Protein AF-A0AAE1WCT5-F1 (afdb_monomer_lite)

InterPro domains:
  IPR002140 Ribosome maturation protein Sdo1/SBDS [TIGR00291] (181-373)
  IPR003604 Matrin/U1-C-like, C2H2-type zinc finger [SM00451] (457-491)
  IPR006501 Pectinesterase inhibitor domain [SM00856] (26-188)
  IPR006501 Pectinesterase inhibitor domain [TIGR01614] (8-147)
  IPR018023 Ribosome maturation protein SBDS, conserved site [PS01267] (214-233)
  IPR018978 Ribosome maturation protein SDO1/SBDS, central domain [PF09377] (279-339)
  IPR019783 Ribosome maturation protein SDO1/SBDS, N-terminal [PF01172] (184-270)
  IPR034086 Pectinesterase inhibitor, plant [cd15797] (27-146)
  IPR035513 Invertase/pectin methylesterase inhibitor domain superfamily [G3DSA:1.20.140.40] (26-160)
  IPR035513 Invertase/pectin methylesterase inhibitor domain superfamily [SSF101148] (27-149)
  IPR036236 Zinc finger C2H2 superfamily [SSF57667] (450-506)
  IPR036786 Ribosome maturation protein SBDS, N-terminal domain superfamily [G3DSA:3.30.1250.10] (169-264)
  IPR036786 Ribosome maturation protein SBDS, N-terminal domain superfamily [SSF89895] (181-264)
  IPR037188 Ribosome maturation protein Sdo1/SBDS, central domain superfamily [G3DSA:1.10.10.900] (268-340)
  IPR037188 Ribosome maturation protein Sdo1/SBDS, central domain superfamily [SSF109728] (266-339)
  IPR039100 Ribosome maturation protein Sdo1/SBDS-like [PTHR10927] (169-382)

Foldseek 3Di:
DVVLVQLLQLLLQLLVVVPPDDDDPAPLVSQQVSLVSTPDSPVSSVVLVVQQPDRGADSLSSNLSSLVVSLVVLVVVLVVLVVVLVPDPDPVVNVLSVLLSVLSVLLNVLSVQLNVCSVVVNSVSNSVSSVVNPVSVVVSCVSCVVVVVCVVPPDDDDDDDDDDDDDDDDDDDDDPPDDDDDPQWKWWWDQFPNAIKIFTFHPVVLVCVQVVVDDDPVNGGPDLFIASDNRVPHGDDLVVCCVGPVDSRSNVVVVVSSHPTDTDDDPVVVVVLQVVLLLLLLVVLQQFKAQPVQLAGDDSVVSSVLCVVLPPDDDSPDHSVVVSVVSQVSSVVPHRIATFWWKKKKKAFPVCVVVVVVVLVVQPKDWDDWDDDDRIIITIITHRDPDPPPPPPGPMDMDGPGGGDGDDDDDDDDDPDDDDDDDDDDDDDDDDDDDDDDDDDDDDDDDDDDDDDDDAWDFDADPQQRDGATHPVRVVVCCVDPLSVQSVVCVVVVHDRDDPVVVVVVVVVVVVVVVVVVPDD

Radius of gyration: 35.82 Å; chains: 1; bounding box: 72×78×102 Å

Secondary structure (DSSP, 8-state):
-HHHHHHHHHHHHHHHHTTS------HHHHHHHHHTTSS-HHHHHHHHHHH-SSSS--HHHHHHHHHHHHHHHHHHHHHHHHHHHHH---HHHHHHHHHHHHHHHHHHHHHHHHHHHHHHT-HHHHHHHHHHTHHHHHHHHHHHHHHHHHTTT-S-------------PPPP--PPP---PPSS-EEEEEEETTEEEEEEE-HHHHHHHHTT----HHHHBS-S--EEETTTTEEPPHHHHHHHHS---HHHHHHHHHHHSEEE--HHHHHHHHHHHHHHHHHHHHHHEE-TTT-PPPPHHHHHHHHHHTTPPPPTTS-HHHHHHHHHHHHHHHS--EEPPEEEEEEE-GGGHHHHHHHHHTTTPEEEEEEEETTEEEEEEEESS--TT--TTSS-EEEEEESS------------------------------------------------------PEEPTTT--EE-SHHHHHHHTTSHHHHHHHHHHHTTPPPPPHHHHHHHHHHHHHHHHTTTT--

Structure (mmCIF, N/CA/C/O backbone):
data_AF-A0AAE1WCT5-F1
#
_entry.id   AF-A0AAE1WCT5-F1
#
loop_
_atom_site.group_PDB
_atom_site.id
_atom_site.type_symbol
_atom_site.label_atom_id
_atom_site.label_alt_id
_atom_site.label_comp_id
_atom_site.label_asym_id
_atom_site.label_entity_id
_atom_site.label_seq_id
_atom_site.pdbx_PDB_ins_code
_atom_site.Cartn_x
_atom_site.Cartn_y
_atom_site.Cartn_z
_atom_site.occupancy
_atom_site.B_iso_or_equiv
_atom_site.auth_seq_id
_atom_site.auth_comp_id
_atom_site.auth_asym_id
_atom_site.auth_atom_id
_atom_site.pdbx_PDB_model_num
ATOM 1 N N . MET A 1 1 ? 5.524 10.196 30.303 1.00 41.50 1 MET A N 1
ATOM 2 C CA . MET A 1 1 ? 5.734 8.830 30.838 1.00 41.50 1 MET A CA 1
ATOM 3 C C . MET A 1 1 ? 6.102 7.819 29.752 1.00 41.50 1 MET A C 1
ATOM 5 O O . MET A 1 1 ? 7.216 7.324 29.810 1.00 41.50 1 MET A O 1
ATOM 9 N N . ASN A 1 2 ? 5.287 7.593 28.708 1.00 43.56 2 ASN A N 1
ATOM 10 C CA . ASN A 1 2 ? 5.636 6.639 27.627 1.00 43.56 2 ASN A CA 1
ATOM 11 C C . ASN A 1 2 ? 6.973 6.937 26.916 1.00 43.56 2 ASN A C 1
ATOM 13 O O . ASN A 1 2 ? 7.692 6.014 26.551 1.00 43.56 2 ASN A O 1
ATOM 17 N N . LYS A 1 3 ? 7.343 8.219 26.779 1.00 46.66 3 LYS A N 1
ATOM 18 C CA . LYS A 1 3 ? 8.628 8.628 26.188 1.00 46.66 3 LYS A CA 1
ATOM 19 C C . LYS A 1 3 ? 9.838 8.197 27.029 1.00 46.66 3 LYS A C 1
ATOM 21 O O . LYS A 1 3 ? 10.825 7.748 26.468 1.00 46.66 3 LYS A O 1
ATOM 26 N N . PHE A 1 4 ? 9.736 8.259 28.359 1.00 51.84 4 PHE A N 1
ATOM 27 C CA . PHE A 1 4 ? 10.823 7.886 29.270 1.00 51.84 4 PHE A CA 1
ATOM 28 C C . PHE A 1 4 ? 11.105 6.376 29.237 1.00 51.84 4 PHE A C 1
ATOM 30 O O . PHE A 1 4 ? 12.256 5.954 29.201 1.00 51.84 4 PHE A O 1
ATOM 37 N N . SER A 1 5 ? 10.047 5.562 29.157 1.00 50.78 5 SER A N 1
ATOM 38 C CA . SER A 1 5 ? 10.156 4.104 29.016 1.00 50.78 5 SER A CA 1
ATOM 39 C C . SER A 1 5 ? 10.863 3.692 27.716 1.00 50.78 5 SER A C 1
ATOM 41 O O . SER A 1 5 ? 11.667 2.766 27.739 1.00 50.78 5 SER A O 1
ATOM 43 N N . CYS A 1 6 ? 10.648 4.415 26.611 1.00 48.56 6 CYS A N 1
ATOM 44 C CA . CYS A 1 6 ? 11.320 4.134 25.337 1.00 48.56 6 CYS A CA 1
ATOM 45 C C . CYS A 1 6 ? 12.826 4.459 25.377 1.00 48.56 6 CYS A C 1
ATOM 47 O O . CYS A 1 6 ? 13.627 3.692 24.850 1.00 48.56 6 CYS A O 1
ATOM 49 N N . PHE A 1 7 ? 13.226 5.552 26.038 1.00 55.34 7 PHE A N 1
ATOM 50 C CA . PHE A 1 7 ? 14.640 5.941 26.159 1.00 55.34 7 PHE A CA 1
ATOM 51 C C . PHE A 1 7 ? 15.426 5.128 27.188 1.00 55.34 7 PHE A C 1
ATOM 53 O O . PHE A 1 7 ? 16.612 4.884 26.994 1.00 55.34 7 PHE A O 1
ATOM 60 N N . HIS A 1 8 ? 14.774 4.672 28.260 1.00 57.28 8 HIS A N 1
ATOM 61 C CA . HIS A 1 8 ? 15.387 3.768 29.237 1.00 57.28 8 HIS A CA 1
ATOM 62 C C . HIS A 1 8 ? 15.714 2.404 28.608 1.00 57.28 8 HIS A C 1
ATOM 64 O O . HIS A 1 8 ? 16.816 1.882 28.763 1.00 57.28 8 HIS A O 1
ATOM 70 N N . LEU A 1 9 ? 14.797 1.868 27.797 1.00 54.88 9 LEU A N 1
ATOM 71 C CA . LEU A 1 9 ? 15.048 0.646 27.032 1.00 54.88 9 LEU A CA 1
ATOM 72 C C . LEU A 1 9 ? 16.172 0.847 26.007 1.00 54.88 9 LEU A C 1
ATOM 74 O O . LEU A 1 9 ? 17.048 -0.006 25.898 1.00 54.88 9 LEU A O 1
ATOM 78 N N . LEU A 1 10 ? 16.206 1.998 25.329 1.00 55.28 10 LEU A N 1
ATOM 79 C CA . LEU A 1 10 ? 17.286 2.365 24.410 1.00 55.28 10 LEU A CA 1
ATOM 80 C C . LEU A 1 10 ? 18.657 2.422 25.116 1.00 55.28 10 LEU A C 1
ATOM 82 O O . LEU A 1 10 ? 19.628 1.874 24.599 1.00 55.28 10 LEU A O 1
ATOM 86 N N . SER A 1 11 ? 18.746 3.022 26.310 1.00 59.38 11 SER A N 1
ATOM 87 C CA . SER A 1 11 ? 20.011 3.131 27.052 1.00 59.38 11 SER A CA 1
ATOM 88 C C . SER A 1 11 ? 20.494 1.787 27.603 1.00 59.38 11 SER A C 1
ATOM 90 O O . SER A 1 11 ? 21.686 1.508 27.535 1.00 59.38 11 SER A O 1
ATOM 92 N N . LEU A 1 12 ? 19.599 0.904 28.061 1.00 57.41 12 LEU A N 1
ATOM 93 C CA . LEU A 1 12 ? 19.965 -0.463 28.449 1.00 57.41 12 LEU A CA 1
ATOM 94 C C . LEU A 1 12 ? 20.444 -1.301 27.249 1.00 57.41 12 LEU A C 1
ATOM 96 O O . LEU A 1 12 ? 21.402 -2.064 27.383 1.00 57.41 12 LEU A O 1
ATOM 100 N N . PHE A 1 13 ? 19.838 -1.141 26.069 1.00 57.03 13 PHE A N 1
ATOM 101 C CA . PHE A 1 13 ? 20.198 -1.913 24.873 1.00 57.03 13 PHE A CA 1
ATOM 102 C C . PHE A 1 13 ? 21.539 -1.502 24.253 1.00 57.03 13 PHE A C 1
ATOM 104 O O . PHE A 1 13 ? 22.337 -2.381 23.921 1.00 57.03 13 PHE A O 1
ATOM 111 N N . ILE A 1 14 ? 21.852 -0.202 24.181 1.00 56.16 14 ILE A N 1
ATOM 112 C CA . ILE A 1 14 ? 23.159 0.293 23.693 1.00 56.16 14 ILE A CA 1
ATOM 113 C C . ILE A 1 14 ? 24.318 -0.324 24.496 1.00 56.16 14 ILE A C 1
ATOM 115 O O . ILE A 1 14 ? 25.370 -0.643 23.945 1.00 56.16 14 ILE A O 1
ATOM 119 N N . THR A 1 15 ? 24.100 -0.604 25.784 1.00 58.50 15 THR A N 1
ATOM 120 C CA . THR A 1 15 ? 25.118 -1.223 26.647 1.00 58.50 15 THR A CA 1
ATOM 121 C C . THR A 1 15 ? 25.292 -2.726 26.454 1.00 58.50 15 THR A C 1
ATOM 123 O O . THR A 1 15 ? 26.375 -3.247 26.714 1.00 58.50 15 THR A O 1
ATOM 126 N N . SER A 1 16 ? 24.278 -3.429 25.940 1.00 55.09 16 SER A N 1
ATOM 127 C CA . SER A 1 16 ? 24.412 -4.847 25.573 1.00 55.09 16 SER A CA 1
ATOM 128 C C . SER A 1 16 ? 25.310 -5.045 24.341 1.00 55.09 16 SER A C 1
ATOM 130 O O . SER A 1 16 ? 26.036 -6.036 24.256 1.00 55.09 16 SER A O 1
ATOM 132 N N . HIS A 1 17 ? 25.350 -4.048 23.449 1.00 53.56 17 HIS A N 1
ATOM 133 C CA . HIS A 1 17 ? 26.245 -4.012 22.285 1.00 53.56 17 HIS A CA 1
ATOM 134 C C . HIS A 1 17 ? 27.655 -3.502 22.603 1.00 53.56 17 HIS A C 1
ATOM 136 O O . HIS A 1 17 ? 28.578 -3.826 21.868 1.00 53.56 17 HIS A O 1
ATOM 142 N N . LEU A 1 18 ? 27.875 -2.812 23.732 1.00 52.75 18 LEU A N 1
ATOM 143 C CA . LEU A 1 18 ? 29.236 -2.500 24.214 1.00 52.75 18 LEU A CA 1
ATOM 144 C C . LEU A 1 18 ? 30.050 -3.769 24.553 1.00 52.75 18 LEU A C 1
ATOM 146 O O . LEU A 1 18 ? 31.277 -3.718 24.557 1.00 52.75 18 LEU A O 1
ATOM 150 N N . PHE A 1 19 ? 29.387 -4.907 24.800 1.00 48.72 19 PHE A N 1
ATOM 151 C CA . PHE A 1 19 ? 30.027 -6.208 25.054 1.00 48.72 19 PHE A CA 1
ATOM 152 C C . PHE A 1 19 ? 30.104 -7.127 23.824 1.00 48.72 19 PHE A C 1
ATOM 154 O O . PHE A 1 19 ? 30.804 -8.138 23.874 1.00 48.72 19 PHE A O 1
ATOM 161 N N . SER A 1 20 ? 29.419 -6.789 22.727 1.00 43.03 20 SER A N 1
ATOM 162 C CA . SER A 1 20 ? 29.386 -7.596 21.503 1.00 43.03 20 SER A CA 1
ATOM 163 C C . SER A 1 20 ? 30.032 -6.809 20.370 1.00 43.03 20 SER A C 1
ATOM 165 O O . SER A 1 20 ? 29.377 -6.045 19.668 1.00 43.03 20 SER A O 1
ATOM 167 N N . LEU A 1 21 ? 31.346 -6.971 20.216 1.00 43.09 21 LEU A N 1
ATOM 168 C CA . LEU A 1 21 ? 32.086 -6.405 19.093 1.00 43.09 21 LEU A CA 1
ATOM 169 C C . LEU A 1 21 ? 31.578 -7.033 17.783 1.00 43.09 21 LEU A C 1
ATOM 171 O O . LEU A 1 21 ? 31.846 -8.201 17.507 1.00 43.09 21 LEU A O 1
ATOM 175 N N . SER A 1 22 ? 30.900 -6.248 16.950 1.00 41.25 22 SER A N 1
ATOM 176 C CA . SER A 1 22 ? 30.805 -6.510 15.513 1.00 41.25 22 SER A CA 1
ATOM 177 C C . SER A 1 22 ? 31.181 -5.239 14.764 1.00 41.25 22 SER A C 1
ATOM 179 O O . SER A 1 22 ? 30.566 -4.192 14.960 1.00 41.25 22 SER A O 1
ATOM 181 N N . SER A 1 23 ? 32.230 -5.337 13.948 1.00 50.47 23 SER A N 1
ATOM 182 C CA . SER A 1 23 ? 32.779 -4.262 13.126 1.00 50.47 23 SER A CA 1
ATOM 183 C C . SER A 1 23 ? 31.697 -3.642 12.245 1.00 50.47 23 SER A C 1
ATOM 185 O O . SER A 1 23 ? 31.226 -4.269 11.297 1.00 50.47 23 SER A O 1
ATOM 187 N N . CYS A 1 24 ? 31.320 -2.410 12.551 1.00 43.78 24 CYS A N 1
ATOM 188 C CA . CYS A 1 24 ? 30.418 -1.621 11.736 1.00 43.78 24 CYS A CA 1
ATOM 189 C C . CYS A 1 24 ? 31.175 -0.374 11.277 1.00 43.78 24 CYS A C 1
ATOM 191 O O . CYS A 1 24 ? 31.616 0.418 12.107 1.00 43.78 24 CYS A O 1
ATOM 193 N N . ASN A 1 25 ? 31.357 -0.229 9.963 1.00 57.25 25 ASN A N 1
ATOM 194 C CA . ASN A 1 25 ? 32.208 0.807 9.369 1.00 57.25 25 ASN A CA 1
ATOM 195 C C . ASN A 1 25 ? 31.511 2.179 9.239 1.00 57.25 25 ASN A C 1
ATOM 197 O O . ASN A 1 25 ? 32.175 3.144 8.870 1.00 57.25 25 ASN A O 1
ATOM 201 N N . SER A 1 26 ? 30.209 2.300 9.550 1.00 69.38 26 SER A N 1
ATOM 202 C CA . SER A 1 26 ? 29.468 3.571 9.483 1.00 69.38 26 SER A CA 1
ATOM 203 C C . SER A 1 26 ? 28.653 3.866 10.757 1.00 69.38 26 SER A C 1
ATOM 205 O O . SER A 1 26 ? 28.079 2.968 11.379 1.00 69.38 26 SER A O 1
ATOM 207 N N . THR A 1 27 ? 28.574 5.144 11.154 1.00 71.25 27 THR A N 1
ATOM 208 C CA . THR A 1 27 ? 27.769 5.617 12.302 1.00 71.25 27 THR A CA 1
ATOM 209 C C . THR A 1 27 ? 26.269 5.348 12.103 1.00 71.25 27 THR A C 1
ATOM 211 O O . THR A 1 27 ? 25.556 5.075 13.069 1.00 71.25 27 THR A O 1
ATOM 214 N N . GLN A 1 28 ? 25.783 5.366 10.857 1.00 76.75 28 GLN A N 1
ATOM 215 C CA . GLN A 1 28 ? 24.365 5.174 10.544 1.00 76.75 28 GLN A CA 1
ATOM 216 C C . GLN A 1 28 ? 23.913 3.721 10.721 1.00 76.75 28 GLN A C 1
ATOM 218 O O . GLN A 1 28 ? 22.815 3.467 11.219 1.00 76.75 28 GLN A O 1
ATOM 223 N N . ASP A 1 29 ? 24.762 2.765 10.360 1.00 74.50 29 ASP A N 1
ATOM 224 C CA . ASP A 1 29 ? 24.481 1.341 10.538 1.00 74.50 29 ASP A CA 1
ATOM 225 C C . ASP A 1 29 ? 24.421 0.970 12.025 1.00 74.50 29 ASP A C 1
ATOM 227 O O . ASP A 1 29 ? 23.533 0.224 12.447 1.00 74.50 29 ASP A O 1
ATOM 231 N N . LEU A 1 30 ? 25.270 1.597 12.846 1.00 71.69 30 LEU A N 1
ATOM 232 C CA . LEU A 1 30 ? 25.239 1.457 14.299 1.00 71.69 30 LEU A CA 1
ATOM 233 C C . LEU A 1 30 ? 23.923 1.987 14.897 1.00 71.69 30 LEU A C 1
ATOM 235 O O . LEU A 1 30 ? 23.287 1.306 15.703 1.00 71.69 30 LEU A O 1
ATOM 239 N N . ILE A 1 31 ? 23.465 3.167 14.463 1.00 73.44 31 ILE A N 1
ATOM 240 C CA . ILE A 1 31 ? 22.171 3.744 14.878 1.00 73.44 31 ILE A CA 1
ATOM 241 C C . ILE A 1 31 ? 21.010 2.845 14.447 1.00 73.44 31 ILE A C 1
ATOM 243 O O . ILE A 1 31 ? 20.101 2.581 15.235 1.00 73.44 31 ILE A O 1
ATOM 247 N N . ASN A 1 32 ? 21.049 2.325 13.220 1.00 77.88 32 ASN A N 1
ATOM 248 C CA . ASN A 1 32 ? 20.021 1.427 12.704 1.00 77.88 32 ASN A CA 1
ATOM 249 C C . ASN A 1 32 ? 19.957 0.117 13.509 1.00 77.88 32 ASN A C 1
ATOM 251 O O . ASN A 1 32 ? 18.860 -0.344 13.831 1.00 77.88 32 ASN A O 1
ATOM 255 N N . GLN A 1 33 ? 21.102 -0.465 13.874 1.00 73.06 33 GLN A N 1
ATOM 256 C CA . GLN A 1 33 ? 21.174 -1.664 14.715 1.00 73.06 33 GLN A CA 1
ATOM 257 C C . GLN A 1 33 ? 20.604 -1.412 16.118 1.00 73.06 33 GLN A C 1
ATOM 259 O O . GLN A 1 33 ? 19.813 -2.217 16.612 1.00 73.06 33 GLN A O 1
ATOM 264 N N . ILE A 1 34 ? 20.946 -0.275 16.728 1.00 69.25 34 ILE A N 1
ATOM 265 C CA . ILE A 1 34 ? 20.438 0.140 18.041 1.00 69.25 34 ILE A CA 1
ATOM 266 C C . ILE A 1 34 ? 18.916 0.356 17.992 1.00 69.25 34 ILE A C 1
ATOM 268 O O . ILE A 1 34 ? 18.171 -0.187 18.809 1.00 69.25 34 ILE A O 1
ATOM 272 N N . CYS A 1 35 ? 18.424 1.118 17.014 1.00 73.50 35 CYS A N 1
ATOM 273 C CA . CYS A 1 35 ? 17.015 1.492 16.955 1.00 73.50 35 CYS A CA 1
ATOM 274 C C . CYS A 1 35 ? 16.085 0.331 16.595 1.00 73.50 35 CYS A C 1
ATOM 276 O O . CYS A 1 35 ? 14.930 0.339 17.025 1.00 73.50 35 CYS A O 1
ATOM 278 N N . ARG A 1 36 ? 16.554 -0.693 15.862 1.00 76.44 36 ARG A N 1
ATOM 279 C CA . ARG A 1 36 ? 15.754 -1.899 15.542 1.00 76.44 36 ARG A CA 1
ATOM 280 C C . ARG A 1 36 ? 15.338 -2.693 16.781 1.00 76.44 36 ARG A C 1
ATOM 282 O O . ARG A 1 36 ? 14.397 -3.474 16.706 1.00 76.44 36 ARG A O 1
ATOM 289 N N . GLN A 1 37 ? 16.016 -2.489 17.908 1.00 63.41 37 GLN A N 1
ATOM 290 C CA . GLN A 1 37 ? 15.710 -3.148 19.178 1.00 63.41 37 GLN A CA 1
ATOM 291 C C . GLN A 1 37 ? 14.718 -2.358 20.045 1.00 63.41 37 GLN A C 1
ATOM 293 O O . GLN A 1 37 ? 14.304 -2.834 21.101 1.00 63.41 37 GLN A O 1
ATOM 298 N N . THR A 1 38 ? 14.307 -1.165 19.605 1.00 62.12 38 THR A N 1
ATOM 299 C CA . THR A 1 38 ? 13.264 -0.381 20.275 1.00 62.12 38 THR A CA 1
ATOM 300 C C . THR A 1 38 ? 11.880 -0.656 19.699 1.00 62.12 38 THR A C 1
ATOM 302 O O . THR A 1 38 ? 11.732 -1.037 18.541 1.00 62.12 38 THR A O 1
ATOM 305 N N . SER A 1 39 ? 10.843 -0.429 20.509 1.00 62.12 39 SER A N 1
ATOM 306 C CA . SER A 1 39 ? 9.442 -0.570 20.090 1.00 62.12 39 SER A CA 1
ATOM 307 C C . SER A 1 39 ? 9.012 0.446 19.026 1.00 62.12 39 SER A C 1
ATOM 309 O O . SER A 1 39 ? 8.027 0.207 18.331 1.00 62.12 39 SER A O 1
ATOM 311 N N . ASP A 1 40 ? 9.733 1.564 18.894 1.00 67.00 40 ASP A N 1
ATOM 312 C CA . ASP A 1 40 ? 9.480 2.606 17.900 1.00 67.00 40 ASP A CA 1
ATOM 313 C C . ASP A 1 40 ? 10.786 2.997 17.191 1.00 67.00 40 ASP A C 1
ATOM 315 O O . ASP A 1 40 ? 11.495 3.931 17.581 1.00 67.00 40 ASP A O 1
ATOM 319 N N . PHE A 1 41 ? 11.093 2.244 16.130 1.00 74.62 41 PHE A N 1
ATOM 320 C CA . PHE A 1 41 ? 12.276 2.447 15.296 1.00 74.62 41 PHE A CA 1
ATOM 321 C C . PHE A 1 41 ? 12.338 3.861 14.706 1.00 74.62 41 PHE A C 1
ATOM 323 O O . PHE A 1 41 ? 13.399 4.483 14.719 1.00 74.62 41 PHE A O 1
ATOM 330 N N . GLY A 1 42 ? 11.209 4.371 14.200 1.00 73.06 42 GLY A N 1
ATOM 331 C CA . GLY A 1 42 ? 11.154 5.672 13.532 1.00 73.06 42 GLY A CA 1
ATOM 332 C C . GLY A 1 42 ? 11.446 6.810 14.502 1.00 73.06 42 GLY A C 1
ATOM 333 O O . GLY A 1 42 ? 12.269 7.674 14.216 1.00 73.06 42 GLY A O 1
ATOM 334 N N . TYR A 1 43 ? 10.843 6.763 15.689 1.00 75.69 43 TYR A N 1
ATOM 335 C CA . TYR A 1 43 ? 11.103 7.742 16.740 1.00 75.69 43 TYR A CA 1
ATOM 336 C C . TYR A 1 43 ? 12.552 7.696 17.245 1.00 75.69 43 TYR A C 1
ATOM 338 O O . TYR A 1 43 ? 13.168 8.745 17.442 1.00 75.69 43 TYR A O 1
ATOM 346 N N . CYS A 1 44 ? 13.111 6.497 17.435 1.00 71.38 44 CYS A N 1
ATOM 347 C CA . CYS A 1 44 ? 14.500 6.324 17.859 1.00 71.38 44 CYS A CA 1
ATOM 348 C C . CYS A 1 44 ? 15.490 6.907 16.840 1.00 71.38 44 CYS A C 1
ATOM 350 O O . CYS A 1 44 ? 16.363 7.697 17.207 1.00 71.38 44 CYS A O 1
ATOM 352 N N . ASN A 1 45 ? 15.324 6.549 15.564 1.00 80.19 45 ASN A N 1
ATOM 353 C CA . ASN A 1 45 ? 16.240 6.934 14.494 1.00 80.19 45 ASN A CA 1
ATOM 354 C C . ASN A 1 45 ? 16.216 8.454 14.276 1.00 80.19 45 ASN A C 1
ATOM 356 O O . ASN A 1 45 ? 17.258 9.110 14.255 1.00 80.19 45 ASN A O 1
ATOM 360 N N . ASP A 1 46 ? 15.015 9.036 14.244 1.00 78.06 46 ASP A N 1
ATOM 361 C CA . ASP A 1 46 ? 14.827 10.478 14.113 1.00 78.06 46 ASP A CA 1
ATOM 362 C C . ASP A 1 46 ? 15.500 11.266 15.238 1.00 78.06 46 ASP A C 1
ATOM 364 O O . ASP A 1 46 ? 16.080 12.322 14.991 1.00 78.06 46 ASP A O 1
ATOM 368 N N . ILE A 1 47 ? 15.408 10.799 16.483 1.00 75.56 47 ILE A N 1
ATOM 369 C CA . ILE A 1 47 ? 15.949 11.545 17.621 1.00 75.56 47 ILE A CA 1
ATOM 370 C C . ILE A 1 47 ? 17.462 11.442 17.693 1.00 75.56 47 ILE A C 1
ATOM 372 O O . ILE A 1 47 ? 18.104 12.463 17.947 1.00 75.56 47 ILE A O 1
ATOM 376 N N . LEU A 1 48 ? 18.032 10.259 17.462 1.00 76.06 48 LEU A N 1
ATOM 377 C CA . LEU A 1 48 ? 19.483 10.111 17.456 1.00 76.06 48 LEU A CA 1
ATOM 378 C C . LEU A 1 48 ? 20.091 10.956 16.335 1.00 76.06 48 LEU A C 1
ATOM 380 O O . LEU A 1 48 ? 20.914 11.817 16.632 1.00 76.06 48 LEU A O 1
ATOM 384 N N . ASN A 1 49 ? 19.594 10.846 15.098 1.00 79.38 49 ASN A N 1
ATOM 385 C CA . ASN A 1 49 ? 20.127 11.615 13.967 1.00 79.38 49 ASN A CA 1
ATOM 386 C C . ASN A 1 49 ? 19.987 13.133 14.133 1.00 79.38 49 ASN A C 1
ATOM 388 O O . ASN A 1 49 ? 20.852 13.882 13.690 1.00 79.38 49 ASN A O 1
ATOM 392 N N . ARG A 1 50 ? 18.917 13.615 14.783 1.00 80.88 50 ARG A N 1
ATOM 393 C CA . ARG A 1 50 ? 18.723 15.056 15.037 1.00 80.88 50 ARG A CA 1
ATOM 394 C C . ARG A 1 50 ? 19.678 15.630 16.081 1.00 80.88 50 ARG A C 1
ATOM 396 O O . ARG A 1 50 ? 19.871 16.840 16.088 1.00 80.88 50 ARG A O 1
ATOM 403 N N . ASN A 1 51 ? 20.214 14.797 16.972 1.00 75.44 51 ASN A N 1
ATOM 404 C CA . ASN A 1 51 ? 21.033 15.242 18.101 1.00 75.44 51 ASN A CA 1
ATOM 405 C C . ASN A 1 51 ? 22.485 14.738 18.023 1.00 75.44 51 ASN A C 1
ATOM 407 O O . ASN A 1 51 ? 23.221 14.873 18.999 1.00 75.44 51 ASN A O 1
ATOM 411 N N . LEU A 1 52 ? 22.908 14.162 16.891 1.00 78.31 52 LEU A N 1
ATOM 412 C CA . LEU A 1 52 ? 24.288 13.720 16.696 1.00 78.31 52 LEU A CA 1
ATOM 413 C C . LEU A 1 52 ? 25.264 14.907 16.811 1.00 78.31 52 LEU A C 1
ATOM 415 O O . LEU A 1 52 ? 25.073 15.916 16.131 1.00 78.31 52 LEU A O 1
ATOM 419 N N . PRO A 1 53 ? 26.326 14.794 17.629 1.00 66.06 53 PRO A N 1
ATOM 420 C CA . PRO A 1 53 ? 27.326 15.850 17.767 1.00 66.06 53 PRO A CA 1
ATOM 421 C C . PRO A 1 53 ? 28.250 15.958 16.542 1.00 66.06 53 PRO A C 1
ATOM 423 O O . PRO A 1 53 ? 28.738 17.047 16.250 1.00 66.06 53 PRO A O 1
ATOM 426 N N . SER A 1 54 ? 28.493 14.856 15.820 1.00 67.50 54 SER A N 1
ATOM 427 C CA . SER A 1 54 ? 29.292 14.820 14.586 1.00 67.50 54 SER A CA 1
ATOM 428 C C . SER A 1 54 ? 28.825 13.699 13.633 1.00 67.50 54 SER A C 1
ATOM 430 O O . SER A 1 54 ? 28.238 12.713 14.088 1.00 67.50 54 SER A O 1
ATOM 432 N N . PRO A 1 55 ? 29.089 13.804 12.314 1.00 61.84 55 PRO A N 1
ATOM 433 C CA . PRO A 1 55 ? 28.714 12.774 11.334 1.00 61.84 55 PRO A CA 1
ATOM 434 C C . PRO A 1 55 ? 29.456 11.437 11.521 1.00 61.84 55 PRO A C 1
ATOM 436 O O . PRO A 1 55 ? 28.940 10.396 11.126 1.00 61.84 55 PRO A O 1
ATOM 439 N N . SER A 1 56 ? 30.622 11.447 12.176 1.00 61.41 56 SER A N 1
ATOM 440 C CA . SER A 1 56 ? 31.381 10.260 12.586 1.00 61.41 56 SER A CA 1
ATOM 441 C C . SER A 1 56 ? 31.414 10.175 14.117 1.00 61.41 56 SER A C 1
ATOM 443 O O . SER A 1 56 ? 32.414 10.512 14.755 1.00 61.41 56 SER A O 1
ATOM 445 N N . THR A 1 57 ? 30.282 9.820 14.726 1.00 67.62 57 THR A N 1
ATOM 446 C CA . THR A 1 57 ? 30.197 9.648 16.184 1.00 67.62 57 THR A CA 1
ATOM 447 C C . THR A 1 57 ? 30.438 8.182 16.542 1.00 67.62 57 THR A C 1
ATOM 449 O O . THR A 1 57 ? 29.718 7.298 16.073 1.00 67.62 57 THR A O 1
ATOM 452 N N . ASP A 1 58 ? 31.424 7.932 17.404 1.00 71.19 58 ASP A N 1
ATOM 453 C CA . ASP A 1 58 ? 31.724 6.601 17.936 1.00 71.19 58 ASP A CA 1
ATOM 454 C C . ASP A 1 58 ? 30.632 6.112 18.903 1.00 71.19 58 ASP A C 1
ATOM 456 O O . ASP A 1 58 ? 29.877 6.898 19.482 1.00 71.19 58 ASP A O 1
ATOM 460 N N . LEU A 1 59 ? 30.600 4.805 19.176 1.00 72.69 59 LEU A N 1
ATOM 461 C CA . LEU A 1 59 ? 29.661 4.182 20.121 1.00 72.69 59 LEU A CA 1
ATOM 462 C C . LEU A 1 59 ? 29.658 4.858 21.508 1.00 72.69 59 LEU A C 1
ATOM 464 O O . LEU A 1 59 ? 28.606 5.003 22.137 1.00 72.69 59 LEU A O 1
ATOM 468 N N . ILE A 1 60 ? 30.818 5.337 21.968 1.00 75.12 60 ILE A N 1
ATOM 469 C CA . ILE A 1 60 ? 30.954 6.094 23.223 1.00 75.12 60 ILE A CA 1
ATOM 470 C C . ILE A 1 60 ? 30.215 7.437 23.128 1.00 75.12 60 ILE A C 1
ATOM 472 O O . ILE A 1 60 ? 29.503 7.818 24.057 1.00 75.12 60 ILE A O 1
ATOM 476 N N . GLY A 1 61 ? 30.330 8.138 21.998 1.00 75.88 61 GLY A N 1
ATOM 477 C CA . GLY A 1 61 ? 29.627 9.398 21.753 1.00 75.88 61 GLY A CA 1
ATOM 478 C C . GLY A 1 61 ? 28.109 9.217 21.694 1.00 75.88 61 GLY A C 1
ATOM 479 O O . GLY A 1 61 ? 27.379 9.984 22.320 1.00 75.88 61 GLY A O 1
ATOM 480 N N . ILE A 1 62 ? 27.630 8.150 21.044 1.00 76.62 62 ILE A N 1
ATOM 481 C CA . ILE A 1 62 ? 26.200 7.791 21.011 1.00 76.62 62 ILE A CA 1
ATOM 482 C C . ILE A 1 62 ? 25.688 7.447 22.418 1.00 76.62 62 ILE A C 1
ATOM 484 O O . ILE A 1 62 ? 24.585 7.848 22.803 1.00 76.62 62 ILE A O 1
ATOM 488 N N . THR A 1 63 ? 26.499 6.753 23.221 1.00 77.44 63 THR A N 1
ATOM 489 C CA . THR A 1 63 ? 26.164 6.414 24.613 1.00 77.44 63 THR A CA 1
ATOM 490 C C . THR A 1 63 ? 26.028 7.676 25.467 1.00 77.44 63 THR A C 1
ATOM 492 O O . THR A 1 63 ? 25.001 7.863 26.122 1.00 77.44 63 THR A O 1
ATOM 495 N N . LYS A 1 64 ? 27.005 8.594 25.403 1.00 81.81 64 LYS A N 1
ATOM 496 C CA . LYS A 1 64 ? 26.947 9.886 26.111 1.00 81.81 64 LYS A CA 1
ATOM 497 C C . LYS A 1 64 ? 25.727 10.703 25.693 1.00 81.81 64 LYS A C 1
ATOM 499 O O . LYS A 1 64 ? 24.996 11.193 26.552 1.00 81.81 64 LYS A O 1
ATOM 504 N N . LEU A 1 65 ? 25.465 10.792 24.389 1.00 82.06 65 LEU A N 1
ATOM 505 C CA . LEU A 1 65 ? 24.307 11.501 23.852 1.00 82.06 65 LEU A CA 1
ATOM 506 C C . LEU A 1 65 ? 22.987 10.935 24.394 1.00 82.06 65 LEU A C 1
ATOM 508 O O . LEU A 1 65 ? 22.123 11.685 24.845 1.00 82.06 65 LEU A O 1
ATOM 512 N N . THR A 1 66 ? 22.842 9.610 24.398 1.00 78.00 66 THR A N 1
ATOM 513 C CA . THR A 1 66 ? 21.618 8.947 24.868 1.00 78.00 66 THR A CA 1
ATOM 514 C C . THR A 1 66 ? 21.372 9.203 26.355 1.00 78.00 66 THR A C 1
ATOM 516 O O . THR A 1 66 ? 20.234 9.470 26.756 1.00 78.00 66 THR A O 1
ATOM 519 N N . ILE A 1 67 ? 22.425 9.183 27.180 1.00 80.56 67 ILE A N 1
ATOM 520 C CA . ILE A 1 67 ? 22.321 9.500 28.612 1.00 80.56 67 ILE A CA 1
ATOM 521 C C . ILE A 1 67 ? 21.897 10.963 28.807 1.00 80.56 67 ILE A C 1
ATOM 523 O O . ILE A 1 67 ? 20.982 11.231 29.586 1.00 80.56 67 ILE A O 1
ATOM 527 N N . VAL A 1 68 ? 22.481 11.904 28.057 1.00 83.38 68 VAL A N 1
ATOM 528 C CA . VAL A 1 68 ? 22.130 13.336 28.128 1.00 83.38 68 VAL A CA 1
ATOM 529 C C . VAL A 1 68 ? 20.674 13.588 27.726 1.00 83.38 68 VAL A C 1
ATOM 531 O O . VAL A 1 68 ? 19.955 14.299 28.430 1.00 83.38 68 VAL A O 1
ATOM 534 N N . LEU A 1 69 ? 20.203 12.969 26.641 1.00 81.38 69 LEU A N 1
ATOM 535 C CA . LEU A 1 69 ? 18.805 13.078 26.210 1.00 81.38 69 LEU A CA 1
ATOM 536 C C . LEU A 1 69 ? 17.841 12.498 27.255 1.00 81.38 69 LEU A C 1
ATOM 538 O O . LEU A 1 69 ? 16.799 13.092 27.547 1.00 81.38 69 LEU A O 1
ATOM 542 N N . THR A 1 70 ? 18.208 11.369 27.866 1.00 78.75 70 THR A N 1
ATOM 543 C CA . THR A 1 70 ? 17.416 10.736 28.930 1.00 78.75 70 THR A CA 1
ATOM 544 C C . THR A 1 70 ? 17.354 11.620 30.176 1.00 78.75 70 THR A C 1
ATOM 546 O O . THR A 1 70 ? 16.281 11.799 30.754 1.00 78.75 70 THR A O 1
ATOM 549 N N . LEU A 1 71 ? 18.477 12.235 30.555 1.00 84.06 71 LEU A N 1
ATOM 550 C CA . LEU A 1 71 ? 18.561 13.183 31.664 1.00 84.06 71 LEU A CA 1
ATOM 551 C C . LEU A 1 71 ? 17.702 14.430 31.412 1.00 84.06 71 LEU A C 1
ATOM 553 O O . LEU A 1 71 ? 16.977 14.857 32.309 1.00 84.06 71 LEU A O 1
ATOM 557 N N . SER A 1 72 ? 17.731 14.986 30.196 1.00 83.00 72 SER A N 1
ATOM 558 C CA . SER A 1 72 ? 16.870 16.116 29.821 1.00 83.00 72 SER A CA 1
ATOM 559 C C . SER A 1 72 ? 15.393 15.751 29.963 1.00 83.00 72 SER A C 1
ATOM 561 O O . SER A 1 72 ? 14.636 16.463 30.617 1.00 83.00 72 SER A O 1
ATOM 563 N N . SER A 1 73 ? 14.988 14.587 29.445 1.00 81.81 73 SER A N 1
ATOM 564 C CA . SER A 1 73 ? 13.602 14.130 29.568 1.00 81.81 73 SER A CA 1
ATOM 565 C C . SER A 1 73 ? 13.189 13.840 31.018 1.00 81.81 73 SER A C 1
ATOM 567 O O . SER A 1 73 ? 12.009 14.008 31.345 1.00 81.81 73 SER A O 1
ATOM 569 N N . ALA A 1 74 ? 14.110 13.382 31.877 1.00 82.12 74 ALA A N 1
ATOM 570 C CA . ALA A 1 74 ? 13.858 13.190 33.308 1.00 82.12 74 ALA A CA 1
ATOM 571 C C . ALA A 1 74 ? 13.558 14.530 33.990 1.00 82.12 74 ALA A C 1
ATOM 573 O O . ALA A 1 74 ? 12.548 14.654 34.684 1.00 82.12 74 ALA A O 1
ATOM 574 N N . LYS A 1 75 ? 14.400 15.540 33.732 1.00 85.44 75 LYS A N 1
ATOM 575 C CA . LYS A 1 75 ? 14.261 16.900 34.270 1.00 85.44 75 LYS A CA 1
ATOM 576 C C . LYS A 1 75 ? 12.945 17.546 33.855 1.00 85.44 75 LYS A C 1
ATOM 578 O O . LYS A 1 75 ? 12.217 18.039 34.711 1.00 85.44 75 LYS A O 1
ATOM 583 N N . ASP A 1 76 ? 12.589 17.455 32.575 1.00 84.00 76 ASP A N 1
ATOM 584 C CA . ASP A 1 76 ? 11.317 17.986 32.072 1.00 84.00 76 ASP A CA 1
ATOM 585 C C . ASP A 1 76 ? 10.114 17.317 32.756 1.00 84.00 76 ASP A C 1
ATOM 587 O O . ASP A 1 76 ? 9.131 17.972 33.111 1.00 84.00 76 ASP A O 1
ATOM 591 N N . THR A 1 77 ? 10.196 16.000 32.980 1.00 82.81 77 THR A N 1
ATOM 592 C CA . THR A 1 77 ? 9.128 15.242 33.648 1.00 82.81 77 THR A CA 1
ATOM 593 C C . THR A 1 77 ? 9.005 15.625 35.122 1.00 82.81 77 THR A C 1
ATOM 595 O O . THR A 1 77 ? 7.890 15.775 35.616 1.00 82.81 77 THR A O 1
ATOM 598 N N . LYS A 1 78 ? 10.125 15.831 35.816 1.00 85.75 78 LYS A N 1
ATOM 599 C CA . LYS A 1 78 ? 10.151 16.310 37.201 1.00 85.75 78 LYS A CA 1
ATOM 600 C C . LYS A 1 78 ? 9.524 17.699 37.334 1.00 85.75 78 LYS A C 1
ATOM 602 O O . LYS A 1 78 ? 8.613 17.861 38.137 1.00 85.75 78 LYS A O 1
ATOM 607 N N . ILE A 1 79 ? 9.920 18.657 36.492 1.00 86.31 79 ILE A N 1
ATOM 608 C CA . ILE A 1 79 ? 9.345 20.016 36.486 1.00 86.31 79 ILE A CA 1
ATOM 609 C C . ILE A 1 79 ? 7.828 19.956 36.267 1.00 86.31 79 ILE A C 1
ATOM 611 O O . ILE A 1 79 ? 7.058 20.664 36.917 1.00 86.31 79 ILE A O 1
ATOM 615 N N . TYR A 1 80 ? 7.368 19.089 35.363 1.00 86.44 80 TYR A N 1
ATOM 616 C CA . TYR A 1 80 ? 5.939 18.867 35.160 1.00 86.44 80 TYR A CA 1
ATOM 617 C C . TYR A 1 80 ? 5.236 18.361 36.431 1.00 86.44 80 TYR A C 1
ATOM 619 O O . TYR A 1 80 ? 4.155 18.848 36.758 1.00 86.44 80 TYR A O 1
ATOM 627 N N . LEU A 1 81 ? 5.837 17.408 37.151 1.00 85.69 81 LEU A N 1
ATOM 628 C CA . LEU A 1 81 ? 5.277 16.843 38.383 1.00 85.69 81 LEU A CA 1
ATOM 629 C C . LEU A 1 81 ? 5.236 17.866 39.524 1.00 85.69 81 LEU A C 1
ATOM 631 O O . LEU A 1 81 ? 4.220 17.952 40.205 1.00 85.69 81 LEU A O 1
ATOM 635 N N . GLU A 1 82 ? 6.280 18.679 39.684 1.00 85.94 82 GLU A N 1
ATOM 636 C CA . GLU A 1 82 ? 6.338 19.762 40.678 1.00 85.94 82 GLU A CA 1
ATOM 637 C C . GLU A 1 82 ? 5.261 20.827 40.407 1.00 85.94 82 GLU A C 1
ATOM 639 O O . GLU A 1 82 ? 4.544 21.261 41.312 1.00 85.94 82 GLU A O 1
ATOM 644 N N . ASN A 1 83 ? 5.066 21.195 39.137 1.00 86.81 83 ASN A N 1
ATOM 645 C CA . ASN A 1 83 ? 3.993 22.108 38.737 1.00 86.81 83 ASN A CA 1
ATOM 646 C C . ASN A 1 83 ? 2.598 21.496 38.954 1.00 86.81 83 ASN A C 1
ATOM 648 O O . ASN A 1 83 ? 1.674 22.192 39.384 1.00 86.81 83 ASN A O 1
ATOM 652 N N . ALA A 1 84 ? 2.433 20.199 38.672 1.00 85.06 84 ALA A N 1
ATOM 653 C CA . ALA A 1 84 ? 1.185 19.479 38.916 1.00 85.06 84 ALA A CA 1
ATOM 654 C C . ALA A 1 84 ? 0.873 19.377 40.418 1.00 85.06 84 ALA A C 1
ATOM 656 O O . ALA A 1 84 ? -0.278 19.553 40.814 1.00 85.06 84 ALA A O 1
ATOM 657 N N . GLU A 1 85 ? 1.888 19.170 41.259 1.00 86.56 85 GLU A N 1
ATOM 658 C CA . GLU A 1 85 ? 1.760 19.203 42.714 1.00 86.56 85 GLU A CA 1
ATOM 659 C C . GLU A 1 85 ? 1.279 20.578 43.204 1.00 86.56 85 GLU A C 1
ATOM 661 O O . GLU A 1 85 ? 0.340 20.663 44.000 1.00 86.56 85 GLU A O 1
ATOM 666 N N . ALA A 1 86 ? 1.891 21.659 42.711 1.00 85.69 86 ALA A N 1
ATOM 667 C CA . ALA A 1 86 ? 1.545 23.023 43.106 1.00 85.69 86 ALA A CA 1
ATOM 668 C C . ALA A 1 86 ? 0.105 23.410 42.717 1.00 85.69 86 ALA A C 1
ATOM 670 O O . ALA A 1 86 ? -0.551 24.161 43.444 1.00 85.69 86 ALA A O 1
ATOM 671 N N . ALA A 1 87 ? -0.396 22.886 41.594 1.00 86.06 87 ALA A N 1
ATOM 672 C CA . ALA A 1 87 ? -1.742 23.151 41.088 1.00 86.06 87 ALA A CA 1
ATOM 673 C C . ALA A 1 87 ? -2.843 22.285 41.738 1.00 86.06 87 ALA A C 1
ATOM 675 O O . ALA A 1 87 ? -4.024 22.643 41.677 1.00 86.06 87 ALA A O 1
ATOM 676 N N . GLU A 1 88 ? -2.489 21.147 42.341 1.00 86.19 88 GLU A N 1
ATOM 677 C CA . GLU A 1 88 ? -3.449 20.165 42.849 1.00 86.19 88 GLU A CA 1
ATOM 678 C C . GLU A 1 88 ? -4.003 20.549 44.232 1.00 86.19 88 GLU A C 1
ATOM 680 O O . GLU A 1 88 ? -3.272 20.848 45.181 1.00 86.19 88 GLU A O 1
ATOM 685 N N . LYS A 1 89 ? -5.336 20.506 44.361 1.00 85.75 89 LYS A N 1
ATOM 686 C CA . LYS A 1 89 ? -6.044 20.866 45.605 1.00 85.75 89 LYS A CA 1
ATOM 687 C C . LYS A 1 89 ? -6.300 19.659 46.504 1.00 85.75 89 LYS A C 1
ATOM 689 O O . LYS A 1 89 ? -6.505 19.819 47.704 1.00 85.75 89 LYS A O 1
ATOM 694 N N . ASN A 1 90 ? -6.316 18.452 45.937 1.00 86.12 90 ASN A N 1
ATOM 695 C CA . ASN A 1 90 ? -6.535 17.226 46.695 1.00 86.12 90 ASN A CA 1
ATOM 696 C C . ASN A 1 90 ? -5.230 16.754 47.360 1.00 86.12 90 ASN A C 1
ATOM 698 O O . ASN A 1 90 ? -4.277 16.396 46.671 1.00 86.12 90 ASN A O 1
ATOM 702 N N . ALA A 1 91 ? -5.218 16.684 48.695 1.00 85.00 91 ALA A N 1
ATOM 703 C CA . ALA A 1 91 ? -4.051 16.290 49.488 1.00 85.00 91 ALA A CA 1
ATOM 704 C C . ALA A 1 91 ? -3.479 14.910 49.109 1.00 85.00 91 ALA A C 1
ATOM 706 O O . ALA A 1 91 ? -2.264 14.737 49.088 1.00 85.00 91 ALA A O 1
ATOM 707 N N . THR A 1 92 ? -4.333 13.947 48.749 1.00 82.38 92 THR A N 1
ATOM 708 C CA . THR A 1 92 ? -3.896 12.588 48.372 1.00 82.38 92 THR A CA 1
ATOM 709 C C . THR A 1 92 ? -3.183 12.562 47.019 1.00 82.38 92 THR A C 1
ATOM 711 O O . THR A 1 92 ? -2.114 11.974 46.888 1.00 82.38 92 THR A O 1
ATOM 714 N N . ARG A 1 93 ? -3.723 13.261 46.013 1.00 80.38 93 ARG A N 1
ATOM 715 C CA . ARG A 1 93 ? -3.105 13.374 44.680 1.00 80.38 93 ARG A CA 1
ATOM 716 C C . ARG A 1 93 ? -1.839 14.214 44.712 1.00 80.38 93 ARG A C 1
ATOM 718 O O . ARG A 1 93 ? -0.863 13.874 44.056 1.00 80.38 93 ARG A O 1
ATOM 725 N N . ARG A 1 94 ? -1.833 15.257 45.539 1.00 85.25 94 ARG A N 1
ATOM 726 C CA . ARG A 1 94 ? -0.651 16.072 45.793 1.00 85.25 94 ARG A CA 1
ATOM 727 C C . ARG A 1 94 ? 0.504 15.240 46.361 1.00 85.25 94 ARG A C 1
ATOM 729 O O . ARG A 1 94 ? 1.612 15.331 45.854 1.00 85.25 94 ARG A O 1
ATOM 736 N N . GLN A 1 95 ? 0.236 14.365 47.335 1.00 84.81 95 GLN A N 1
ATOM 737 C CA . GLN A 1 95 ? 1.243 13.435 47.866 1.00 84.81 95 GLN A CA 1
ATOM 738 C C . GLN A 1 95 ? 1.758 12.441 46.813 1.00 84.81 95 GLN A C 1
ATOM 740 O O . GLN A 1 95 ? 2.943 12.117 46.818 1.00 84.81 95 GLN A O 1
ATOM 745 N N . LEU A 1 96 ? 0.906 11.988 45.884 1.00 85.25 96 LEU A N 1
ATOM 746 C CA . LEU A 1 96 ? 1.333 11.128 44.772 1.00 85.25 96 LEU A CA 1
ATOM 747 C C . LEU A 1 96 ? 2.260 11.862 43.795 1.00 85.25 96 LEU A C 1
ATOM 749 O O . LEU A 1 96 ? 3.274 11.298 43.389 1.00 85.25 96 LEU A O 1
ATOM 753 N N . TYR A 1 97 ? 1.949 13.114 43.438 1.00 85.00 97 TYR A N 1
ATOM 754 C CA . TYR A 1 97 ? 2.833 13.930 42.600 1.00 85.00 97 TYR A CA 1
ATOM 755 C C . TYR A 1 97 ? 4.169 14.221 43.290 1.00 85.00 97 TYR A C 1
ATOM 757 O O . TYR A 1 97 ? 5.206 14.074 42.647 1.00 85.00 97 TYR A O 1
ATOM 765 N N . ALA A 1 98 ? 4.155 14.525 44.591 1.00 86.31 98 ALA A N 1
ATOM 766 C CA . ALA A 1 98 ? 5.366 14.734 45.385 1.00 86.31 98 ALA A CA 1
ATOM 767 C C . ALA A 1 98 ? 6.249 13.471 45.450 1.00 86.31 98 ALA A C 1
ATOM 769 O O . ALA A 1 98 ? 7.457 13.548 45.236 1.00 86.31 98 ALA A O 1
ATOM 770 N N . GLY A 1 99 ? 5.654 12.291 45.671 1.00 85.69 99 GLY A N 1
ATOM 771 C CA . GLY A 1 99 ? 6.383 11.016 45.654 1.00 85.69 99 GLY A CA 1
ATOM 772 C C . GLY A 1 99 ? 6.981 10.697 44.281 1.00 85.69 99 GLY A 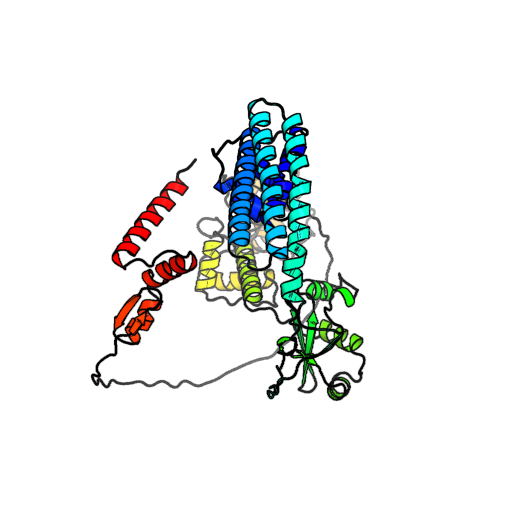C 1
ATOM 773 O O . GLY A 1 99 ? 8.137 10.305 44.175 1.00 85.69 99 GLY A O 1
ATOM 774 N N . CYS A 1 100 ? 6.228 10.962 43.213 1.00 86.25 100 CYS A N 1
ATOM 775 C CA . CYS A 1 100 ? 6.725 10.861 41.845 1.00 86.25 100 CYS A CA 1
ATOM 776 C C . CYS A 1 100 ? 7.875 11.837 41.551 1.00 86.25 100 CYS A C 1
ATOM 778 O O . CYS A 1 100 ? 8.822 11.475 40.859 1.00 86.25 100 CYS A O 1
ATOM 780 N N . ALA A 1 101 ? 7.806 13.075 42.043 1.00 87.06 101 ALA A N 1
ATOM 781 C CA . ALA A 1 101 ? 8.882 14.045 41.872 1.00 87.06 101 ALA A CA 1
ATOM 782 C C . ALA A 1 101 ? 10.169 13.580 42.582 1.00 87.06 101 ALA A C 1
ATOM 784 O O . ALA A 1 101 ? 11.250 13.676 41.997 1.00 87.06 101 ALA A O 1
ATOM 785 N N . ASP A 1 102 ? 10.058 12.994 43.780 1.00 87.06 102 ASP A N 1
ATOM 786 C CA . ASP A 1 102 ? 11.188 12.374 44.488 1.00 87.06 102 ASP A CA 1
ATOM 787 C C . ASP A 1 102 ? 11.768 11.162 43.739 1.00 87.06 102 ASP A C 1
ATOM 789 O O . ASP A 1 102 ? 12.983 11.049 43.566 1.00 87.06 102 ASP A O 1
ATOM 793 N N . ASP A 1 103 ? 10.913 10.305 43.181 1.00 85.50 103 ASP A N 1
ATOM 794 C CA . ASP A 1 103 ? 11.346 9.184 42.342 1.00 85.50 103 ASP A CA 1
ATOM 795 C C . ASP A 1 103 ? 12.168 9.667 41.129 1.00 85.50 103 ASP A C 1
ATOM 797 O O . ASP A 1 103 ? 13.211 9.091 40.802 1.00 85.50 103 ASP A O 1
ATOM 801 N N . TYR A 1 104 ? 11.751 10.759 40.474 1.00 86.00 104 TYR A N 1
ATOM 802 C CA . TYR A 1 104 ? 12.509 11.355 39.367 1.00 86.00 104 TYR A CA 1
ATOM 803 C C . TYR A 1 104 ? 13.777 12.101 39.828 1.00 86.00 104 TYR A C 1
ATOM 805 O O . TYR A 1 104 ? 14.745 12.138 39.066 1.00 86.00 104 TYR A O 1
ATOM 813 N N . ASN A 1 105 ? 13.841 12.606 41.068 1.00 87.75 105 ASN A N 1
ATOM 814 C CA . ASN A 1 105 ? 15.092 13.097 41.671 1.00 87.75 105 ASN A CA 1
ATOM 815 C C . ASN A 1 105 ? 16.131 11.978 41.800 1.00 87.75 105 ASN A C 1
ATOM 817 O O . ASN A 1 105 ? 17.307 12.169 41.483 1.00 87.75 105 ASN A O 1
ATOM 821 N N . GLN A 1 106 ? 15.705 10.789 42.230 1.00 85.38 106 GLN A N 1
ATOM 822 C CA . GLN A 1 106 ? 16.600 9.635 42.329 1.00 85.38 106 GLN A CA 1
ATOM 823 C C . GLN A 1 106 ? 17.112 9.202 40.950 1.00 85.38 106 GLN A C 1
ATOM 825 O O . GLN A 1 106 ? 18.290 8.875 40.803 1.00 85.38 106 GLN A O 1
ATOM 830 N N . VAL A 1 107 ? 16.258 9.250 39.924 1.00 85.75 107 VAL A N 1
ATOM 831 C CA . VAL A 1 107 ? 16.652 8.981 38.531 1.00 85.75 107 VAL A CA 1
ATOM 832 C C . VAL A 1 107 ? 17.664 10.011 38.029 1.00 85.75 107 VAL A C 1
ATOM 834 O O . VAL A 1 107 ? 18.659 9.628 37.419 1.00 85.75 107 VAL A O 1
ATOM 837 N N . GLU A 1 108 ? 17.455 11.298 38.313 1.00 87.31 108 GLU A N 1
ATOM 838 C CA . GLU A 1 108 ? 18.389 12.372 37.959 1.00 87.31 108 GLU A CA 1
ATOM 839 C C . GLU A 1 108 ? 19.783 12.117 38.563 1.00 87.31 108 GLU A C 1
ATOM 841 O O . GLU A 1 108 ? 20.779 12.110 37.838 1.00 87.31 108 GLU A O 1
ATOM 846 N N . LEU A 1 109 ? 19.853 11.800 39.861 1.00 87.38 109 LEU A N 1
ATOM 847 C CA . LEU A 1 109 ? 21.107 11.477 40.555 1.00 87.38 109 LEU A CA 1
ATOM 848 C C . LEU A 1 109 ? 21.828 10.266 39.949 1.00 87.38 109 LEU A C 1
ATOM 850 O O . LEU A 1 109 ? 23.047 10.290 39.769 1.00 87.38 109 LEU A O 1
ATOM 854 N N . LYS A 1 110 ? 21.091 9.202 39.616 1.00 87.50 110 LYS A N 1
ATOM 855 C CA . LYS A 1 110 ? 21.668 7.993 39.006 1.00 87.50 110 LYS A CA 1
ATOM 856 C C . LYS A 1 110 ? 22.126 8.223 37.568 1.00 87.50 110 LYS A C 1
ATOM 858 O O . LYS A 1 110 ? 23.160 7.689 37.178 1.00 87.50 110 LYS A O 1
ATOM 863 N N . MET A 1 111 ? 21.426 9.060 36.806 1.00 85.38 111 MET A N 1
ATOM 864 C CA . MET A 1 111 ? 21.838 9.454 35.456 1.00 85.38 111 MET A CA 1
ATOM 865 C C . MET A 1 111 ? 23.101 10.324 35.476 1.00 85.38 111 MET A C 1
ATOM 867 O O . MET A 1 111 ? 23.981 10.122 34.642 1.00 85.38 111 MET A O 1
ATOM 871 N N . PHE A 1 112 ? 23.253 11.216 36.462 1.00 87.06 112 PHE A N 1
ATOM 872 C CA . PHE A 1 112 ? 24.513 11.935 36.684 1.00 87.06 112 PHE A CA 1
ATOM 873 C C . PHE A 1 112 ? 25.669 10.994 37.062 1.00 87.06 112 PHE A C 1
ATOM 875 O O . PHE A 1 112 ? 26.777 11.139 36.542 1.00 87.06 112 PHE A O 1
ATOM 882 N N . GLY A 1 113 ? 25.411 9.988 37.904 1.00 85.00 113 GLY A N 1
ATOM 883 C CA . GLY A 1 113 ? 26.377 8.918 38.179 1.00 85.00 113 GLY A CA 1
ATOM 884 C C . GLY A 1 113 ? 26.806 8.188 36.903 1.00 85.00 113 GLY A C 1
ATOM 885 O O . GLY A 1 113 ? 27.994 8.060 36.636 1.00 85.00 113 GLY A O 1
ATOM 886 N N . ALA A 1 114 ? 25.847 7.827 36.044 1.00 85.06 114 ALA A N 1
ATOM 887 C CA . ALA A 1 114 ? 26.136 7.176 34.769 1.00 85.06 114 ALA A CA 1
ATOM 888 C C . ALA A 1 114 ? 26.985 8.052 33.829 1.00 85.06 114 ALA A C 1
ATOM 890 O O . ALA A 1 114 ? 27.898 7.532 33.194 1.00 85.06 114 ALA A O 1
ATOM 891 N N . THR A 1 115 ? 26.742 9.371 33.758 1.00 86.25 115 THR A N 1
ATOM 892 C CA . THR A 1 115 ? 27.603 10.279 32.970 1.00 86.25 115 THR A CA 1
ATOM 893 C C . THR A 1 115 ? 29.041 10.303 33.484 1.00 86.25 115 THR A C 1
ATOM 895 O O . THR A 1 115 ? 29.976 10.219 32.691 1.00 86.25 115 THR A O 1
ATOM 898 N N . TYR A 1 116 ? 29.211 10.338 34.807 1.00 86.38 116 TYR A N 1
ATOM 899 C CA . TYR A 1 116 ? 30.522 10.341 35.449 1.00 86.38 116 TYR A CA 1
ATOM 900 C C . TYR A 1 116 ? 31.294 9.038 35.202 1.00 86.38 116 TYR A C 1
ATOM 902 O O . TYR A 1 116 ? 32.496 9.062 34.931 1.00 86.38 116 TYR A O 1
ATOM 910 N N . ASP A 1 117 ? 30.595 7.906 35.240 1.00 85.38 117 ASP A N 1
ATOM 911 C CA . ASP A 1 117 ? 31.173 6.589 34.984 1.00 85.38 117 ASP A CA 1
ATOM 912 C C . ASP A 1 117 ? 31.627 6.439 33.522 1.00 85.38 117 ASP A C 1
ATOM 914 O O . ASP A 1 117 ? 32.711 5.911 33.268 1.00 85.38 117 ASP A O 1
ATOM 918 N N . VAL A 1 118 ? 30.867 6.978 32.555 1.00 82.50 118 VAL A N 1
ATOM 919 C CA . VAL A 1 118 ? 31.278 6.992 31.134 1.00 82.50 118 VAL A CA 1
ATOM 920 C C . VAL A 1 118 ? 32.529 7.845 30.931 1.00 82.50 118 VAL A C 1
ATOM 922 O O . VAL A 1 118 ? 33.421 7.457 30.179 1.00 82.50 118 VAL A O 1
ATOM 925 N N . ASP A 1 119 ? 32.627 8.993 31.606 1.00 83.31 119 ASP A N 1
ATOM 926 C CA . ASP A 1 119 ? 33.800 9.872 31.519 1.00 83.31 119 ASP A CA 1
ATOM 927 C C . ASP A 1 119 ? 35.062 9.240 32.127 1.00 83.31 119 ASP A C 1
ATOM 929 O O . ASP A 1 119 ? 36.175 9.543 31.696 1.00 83.31 119 ASP A O 1
ATOM 933 N N . ARG A 1 120 ? 34.897 8.319 33.082 1.00 84.25 120 ARG A N 1
ATOM 934 C CA . ARG A 1 120 ? 35.981 7.520 33.675 1.00 84.25 120 ARG A CA 1
ATOM 935 C C . ARG A 1 120 ? 36.274 6.210 32.943 1.00 84.25 120 ARG A C 1
ATOM 937 O O . ARG A 1 120 ? 37.239 5.535 33.294 1.00 84.25 120 ARG A O 1
ATOM 944 N N . GLY A 1 121 ? 35.460 5.846 31.952 1.00 80.12 121 GLY A N 1
ATOM 945 C CA . GLY A 1 121 ? 35.546 4.561 31.256 1.00 80.12 121 GLY A CA 1
ATOM 946 C C . GLY A 1 121 ? 35.071 3.358 32.084 1.00 80.12 121 GLY A C 1
ATOM 947 O O . GLY A 1 121 ? 35.341 2.220 31.703 1.00 80.12 121 GLY A O 1
ATOM 948 N N . ASP A 1 122 ? 34.363 3.577 33.198 1.00 81.94 122 ASP A N 1
ATOM 949 C CA . ASP A 1 122 ? 33.763 2.513 34.010 1.00 81.94 122 ASP A CA 1
ATOM 950 C C . ASP A 1 122 ? 32.360 2.158 33.496 1.00 81.94 122 ASP A C 1
ATOM 952 O O . ASP A 1 122 ? 31.321 2.530 34.043 1.00 81.94 122 ASP A O 1
ATOM 956 N N . TYR A 1 123 ? 32.314 1.391 32.409 1.00 79.44 123 TYR A N 1
ATOM 957 C CA . TYR A 1 123 ? 31.045 0.974 31.810 1.00 79.44 123 TYR A CA 1
ATOM 958 C C . TYR A 1 123 ? 30.231 0.029 32.707 1.00 79.44 123 TYR A C 1
ATOM 960 O O . TYR A 1 123 ? 29.020 -0.098 32.521 1.00 79.44 123 TYR A O 1
ATOM 968 N N . ARG A 1 124 ? 30.858 -0.628 33.694 1.00 76.69 124 ARG A N 1
ATOM 969 C CA . ARG A 1 124 ? 30.158 -1.516 34.630 1.00 76.69 124 ARG A CA 1
ATOM 970 C C . ARG A 1 124 ? 29.361 -0.702 35.645 1.00 76.69 124 ARG A C 1
ATOM 972 O O . ARG A 1 124 ? 28.170 -0.973 35.811 1.00 76.69 124 ARG A O 1
ATOM 979 N N . GLY A 1 125 ? 29.985 0.316 36.242 1.00 78.06 125 GLY A N 1
ATOM 980 C CA . GLY A 1 125 ? 29.314 1.278 37.121 1.00 78.06 125 GLY A CA 1
ATOM 981 C C . GLY A 1 125 ? 28.163 1.997 36.412 1.00 78.06 125 GLY A C 1
ATOM 982 O O . GLY A 1 125 ? 27.038 2.037 36.922 1.00 78.06 125 GLY A O 1
ATOM 983 N N . MET A 1 126 ? 28.388 2.419 35.161 1.00 82.25 126 MET A N 1
ATOM 984 C CA . MET A 1 126 ? 27.350 3.030 34.324 1.00 82.25 126 MET A CA 1
ATOM 985 C C . MET A 1 126 ? 26.117 2.119 34.186 1.00 82.25 126 MET A C 1
ATOM 987 O O . MET A 1 126 ? 24.984 2.575 34.348 1.00 82.25 126 MET A O 1
ATOM 991 N N . VAL A 1 127 ? 26.308 0.822 33.915 1.00 76.19 127 VAL A N 1
ATOM 992 C CA . VAL A 1 127 ? 25.202 -0.141 33.756 1.00 76.19 127 VAL A CA 1
ATOM 993 C C . VAL A 1 127 ? 24.425 -0.336 35.058 1.00 76.19 127 VAL A C 1
ATOM 995 O O . VAL A 1 127 ? 23.196 -0.434 35.033 1.00 76.19 127 VAL A O 1
ATOM 998 N N . GLU A 1 128 ? 25.108 -0.390 36.199 1.00 79.38 128 GLU A N 1
ATOM 999 C CA . GLU A 1 128 ? 24.452 -0.484 37.506 1.00 79.38 128 GLU A CA 1
ATOM 1000 C C . GLU A 1 128 ? 23.591 0.754 37.789 1.00 79.38 128 GLU A C 1
ATOM 1002 O O . GLU A 1 128 ? 22.433 0.628 38.207 1.00 79.38 128 GLU A O 1
ATOM 1007 N N . ASN A 1 129 ? 24.105 1.941 37.460 1.00 82.00 129 ASN A N 1
ATOM 1008 C CA . ASN A 1 129 ? 23.378 3.201 37.578 1.00 82.00 129 ASN A CA 1
ATOM 1009 C C . ASN A 1 129 ? 22.156 3.274 36.640 1.00 82.00 129 ASN A C 1
ATOM 1011 O O . ASN A 1 129 ? 21.068 3.664 37.076 1.00 82.00 129 ASN A O 1
ATOM 1015 N N . LEU A 1 130 ? 22.273 2.818 35.388 1.00 80.25 130 LEU A N 1
ATOM 1016 C CA . LEU A 1 130 ? 21.146 2.763 34.445 1.00 80.25 130 LEU A CA 1
ATOM 1017 C C . LEU A 1 130 ? 20.058 1.774 34.892 1.00 80.25 130 LEU A C 1
ATOM 1019 O O . LEU A 1 130 ? 18.865 2.095 34.857 1.00 80.25 130 LEU A O 1
ATOM 1023 N N . LYS A 1 131 ? 20.444 0.593 35.392 1.00 77.38 131 LYS A N 1
ATOM 1024 C CA . LYS A 1 131 ? 19.499 -0.401 35.932 1.00 77.38 131 LYS A CA 1
ATOM 1025 C C . LYS A 1 131 ? 18.717 0.146 37.125 1.00 77.38 131 LYS A C 1
ATOM 1027 O O . LYS A 1 131 ? 17.500 -0.057 37.195 1.00 77.38 131 LYS A O 1
ATOM 1032 N N . ALA A 1 132 ? 19.382 0.883 38.016 1.00 80.12 132 ALA A N 1
ATOM 1033 C CA . ALA A 1 132 ? 18.758 1.500 39.185 1.00 80.12 132 ALA A CA 1
ATOM 1034 C C . ALA A 1 132 ? 17.651 2.512 38.823 1.00 80.12 132 ALA A C 1
ATOM 1036 O O . ALA A 1 132 ? 16.717 2.693 39.602 1.00 80.12 132 ALA A O 1
ATOM 1037 N N . CYS A 1 133 ? 17.688 3.103 37.622 1.00 78.94 133 CYS A N 1
ATOM 1038 C CA . CYS A 1 133 ? 16.677 4.061 37.161 1.00 78.94 133 CYS A CA 1
ATOM 1039 C C . CYS A 1 133 ? 15.319 3.422 36.814 1.00 78.94 133 CYS A C 1
ATOM 1041 O O . CYS A 1 133 ? 14.330 4.134 36.671 1.00 78.94 133 CYS A O 1
ATOM 1043 N N . SER A 1 134 ? 15.237 2.094 36.679 1.00 76.00 134 SER A N 1
ATOM 1044 C CA . SER A 1 134 ? 14.006 1.414 36.232 1.00 76.00 134 SER A CA 1
ATOM 1045 C C . SER A 1 134 ? 12.908 1.441 37.298 1.00 76.00 134 SER A C 1
ATOM 1047 O O . SER A 1 134 ? 11.731 1.640 37.005 1.00 76.00 134 SER A O 1
ATOM 1049 N N . ARG A 1 135 ? 13.291 1.231 38.562 1.00 76.69 135 ARG A N 1
ATOM 1050 C CA . ARG A 1 135 ? 12.349 1.043 39.671 1.00 76.69 135 ARG A CA 1
ATOM 1051 C C . ARG A 1 135 ? 11.554 2.316 40.007 1.00 76.69 135 ARG A C 1
ATOM 1053 O O . ARG A 1 135 ? 10.331 2.199 40.060 1.00 76.69 135 ARG A O 1
ATOM 1060 N N . PRO A 1 136 ? 12.170 3.505 40.167 1.00 78.94 136 PRO A N 1
ATOM 1061 C CA . PRO A 1 136 ? 11.423 4.732 40.467 1.00 78.94 136 PRO A CA 1
ATOM 1062 C C . PRO A 1 136 ? 10.440 5.113 39.347 1.00 78.94 136 PRO A C 1
ATOM 1064 O O . PRO A 1 136 ? 9.308 5.515 39.597 1.00 78.94 136 PRO A O 1
ATOM 1067 N N . VAL A 1 137 ? 10.821 4.888 38.086 1.00 76.69 137 VAL A N 1
ATOM 1068 C CA . VAL A 1 137 ? 9.968 5.173 36.919 1.00 76.69 137 VAL A CA 1
ATOM 1069 C C . VAL A 1 137 ? 8.724 4.293 36.910 1.00 76.69 137 VAL A C 1
ATOM 1071 O O . VAL A 1 137 ? 7.624 4.795 36.684 1.00 76.69 137 VAL A O 1
ATOM 1074 N N . ILE A 1 138 ? 8.884 2.990 37.164 1.00 74.38 138 ILE A N 1
ATOM 1075 C CA . ILE A 1 138 ? 7.769 2.035 37.220 1.00 74.38 138 ILE A CA 1
ATOM 1076 C C . ILE A 1 138 ? 6.837 2.374 38.386 1.00 74.38 138 ILE A C 1
ATOM 1078 O O . ILE A 1 138 ? 5.619 2.349 38.217 1.00 74.38 138 ILE A O 1
ATOM 1082 N N . LEU A 1 139 ? 7.392 2.716 39.553 1.00 76.19 139 LEU A N 1
ATOM 1083 C CA . LEU A 1 139 ? 6.606 3.121 40.719 1.00 76.19 139 LEU A CA 1
ATOM 1084 C C . LEU A 1 139 ? 5.770 4.362 40.413 1.00 76.19 139 LEU A C 1
ATOM 1086 O O . LEU A 1 139 ? 4.551 4.320 40.580 1.00 76.19 139 LEU A O 1
ATOM 1090 N N . CYS A 1 140 ? 6.383 5.405 39.855 1.00 77.88 140 CYS A N 1
ATOM 1091 C CA . CYS A 1 140 ? 5.657 6.608 39.482 1.00 77.88 140 CYS A CA 1
ATOM 1092 C C . CYS A 1 140 ? 4.628 6.354 38.361 1.00 77.88 140 CYS A C 1
ATOM 1094 O O . CYS A 1 140 ? 3.503 6.855 38.411 1.00 77.88 140 CYS A O 1
ATOM 1096 N N . GLN A 1 141 ? 4.956 5.531 37.359 1.00 76.19 141 GLN A N 1
ATOM 1097 C CA . GLN A 1 141 ? 4.026 5.171 36.284 1.00 76.19 141 GLN A CA 1
ATOM 1098 C C . GLN A 1 141 ? 2.827 4.365 36.794 1.00 76.19 141 GLN A C 1
ATOM 1100 O O . GLN A 1 141 ? 1.713 4.579 36.320 1.00 76.19 141 GLN A O 1
ATOM 1105 N N . ASN A 1 142 ? 3.019 3.488 37.777 1.00 74.31 142 ASN A N 1
ATOM 1106 C CA . ASN A 1 142 ? 1.931 2.753 38.417 1.00 74.31 142 ASN A CA 1
ATOM 1107 C C . ASN A 1 142 ? 1.093 3.663 39.328 1.00 74.31 142 ASN A C 1
ATOM 1109 O O . ASN A 1 142 ? -0.136 3.586 39.302 1.00 74.31 142 ASN A O 1
ATOM 1113 N N . ALA A 1 143 ? 1.741 4.565 40.073 1.00 72.38 143 ALA A N 1
ATOM 1114 C CA . ALA A 1 143 ? 1.084 5.533 40.949 1.00 72.38 143 ALA A CA 1
ATOM 1115 C C . ALA A 1 143 ? 0.188 6.510 40.165 1.00 72.38 143 ALA A C 1
ATOM 1117 O O . ALA A 1 143 ? -0.962 6.740 40.538 1.00 72.38 143 ALA A O 1
ATOM 1118 N N . LEU A 1 144 ? 0.674 7.035 39.035 1.00 69.69 144 LEU A N 1
ATOM 1119 C CA . LEU A 1 144 ? -0.096 7.929 38.161 1.00 69.69 144 LEU A CA 1
ATOM 1120 C C . LEU A 1 144 ? -0.972 7.177 37.147 1.00 69.69 144 LEU A C 1
ATOM 1122 O O . LEU A 1 144 ? -1.952 7.730 36.648 1.00 69.69 144 LEU A O 1
ATOM 1126 N N . GLY A 1 145 ? -0.680 5.905 36.866 1.00 55.94 145 GLY A N 1
ATOM 1127 C CA . GLY A 1 145 ? -1.485 5.040 35.999 1.00 55.94 145 GLY A CA 1
ATOM 1128 C C . GLY A 1 145 ? -2.906 4.832 36.528 1.00 55.94 145 GLY A C 1
ATOM 1129 O O . GLY A 1 145 ? -3.855 4.794 35.742 1.00 55.94 145 GLY A O 1
ATOM 1130 N N . GLY A 1 146 ? -3.075 4.818 37.856 1.00 51.19 146 GLY A N 1
ATOM 1131 C CA . GLY A 1 146 ? -4.388 4.854 38.508 1.00 51.19 146 GLY A CA 1
ATOM 1132 C C . GLY A 1 146 ? -5.187 6.127 38.200 1.00 51.19 146 GLY A C 1
ATOM 1133 O O . GLY A 1 146 ? -6.387 6.048 37.958 1.00 51.19 146 GLY A O 1
ATOM 1134 N N . LEU A 1 147 ? -4.531 7.288 38.090 1.00 49.81 147 LEU A N 1
ATOM 1135 C CA . LEU A 1 147 ? -5.172 8.580 37.796 1.00 49.81 147 LEU A CA 1
ATOM 1136 C C . LEU A 1 147 ? -5.575 8.729 36.320 1.00 49.81 147 LEU A C 1
ATOM 1138 O O . LEU A 1 147 ? -6.591 9.356 36.008 1.00 49.81 147 LEU A O 1
ATOM 1142 N N . VAL A 1 148 ? -4.829 8.098 35.408 1.00 40.34 148 VAL A N 1
ATOM 1143 C CA . VAL A 1 148 ? -5.178 8.020 33.977 1.00 40.34 148 VAL A CA 1
ATOM 1144 C C . VAL A 1 148 ? -6.379 7.088 33.750 1.00 40.34 148 VAL A C 1
ATOM 1146 O O . VAL A 1 148 ? -7.212 7.359 32.884 1.00 40.34 148 VAL A O 1
ATOM 1149 N N . TYR A 1 149 ? -6.531 6.038 34.565 1.00 36.09 149 TYR A N 1
ATOM 1150 C CA . TYR A 1 149 ? -7.695 5.144 34.523 1.00 36.09 149 TYR A CA 1
ATOM 1151 C C . TYR A 1 149 ? -8.906 5.689 35.306 1.00 36.09 149 TYR A C 1
ATOM 1153 O O . TYR A 1 149 ? -10.047 5.430 34.924 1.00 36.09 149 TYR A O 1
ATOM 1161 N N . GLU A 1 150 ? -8.702 6.495 36.353 1.00 31.78 150 GLU A N 1
ATOM 1162 C CA . GLU A 1 150 ? -9.781 7.144 37.115 1.00 31.78 150 GLU A CA 1
ATOM 1163 C C . GLU A 1 150 ? -10.503 8.247 36.335 1.00 31.78 150 GLU A C 1
ATOM 1165 O O . GLU A 1 150 ? -11.727 8.357 36.455 1.00 31.78 150 GLU A O 1
ATOM 1170 N N . ASN A 1 151 ? -9.802 8.991 35.471 1.00 34.56 151 ASN A N 1
ATOM 1171 C CA . ASN A 1 151 ? -10.440 9.943 34.551 1.00 34.56 151 ASN A CA 1
ATOM 1172 C C . ASN A 1 151 ? -11.295 9.254 33.468 1.00 34.56 151 ASN A C 1
ATOM 1174 O O . ASN A 1 151 ? -12.128 9.902 32.838 1.00 34.56 151 ASN A O 1
ATOM 1178 N N . HIS A 1 152 ? -11.152 7.935 33.293 1.00 37.12 152 HIS A N 1
ATOM 1179 C CA . HIS A 1 152 ? -11.972 7.133 32.382 1.00 37.12 152 HIS A CA 1
ATOM 1180 C C . HIS A 1 152 ? -13.000 6.223 33.074 1.00 37.12 152 HIS A C 1
ATOM 1182 O O . HIS A 1 152 ? -13.805 5.600 32.379 1.00 37.12 152 HIS A O 1
ATOM 1188 N N . ARG A 1 153 ? -13.029 6.142 34.414 1.00 31.05 153 ARG A N 1
ATOM 1189 C CA . ARG A 1 153 ? -13.864 5.150 35.128 1.00 31.05 153 ARG A CA 1
ATOM 1190 C C . ARG A 1 153 ? -14.747 5.703 36.248 1.00 31.05 153 ARG A C 1
ATOM 1192 O O . ARG A 1 153 ? -15.643 4.998 36.705 1.00 31.05 153 ARG A O 1
ATOM 1199 N N . THR A 1 154 ? -14.597 6.964 36.649 1.00 31.50 154 THR A N 1
ATOM 1200 C CA . THR A 1 154 ? -15.415 7.564 37.720 1.00 31.50 154 THR A CA 1
ATOM 1201 C C . THR A 1 154 ? -16.713 8.205 37.206 1.00 31.50 154 THR A C 1
ATOM 1203 O O . THR A 1 154 ? -16.970 9.387 37.374 1.00 31.50 154 THR A O 1
ATOM 1206 N N . HIS A 1 155 ? -17.598 7.391 36.619 1.00 32.97 155 HIS A N 1
ATOM 1207 C CA . HIS A 1 155 ? -19.043 7.668 36.649 1.00 32.97 155 HIS A CA 1
ATOM 1208 C C . HIS A 1 155 ? -19.878 6.369 36.608 1.00 32.97 155 HIS A C 1
ATOM 1210 O O . HIS A 1 155 ? -20.542 6.079 35.616 1.00 32.97 155 HIS A O 1
ATOM 1216 N N . ARG A 1 156 ? -19.848 5.589 37.707 1.00 29.64 156 ARG A N 1
ATOM 1217 C CA . ARG A 1 156 ? -20.945 4.748 38.277 1.00 29.64 156 ARG A CA 1
ATOM 1218 C C . ARG A 1 156 ? -20.403 3.947 39.485 1.00 29.64 156 ARG A C 1
ATOM 1220 O O . ARG A 1 156 ? -19.583 3.068 39.278 1.00 29.64 156 ARG A O 1
ATOM 1227 N N . ARG A 1 157 ? -20.636 4.420 40.728 1.00 35.66 157 ARG A N 1
ATOM 1228 C CA . ARG A 1 157 ? -21.651 4.002 41.753 1.00 35.66 157 ARG A CA 1
ATOM 1229 C C . ARG A 1 157 ? -21.314 2.653 42.445 1.00 35.66 157 ARG A C 1
ATOM 1231 O O . ARG A 1 157 ? -20.993 1.716 41.736 1.00 35.66 157 ARG A O 1
ATOM 1238 N N . HIS A 1 158 ? -21.371 2.476 43.781 1.00 34.06 158 HIS A N 1
ATOM 1239 C CA . HIS A 1 158 ? -22.495 2.759 44.704 1.00 34.06 158 HIS A CA 1
ATOM 1240 C C . HIS A 1 158 ? -22.150 2.718 46.235 1.00 34.06 158 HIS A C 1
ATOM 1242 O O . HIS A 1 158 ? -21.398 1.844 46.639 1.00 34.06 158 HIS A O 1
ATOM 1248 N N . LEU A 1 159 ? -22.846 3.591 47.011 1.00 29.56 159 LEU A N 1
ATOM 1249 C CA . LEU A 1 159 ? -23.490 3.500 48.370 1.00 29.56 159 LEU A CA 1
ATOM 1250 C C . LEU A 1 159 ? -22.654 3.219 49.650 1.00 29.56 159 LEU A C 1
ATOM 1252 O O . LEU A 1 159 ? -21.806 2.345 49.631 1.00 29.56 159 LEU A O 1
ATOM 1256 N N . GLN A 1 160 ? -22.853 3.900 50.804 1.00 26.84 160 GLN A N 1
ATOM 1257 C CA . GLN A 1 160 ? -24.115 4.107 51.565 1.00 26.84 160 GLN A CA 1
ATOM 1258 C C . GLN A 1 160 ? -24.091 5.339 52.544 1.00 26.84 160 GLN A C 1
ATOM 1260 O O . GLN A 1 160 ? -23.022 5.778 52.952 1.00 26.84 160 GLN A O 1
ATOM 1265 N N . GLU A 1 161 ? -25.282 5.882 52.863 1.00 29.58 161 GLU A N 1
ATOM 1266 C CA . GLU A 1 161 ? -25.714 7.138 53.574 1.00 29.58 161 GLU A CA 1
ATOM 1267 C C . GLU A 1 161 ? -25.424 7.253 55.108 1.00 29.58 161 GLU A C 1
ATOM 1269 O O . GLU A 1 161 ? -25.057 6.212 55.657 1.00 29.58 161 GLU A O 1
ATOM 1274 N N . PRO A 1 162 ? -25.603 8.406 55.857 1.00 37.38 162 PRO A N 1
ATOM 1275 C CA . PRO A 1 162 ? -26.763 9.358 55.884 1.00 37.38 162 PRO A CA 1
ATOM 1276 C C . PRO A 1 162 ? -26.443 10.852 56.273 1.00 37.38 162 PRO A C 1
ATOM 1278 O O . PRO A 1 162 ? -25.312 11.291 56.088 1.00 37.38 162 PRO A O 1
ATOM 1281 N N . PRO A 1 163 ? -27.383 11.681 56.805 1.00 45.47 163 PRO A N 1
ATOM 1282 C CA . PRO A 1 163 ? -28.460 12.391 56.096 1.00 45.47 163 PRO A CA 1
ATOM 1283 C C . PRO A 1 163 ? -28.370 13.928 56.263 1.00 45.47 163 PRO A C 1
ATOM 1285 O O . PRO A 1 163 ? -28.152 14.382 57.374 1.00 45.47 163 PRO A O 1
ATOM 1288 N N . TYR A 1 164 ? -28.664 14.763 55.256 1.00 30.31 164 TYR A N 1
ATOM 1289 C CA . TYR A 1 164 ? -29.166 16.129 55.523 1.00 30.31 164 TYR A CA 1
ATOM 1290 C C . TYR A 1 164 ? -30.015 16.697 54.376 1.00 30.31 164 TYR A C 1
ATOM 1292 O O . TYR A 1 164 ? -29.888 16.356 53.206 1.00 30.31 164 TYR A O 1
ATOM 1300 N N . ARG A 1 165 ? -30.958 17.528 54.810 1.00 41.25 165 ARG A N 1
ATOM 1301 C CA . ARG A 1 165 ? -32.196 17.994 54.185 1.00 41.25 165 ARG A CA 1
ATOM 1302 C C . ARG A 1 165 ? -31.923 19.133 53.187 1.00 41.25 165 ARG A C 1
ATOM 1304 O O . ARG A 1 165 ? -31.326 20.129 53.573 1.00 41.25 165 ARG A O 1
ATOM 1311 N N . GLY A 1 166 ? -32.424 19.042 51.954 1.00 32.88 166 GLY A N 1
ATOM 1312 C CA . GLY A 1 166 ? -32.369 20.153 50.993 1.00 32.88 166 GLY A CA 1
ATOM 1313 C C . GLY A 1 166 ? -33.023 19.805 49.657 1.00 32.88 166 GLY A C 1
ATOM 1314 O O . GLY A 1 166 ? -32.579 18.910 48.953 1.00 32.88 166 GLY A O 1
ATOM 1315 N N . ARG A 1 167 ? -34.129 20.477 49.348 1.00 43.50 167 ARG A N 1
ATOM 1316 C CA . ARG A 1 167 ? -35.021 20.242 48.209 1.00 43.50 167 ARG A CA 1
ATOM 1317 C C . ARG A 1 167 ? -34.501 20.978 46.970 1.00 43.50 167 ARG A C 1
ATOM 1319 O O . ARG A 1 167 ? -34.539 22.198 46.980 1.00 43.50 167 ARG A O 1
ATOM 1326 N N . GLU A 1 168 ? -34.142 20.267 45.898 1.00 36.81 168 GLU A N 1
ATOM 1327 C CA . GLU A 1 168 ? -34.016 20.849 44.549 1.00 36.81 168 GLU A CA 1
ATOM 1328 C C . GLU A 1 168 ? -34.203 19.786 43.448 1.00 36.81 168 GLU A C 1
ATOM 1330 O O . GLU A 1 168 ? -33.742 18.650 43.558 1.00 36.81 168 GLU A O 1
ATOM 1335 N N . MET A 1 169 ? -34.966 20.129 42.406 1.00 45.12 169 MET A N 1
ATOM 1336 C CA . MET A 1 169 ? -35.436 19.201 41.368 1.00 45.12 169 MET A CA 1
ATOM 1337 C C . MET A 1 169 ? -34.334 18.878 40.344 1.00 45.12 169 MET A C 1
ATOM 1339 O O . MET A 1 169 ? -33.855 19.771 39.648 1.00 45.12 169 MET A O 1
ATOM 1343 N N . SER A 1 170 ? -33.954 17.600 40.210 1.00 37.62 170 SER A N 1
ATOM 1344 C CA . SER A 1 170 ? -32.882 17.163 39.297 1.00 37.62 170 SER A CA 1
ATOM 1345 C C . SER A 1 170 ? -33.378 16.882 37.869 1.00 37.62 170 SER A C 1
ATOM 1347 O O . SER A 1 170 ? -34.322 16.123 37.653 1.00 37.62 170 SER A O 1
ATOM 1349 N N . LYS A 1 171 ? -32.712 17.478 36.872 1.00 56.16 171 LYS A N 1
ATOM 1350 C CA . LYS A 1 171 ? -32.795 17.074 35.458 1.00 56.16 171 LYS A CA 1
ATOM 1351 C C . LYS A 1 171 ? -31.885 15.859 35.243 1.00 56.16 171 LYS A C 1
ATOM 1353 O O . LYS A 1 171 ? -30.716 15.891 35.620 1.00 56.16 171 LYS A O 1
ATOM 1358 N N . THR A 1 172 ? -32.398 14.789 34.640 1.00 47.78 172 THR A N 1
ATOM 1359 C CA . THR A 1 172 ? -31.637 13.562 34.353 1.00 47.78 172 THR A CA 1
ATOM 1360 C C . THR A 1 172 ? -30.513 13.841 33.346 1.00 47.78 172 THR A C 1
ATOM 1362 O O . THR A 1 172 ? -30.776 14.249 32.217 1.00 47.78 172 THR A O 1
ATOM 1365 N N . LEU A 1 173 ? -29.255 13.609 33.734 1.00 53.47 173 LEU A N 1
ATOM 1366 C CA . LEU A 1 173 ? -28.105 13.652 32.823 1.00 53.47 173 LEU A CA 1
ATOM 1367 C C . LEU A 1 173 ? -28.183 12.473 31.837 1.00 53.47 173 LEU A C 1
ATOM 1369 O O . LEU A 1 173 ? -27.957 11.322 32.214 1.00 53.47 173 LEU A O 1
ATOM 1373 N N . VAL A 1 174 ? -28.501 12.760 30.573 1.00 55.44 174 VAL A N 1
ATOM 1374 C CA . VAL A 1 174 ? -28.439 11.796 29.465 1.00 55.44 174 VAL A CA 1
ATOM 1375 C C . VAL A 1 174 ? -26.966 11.580 29.114 1.00 55.44 174 VAL A C 1
ATOM 1377 O O . VAL A 1 174 ? -26.339 12.431 28.487 1.00 55.44 174 VAL A O 1
ATOM 1380 N N . GLN A 1 175 ? -26.388 10.458 29.549 1.00 61.09 175 GLN A N 1
ATOM 1381 C CA . GLN A 1 175 ? -25.055 10.053 29.095 1.00 61.09 175 GLN A CA 1
ATOM 1382 C C . GLN A 1 175 ? -25.119 9.798 27.576 1.00 61.09 175 GLN A C 1
ATOM 1384 O O . GLN A 1 175 ? -26.021 9.074 27.140 1.00 61.09 175 GLN A O 1
ATOM 1389 N N . PRO A 1 176 ? -24.210 10.360 26.756 1.00 53.25 176 PRO A N 1
ATOM 1390 C CA . PRO A 1 176 ? -24.173 10.043 25.334 1.00 53.25 176 PRO A CA 1
ATOM 1391 C C . PRO A 1 176 ? -23.933 8.539 25.177 1.00 53.25 176 PRO A C 1
ATOM 1393 O O . PRO A 1 176 ? -23.012 7.978 25.773 1.00 53.25 176 PRO A O 1
ATOM 1396 N N . ILE A 1 177 ? -24.810 7.876 24.422 1.00 66.25 177 ILE A N 1
ATOM 1397 C CA . ILE A 1 177 ? -24.770 6.429 24.192 1.00 66.25 177 ILE A CA 1
ATOM 1398 C C . ILE A 1 177 ? -23.383 6.069 23.649 1.00 66.25 177 ILE A C 1
ATOM 1400 O O . ILE A 1 177 ? -22.931 6.651 22.662 1.00 66.25 177 ILE A O 1
ATOM 1404 N N . GLY A 1 178 ? -22.699 5.129 24.308 1.00 64.06 178 GLY A N 1
ATOM 1405 C CA . GLY A 1 178 ? -21.354 4.694 23.942 1.00 64.06 178 GLY A CA 1
ATOM 1406 C C . GLY A 1 178 ? -21.325 4.090 22.539 1.00 64.06 178 GLY A C 1
ATOM 1407 O O . GLY A 1 178 ? -21.600 2.906 22.358 1.00 64.06 178 GLY A O 1
ATOM 1408 N N . GLN A 1 179 ? -20.993 4.900 21.534 1.00 61.94 179 GLN A N 1
ATOM 1409 C CA . GLN A 1 179 ? -20.825 4.431 20.164 1.00 61.94 179 GLN A CA 1
ATOM 1410 C C . GLN A 1 179 ? -19.456 3.747 20.033 1.00 61.94 179 GLN A C 1
ATOM 1412 O O . GLN A 1 179 ? -18.431 4.413 19.888 1.00 61.94 179 GLN A O 1
ATOM 1417 N N . LYS A 1 180 ? -19.429 2.409 20.053 1.00 60.12 180 LYS A N 1
ATOM 1418 C CA . LYS A 1 180 ? -18.227 1.627 19.728 1.00 60.12 180 LYS A CA 1
ATOM 1419 C C . LYS A 1 180 ? -17.966 1.724 18.221 1.00 60.12 180 LYS A C 1
ATOM 1421 O O . LYS A 1 180 ? -18.635 1.064 17.431 1.00 60.12 180 LYS A O 1
ATOM 1426 N N . ARG A 1 181 ? -17.018 2.572 17.814 1.00 61.75 181 ARG A N 1
ATOM 1427 C CA . ARG A 1 181 ? -16.563 2.666 16.419 1.00 61.75 181 ARG A CA 1
ATOM 1428 C C . ARG A 1 181 ? -15.426 1.676 16.203 1.00 61.75 181 ARG A C 1
ATOM 1430 O O . ARG A 1 181 ? -14.386 1.794 16.842 1.00 61.75 181 ARG A O 1
ATOM 1437 N N . LEU A 1 182 ? -15.633 0.706 15.319 1.00 66.12 182 LEU A N 1
ATOM 1438 C CA . LEU A 1 182 ? -14.555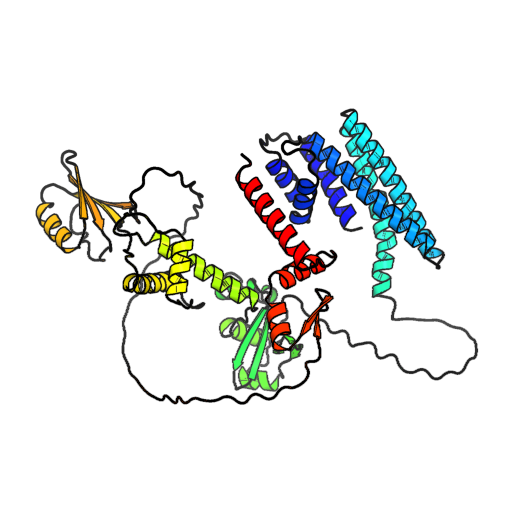 -0.157 14.845 1.00 66.12 182 LEU A CA 1
ATOM 1439 C C . LEU A 1 182 ? -13.597 0.704 14.004 1.00 66.12 182 LEU A C 1
ATOM 1441 O O . LEU A 1 182 ? -14.029 1.393 13.077 1.00 66.12 182 LEU A O 1
ATOM 1445 N N . THR A 1 183 ? -12.315 0.733 14.363 1.00 61.66 183 THR A N 1
ATOM 1446 C CA . THR A 1 183 ? -11.272 1.458 13.626 1.00 61.66 183 THR A CA 1
ATOM 1447 C C . THR A 1 183 ? -10.646 0.539 12.572 1.00 61.66 183 THR A C 1
ATOM 1449 O O . THR A 1 183 ? -10.495 -0.657 12.794 1.00 61.66 183 THR A O 1
ATOM 1452 N N . ASN A 1 184 ? -10.287 1.094 11.408 1.00 69.69 184 ASN A N 1
ATOM 1453 C CA . ASN A 1 184 ? -9.588 0.389 10.319 1.00 69.69 184 ASN A CA 1
ATOM 1454 C C . ASN A 1 184 ? -10.293 -0.874 9.778 1.00 69.69 184 ASN A C 1
ATOM 1456 O O . ASN A 1 184 ? -9.660 -1.906 9.563 1.00 69.69 184 ASN A O 1
ATOM 1460 N N . VAL A 1 185 ? -11.598 -0.779 9.516 1.00 81.44 185 VAL A N 1
ATOM 1461 C CA . VAL A 1 185 ? -12.398 -1.873 8.937 1.00 81.44 185 VAL A CA 1
ATOM 1462 C C . VAL A 1 185 ? -12.336 -1.845 7.406 1.00 81.44 185 VAL A C 1
ATOM 1464 O O . VAL A 1 185 ? -12.563 -0.792 6.805 1.00 81.44 185 VAL A O 1
ATOM 1467 N N . ALA A 1 186 ? -12.064 -2.987 6.770 1.00 87.06 186 ALA A N 1
ATOM 1468 C CA . ALA A 1 186 ? -12.357 -3.196 5.350 1.00 87.06 186 ALA A CA 1
ATOM 1469 C C . ALA A 1 186 ? -13.810 -3.641 5.189 1.00 87.06 186 ALA A C 1
ATOM 1471 O O . ALA A 1 186 ? -14.295 -4.482 5.945 1.00 87.06 186 ALA A O 1
ATOM 1472 N N . VAL A 1 187 ? -14.495 -3.094 4.187 1.00 90.94 187 VAL A N 1
ATOM 1473 C CA . VAL A 1 187 ? -15.895 -3.425 3.917 1.00 90.94 187 VAL A CA 1
ATOM 1474 C C . VAL A 1 187 ? -15.975 -4.213 2.622 1.00 90.94 187 VAL A C 1
ATOM 1476 O O . VAL A 1 187 ? -15.559 -3.723 1.575 1.00 90.94 187 VAL A O 1
ATOM 1479 N N . VAL A 1 188 ? -16.541 -5.414 2.673 1.00 93.19 188 VAL A N 1
ATOM 1480 C CA . VAL A 1 188 ? -16.913 -6.160 1.463 1.00 93.19 188 VAL A CA 1
ATOM 1481 C C . VAL A 1 188 ? -18.412 -6.012 1.266 1.00 93.19 188 VAL A C 1
ATOM 1483 O O . VAL A 1 188 ? -19.184 -6.243 2.196 1.00 93.19 188 VAL A O 1
ATOM 1486 N N . ARG A 1 189 ? -18.824 -5.578 0.073 1.00 93.12 189 ARG A N 1
ATOM 1487 C CA . ARG A 1 189 ? -20.216 -5.265 -0.261 1.00 93.12 189 ARG A CA 1
ATOM 1488 C C . ARG A 1 189 ? -20.750 -6.231 -1.310 1.00 93.12 189 ARG A C 1
ATOM 1490 O O . ARG A 1 189 ? -20.152 -6.385 -2.367 1.00 93.12 189 ARG A O 1
ATOM 1497 N N . LEU A 1 190 ? -21.942 -6.767 -1.075 1.00 94.81 190 LEU A N 1
ATOM 1498 C CA . LEU A 1 190 ? -22.715 -7.520 -2.058 1.00 94.81 190 LEU A CA 1
ATOM 1499 C C . LEU A 1 190 ? -24.115 -6.909 -2.204 1.00 94.81 190 LEU A C 1
ATOM 1501 O O . LEU A 1 190 ? -24.788 -6.614 -1.215 1.00 94.81 190 LEU A O 1
ATOM 1505 N N . LYS A 1 191 ? -24.572 -6.716 -3.445 1.00 93.81 191 LYS A N 1
ATOM 1506 C CA . LYS A 1 191 ? -25.934 -6.252 -3.743 1.00 93.81 191 LYS A CA 1
ATOM 1507 C C . LYS A 1 191 ? -26.748 -7.415 -4.308 1.00 93.81 191 LYS A C 1
ATOM 1509 O O . LYS A 1 191 ? -26.427 -7.919 -5.378 1.00 93.81 191 LYS A O 1
ATOM 1514 N N . LYS A 1 192 ? -27.801 -7.832 -3.601 1.00 92.56 192 LYS A N 1
ATOM 1515 C CA . LYS A 1 192 ? -28.653 -8.978 -3.972 1.00 92.56 192 LYS A CA 1
ATOM 1516 C C . LYS A 1 192 ? -30.108 -8.662 -3.621 1.00 92.56 192 LYS A C 1
ATOM 1518 O O . LYS A 1 192 ? -30.362 -8.054 -2.587 1.00 92.56 192 LYS A O 1
ATOM 1523 N N . HIS A 1 193 ? -31.055 -9.027 -4.491 1.00 88.56 193 HIS A N 1
ATOM 1524 C CA . HIS A 1 193 ? -32.492 -8.751 -4.295 1.00 88.56 193 HIS A CA 1
ATOM 1525 C C . HIS A 1 193 ? -32.814 -7.272 -3.977 1.00 88.56 193 HIS A C 1
ATOM 1527 O O . HIS A 1 193 ? -33.646 -6.963 -3.133 1.00 88.56 193 HIS A O 1
ATOM 1533 N N . GLY A 1 194 ? -32.107 -6.331 -4.615 1.00 89.25 194 GLY A N 1
ATOM 1534 C CA . GLY A 1 194 ? -32.295 -4.889 -4.390 1.00 89.25 194 GLY A CA 1
ATOM 1535 C C . GLY A 1 194 ? -31.707 -4.347 -3.078 1.00 89.25 194 GLY A C 1
ATOM 1536 O O . GLY A 1 194 ? -31.495 -3.139 -2.972 1.00 89.25 194 GLY A O 1
ATOM 1537 N N . ASN A 1 195 ? -31.342 -5.221 -2.138 1.00 91.19 195 ASN A N 1
ATOM 1538 C CA . ASN A 1 195 ? -30.746 -4.871 -0.854 1.00 91.19 195 ASN A CA 1
ATOM 1539 C C . ASN A 1 195 ? -29.212 -4.907 -0.907 1.00 91.19 195 ASN A C 1
ATOM 1541 O O . ASN A 1 195 ? -28.600 -5.594 -1.731 1.00 91.19 195 ASN A O 1
ATOM 1545 N N . ARG A 1 196 ? -28.582 -4.119 -0.030 1.00 92.75 196 ARG A N 1
ATOM 1546 C CA . ARG A 1 196 ? -27.125 -4.076 0.143 1.00 92.75 196 ARG A CA 1
ATOM 1547 C C . ARG A 1 196 ? -26.765 -4.810 1.424 1.00 92.75 196 ARG A C 1
ATOM 1549 O O . ARG A 1 196 ? -27.345 -4.521 2.469 1.00 92.75 196 ARG A O 1
ATOM 1556 N N . PHE A 1 197 ? -25.799 -5.707 1.321 1.00 95.06 197 PHE A N 1
ATOM 1557 C CA . PHE A 1 197 ? -25.231 -6.443 2.438 1.00 95.06 197 PHE A CA 1
ATOM 1558 C C . PHE A 1 197 ? -23.735 -6.163 2.489 1.00 95.06 197 PHE A C 1
ATOM 1560 O O . PHE A 1 197 ? -23.058 -6.134 1.460 1.00 95.06 197 PHE A O 1
ATOM 1567 N N . GLU A 1 198 ? -23.235 -5.900 3.682 1.00 93.94 198 GLU A N 1
ATOM 1568 C CA . GLU A 1 198 ? -21.866 -5.503 3.947 1.00 93.94 198 GLU A CA 1
ATOM 1569 C C . GLU A 1 198 ? -21.332 -6.288 5.146 1.00 93.94 198 GLU A C 1
ATOM 1571 O O . GLU A 1 198 ? -22.043 -6.502 6.130 1.00 93.94 198 GLU A O 1
ATOM 1576 N N . ILE A 1 199 ? -20.071 -6.695 5.067 1.00 94.12 199 ILE A N 1
ATOM 1577 C CA . ILE A 1 199 ? -19.365 -7.386 6.150 1.00 94.12 199 ILE A CA 1
ATOM 1578 C C . ILE A 1 199 ? -18.115 -6.607 6.551 1.00 94.12 199 ILE A C 1
ATOM 1580 O O . ILE A 1 199 ? -17.522 -5.894 5.736 1.00 94.12 199 ILE A O 1
ATOM 1584 N N . ALA A 1 200 ? -17.746 -6.733 7.825 1.00 92.12 200 ALA A N 1
ATOM 1585 C CA . ALA A 1 200 ? -16.574 -6.100 8.413 1.00 92.12 200 ALA A CA 1
ATOM 1586 C C . ALA A 1 200 ? -15.400 -7.087 8.438 1.00 92.12 200 ALA A C 1
ATOM 1588 O O . ALA A 1 200 ? -15.444 -8.096 9.144 1.00 92.12 200 ALA A O 1
ATOM 1589 N N . CYS A 1 201 ? -14.342 -6.784 7.688 1.00 91.50 201 CYS A N 1
ATOM 1590 C CA . CYS A 1 201 ? -13.171 -7.646 7.532 1.00 91.50 201 CYS A CA 1
ATOM 1591 C C . CYS A 1 201 ? -11.875 -6.901 7.867 1.00 91.50 201 CYS A C 1
ATOM 1593 O O . CYS A 1 201 ? -11.821 -5.666 7.868 1.00 91.50 201 CYS A O 1
ATOM 1595 N N . TYR A 1 202 ? -10.800 -7.654 8.094 1.00 88.25 202 TYR A N 1
ATOM 1596 C CA . TYR A 1 202 ? -9.450 -7.099 8.140 1.00 88.25 202 TYR A CA 1
ATOM 1597 C C . TYR A 1 202 ? -8.916 -6.853 6.724 1.00 88.25 202 TYR A C 1
ATOM 1599 O O . TYR A 1 202 ? -8.992 -7.725 5.861 1.00 88.25 202 TYR A O 1
ATOM 1607 N N . LYS A 1 203 ? -8.338 -5.667 6.486 1.00 79.00 203 LYS A N 1
ATOM 1608 C CA . LYS A 1 203 ? -7.906 -5.206 5.151 1.00 79.00 203 LYS A CA 1
ATOM 1609 C C . LYS A 1 203 ? -7.010 -6.198 4.403 1.00 79.00 203 LYS A C 1
ATOM 1611 O O . LYS A 1 203 ? -7.298 -6.530 3.259 1.00 79.00 203 LYS A O 1
ATOM 1616 N N . ASN A 1 204 ? -5.969 -6.702 5.063 1.00 82.94 204 ASN A N 1
ATOM 1617 C CA . ASN A 1 204 ? -4.958 -7.543 4.415 1.00 82.94 204 ASN A CA 1
ATOM 1618 C C . ASN A 1 204 ? -5.441 -8.984 4.182 1.00 82.94 204 ASN A C 1
ATOM 1620 O O . ASN A 1 204 ? -4.934 -9.666 3.300 1.00 82.94 204 ASN A O 1
ATOM 1624 N N . LYS A 1 205 ? -6.440 -9.447 4.941 1.00 86.50 205 LYS A N 1
ATOM 1625 C CA . LYS A 1 205 ? -6.866 -10.853 4.948 1.00 86.50 205 LYS A CA 1
ATOM 1626 C C . LYS A 1 205 ? -7.887 -11.189 3.856 1.00 86.50 205 LYS A C 1
ATOM 1628 O O . LYS A 1 205 ? -7.949 -12.330 3.416 1.00 86.50 205 LYS A O 1
ATOM 1633 N N . VAL A 1 206 ? -8.646 -10.206 3.356 1.00 87.00 206 VAL A N 1
ATOM 1634 C CA . VAL A 1 206 ? -9.646 -10.436 2.288 1.00 87.00 206 VAL A CA 1
ATOM 1635 C C . VAL A 1 206 ? -8.992 -10.890 0.978 1.00 87.00 206 VAL A C 1
ATOM 1637 O O . VAL A 1 206 ? -9.522 -11.765 0.295 1.00 87.00 206 VAL A O 1
ATOM 1640 N N . LEU A 1 207 ? -7.843 -10.312 0.620 1.00 84.94 207 LEU A N 1
ATOM 1641 C CA . LEU A 1 207 ? -7.104 -10.713 -0.581 1.00 84.94 207 LEU A CA 1
ATOM 1642 C C . LEU A 1 207 ? -6.523 -12.125 -0.420 1.00 84.94 207 LEU A C 1
ATOM 1644 O O . LEU A 1 207 ? -6.693 -12.943 -1.321 1.00 84.94 207 LEU A O 1
ATOM 1648 N N . SER A 1 208 ? -5.947 -12.433 0.748 1.00 87.12 208 SER A N 1
ATOM 1649 C CA . SER A 1 208 ? -5.420 -13.764 1.081 1.00 87.12 208 SER A CA 1
ATOM 1650 C C . SER A 1 208 ? -6.490 -14.860 1.079 1.00 87.12 208 SER A C 1
ATOM 1652 O O . SER A 1 208 ? -6.226 -15.997 0.690 1.00 87.12 208 SER A O 1
ATOM 1654 N N . TRP A 1 209 ? -7.721 -14.520 1.471 1.00 89.50 209 TRP A N 1
ATOM 1655 C CA . TRP A 1 209 ? -8.868 -15.423 1.369 1.00 89.50 209 TRP A CA 1
ATOM 1656 C C . TRP A 1 209 ? -9.188 -15.766 -0.091 1.00 89.50 209 TRP A C 1
ATOM 1658 O O . TRP A 1 209 ? -9.394 -16.926 -0.441 1.00 89.50 209 TRP A O 1
ATOM 1668 N N . ARG A 1 210 ? -9.175 -14.766 -0.983 1.00 86.38 210 ARG A N 1
ATOM 1669 C CA . ARG A 1 210 ? -9.433 -14.974 -2.419 1.00 86.38 210 ARG A CA 1
ATOM 1670 C C . ARG A 1 210 ? -8.335 -15.771 -3.109 1.00 86.38 210 ARG A C 1
ATOM 1672 O O . ARG A 1 210 ? -8.641 -16.553 -4.005 1.00 86.38 210 ARG A O 1
ATOM 1679 N N . SER A 1 211 ? -7.086 -15.611 -2.678 1.00 85.50 211 SER A N 1
ATOM 1680 C CA . SER A 1 211 ? -5.969 -16.443 -3.133 1.00 85.50 211 SER A CA 1
ATOM 1681 C C . SER A 1 211 ? -5.917 -17.821 -2.458 1.00 85.50 211 SER A C 1
ATOM 1683 O O . SER A 1 211 ? -5.041 -18.613 -2.791 1.00 85.50 211 SER A O 1
ATOM 1685 N N . ARG A 1 212 ? -6.872 -18.145 -1.567 1.00 86.19 212 ARG A N 1
ATOM 1686 C CA . ARG A 1 212 ? -6.988 -19.421 -0.829 1.00 86.19 212 ARG A CA 1
ATOM 1687 C C . ARG A 1 212 ? -5.794 -19.744 0.077 1.00 86.19 212 ARG A C 1
ATOM 1689 O O . ARG A 1 212 ? -5.572 -20.911 0.400 1.00 86.19 212 ARG A O 1
ATOM 1696 N N . VAL A 1 213 ? -5.046 -18.720 0.484 1.00 86.06 213 VAL A N 1
ATOM 1697 C CA . VAL A 1 213 ? -3.913 -18.848 1.414 1.00 86.06 213 VAL A CA 1
ATOM 1698 C C . VAL A 1 213 ? -4.424 -19.039 2.843 1.00 86.06 213 VAL A C 1
ATOM 1700 O O . VAL A 1 213 ? -3.955 -19.924 3.550 1.00 86.06 213 VAL A O 1
ATOM 1703 N N . GLU A 1 214 ? -5.437 -18.265 3.234 1.00 79.69 214 GLU A N 1
ATOM 1704 C CA . GLU A 1 214 ? -6.082 -18.343 4.551 1.00 79.69 214 GLU A CA 1
ATOM 1705 C C . GLU A 1 214 ? -7.380 -19.152 4.464 1.00 79.69 214 GLU A C 1
ATOM 1707 O O . GLU A 1 214 ? -8.152 -18.979 3.516 1.00 79.69 214 GLU A O 1
ATOM 1712 N N . LYS A 1 215 ? -7.632 -20.025 5.449 1.00 82.25 215 LYS A N 1
ATOM 1713 C CA . LYS A 1 215 ? -8.822 -20.903 5.493 1.00 82.25 215 LYS A CA 1
ATOM 1714 C C . LYS A 1 215 ? -9.744 -20.647 6.685 1.00 82.25 215 LYS A C 1
ATOM 1716 O O . LYS A 1 215 ? -10.901 -21.066 6.639 1.00 82.25 215 LYS A O 1
ATOM 1721 N N . ASP A 1 216 ? -9.279 -19.910 7.689 1.00 87.25 216 ASP A N 1
ATOM 1722 C CA . ASP A 1 216 ? -10.042 -19.644 8.905 1.00 87.25 216 ASP A CA 1
ATOM 1723 C C . ASP A 1 216 ? -10.842 -18.337 8.800 1.00 87.25 216 ASP A C 1
ATOM 1725 O O . ASP A 1 216 ? -10.308 -17.250 8.575 1.00 87.25 216 ASP A O 1
ATOM 1729 N N . LEU A 1 217 ? -12.164 -18.445 8.964 1.00 86.00 217 LEU A N 1
ATOM 1730 C CA . LEU A 1 217 ? -13.111 -17.324 8.868 1.00 86.00 217 LEU A CA 1
ATOM 1731 C C . LEU A 1 217 ? -12.905 -16.269 9.962 1.00 86.00 217 LEU A C 1
ATOM 1733 O O . LEU A 1 217 ? -13.036 -15.075 9.687 1.00 86.00 217 LEU A O 1
ATOM 1737 N N . ASP A 1 218 ? -12.581 -16.710 11.176 1.00 87.12 218 ASP A N 1
ATOM 1738 C CA . ASP A 1 218 ? -12.443 -15.859 12.365 1.00 87.12 218 ASP A CA 1
ATOM 1739 C C . ASP A 1 218 ? -11.258 -14.889 12.242 1.00 87.12 218 ASP A C 1
ATOM 1741 O O . ASP A 1 218 ? -11.259 -13.816 12.841 1.00 87.12 218 ASP A O 1
ATOM 1745 N N . GLU A 1 219 ? -10.250 -15.237 11.437 1.00 87.69 219 GLU A N 1
ATOM 1746 C CA . GLU A 1 219 ? -9.088 -14.380 11.195 1.00 87.69 219 GLU A CA 1
ATOM 1747 C C . GLU A 1 219 ? -9.342 -13.348 10.085 1.00 87.69 219 GLU A C 1
ATOM 1749 O O . GLU A 1 219 ? -8.758 -12.260 10.072 1.00 87.69 219 GLU A O 1
ATOM 1754 N N . VAL A 1 220 ? -10.244 -13.655 9.149 1.00 90.44 220 VAL A N 1
ATOM 1755 C CA . VAL A 1 220 ? -10.610 -12.747 8.052 1.00 90.44 220 VAL A CA 1
ATOM 1756 C C . VAL A 1 220 ? -11.659 -11.730 8.503 1.00 90.44 220 VAL A C 1
ATOM 1758 O O . VAL A 1 220 ? -11.578 -10.543 8.155 1.00 90.44 220 VAL A O 1
ATOM 1761 N N . LEU A 1 221 ? -12.657 -12.181 9.263 1.00 90.94 221 LEU A N 1
ATOM 1762 C CA . LEU A 1 221 ? -13.786 -11.371 9.712 1.00 90.94 221 LEU A CA 1
ATOM 1763 C C . LEU A 1 221 ? -13.490 -10.701 11.056 1.00 90.94 221 LEU A C 1
ATOM 1765 O O . LEU A 1 221 ? -13.020 -11.323 11.995 1.00 90.94 221 LEU A O 1
ATOM 1769 N N . GLN A 1 222 ? -13.853 -9.425 11.192 1.00 88.69 222 GLN A N 1
ATOM 1770 C CA . GLN A 1 222 ? -13.839 -8.753 12.500 1.00 88.69 222 GLN A CA 1
ATOM 1771 C C . GLN A 1 222 ? -15.083 -9.077 13.333 1.00 88.69 222 GLN A C 1
ATOM 1773 O O . GLN A 1 222 ? -15.092 -8.936 14.556 1.00 88.69 222 GLN A O 1
ATOM 1778 N N . SER A 1 223 ? -16.175 -9.431 12.658 1.00 88.31 223 SER A N 1
ATOM 1779 C CA . SER A 1 223 ? -17.438 -9.822 13.268 1.00 88.31 223 SER A CA 1
ATOM 1780 C C . SER A 1 223 ? -18.188 -10.755 12.327 1.00 88.31 223 SER A C 1
ATOM 1782 O O . SER A 1 223 ? -18.240 -10.511 11.125 1.00 88.31 223 SER A O 1
ATOM 1784 N N . HIS A 1 224 ? -18.843 -11.769 12.890 1.00 89.88 224 HIS A N 1
ATOM 1785 C CA . HIS A 1 224 ? -19.696 -12.711 12.158 1.00 89.88 224 HIS A CA 1
ATOM 1786 C C . HIS A 1 224 ? -21.066 -12.131 11.784 1.00 89.88 224 HIS A C 1
ATOM 1788 O O . HIS A 1 224 ? -21.927 -12.855 11.297 1.00 89.88 224 HIS A O 1
ATOM 1794 N N . THR A 1 225 ? -21.286 -10.836 12.022 1.00 91.12 225 THR A N 1
ATOM 1795 C CA . THR A 1 225 ? -22.574 -10.186 11.783 1.00 91.12 225 THR A CA 1
ATOM 1796 C C . THR A 1 225 ? -22.626 -9.504 10.420 1.00 91.12 225 THR A C 1
ATOM 1798 O O . THR A 1 225 ? -21.691 -8.819 10.002 1.00 91.12 225 THR A O 1
ATOM 1801 N N . VAL A 1 226 ? -23.750 -9.687 9.722 1.00 93.81 226 VAL A N 1
ATOM 1802 C CA . VAL A 1 226 ? -24.007 -9.067 8.417 1.00 93.81 226 VAL A CA 1
ATOM 1803 C C . VAL A 1 226 ? -24.723 -7.733 8.615 1.00 93.81 226 VAL A C 1
ATOM 1805 O O . VAL A 1 226 ? -25.766 -7.641 9.269 1.00 93.81 226 VAL A O 1
ATOM 1808 N N . TYR A 1 227 ? -24.183 -6.686 8.004 1.00 93.38 227 TYR A N 1
ATOM 1809 C CA . TYR A 1 227 ? -24.705 -5.330 8.089 1.00 93.38 227 TYR A CA 1
ATOM 1810 C C . TYR A 1 227 ? -25.393 -4.930 6.782 1.00 93.38 227 TYR A C 1
ATOM 1812 O O . TYR A 1 227 ? -25.009 -5.357 5.700 1.00 93.38 227 TYR A O 1
ATOM 1820 N N . SER A 1 228 ? -26.390 -4.052 6.849 1.00 93.25 228 SER A N 1
ATOM 1821 C CA . SER A 1 228 ? -26.834 -3.287 5.675 1.00 93.25 228 SER A CA 1
ATOM 1822 C C . SER A 1 228 ? -25.908 -2.102 5.399 1.00 93.25 228 SER A C 1
ATOM 1824 O O . SER A 1 228 ? -25.804 -1.633 4.265 1.00 93.25 228 SER A O 1
ATOM 1826 N N . ASN A 1 229 ? -25.259 -1.585 6.449 1.00 89.62 229 ASN A N 1
ATOM 1827 C CA . ASN A 1 229 ? -24.239 -0.551 6.348 1.00 89.62 229 ASN A CA 1
ATOM 1828 C C . ASN A 1 229 ? -23.247 -0.653 7.515 1.00 89.62 229 ASN A C 1
ATOM 1830 O O . ASN A 1 229 ? -23.622 -0.374 8.658 1.00 89.62 229 ASN A O 1
ATOM 1834 N N . VAL A 1 230 ? -21.991 -1.002 7.229 1.00 88.62 230 VAL A N 1
ATOM 1835 C CA . VAL A 1 230 ? -20.949 -1.173 8.261 1.00 88.62 230 VAL A CA 1
ATOM 1836 C C . VAL A 1 230 ? -20.565 0.169 8.886 1.00 88.62 230 VAL A C 1
ATOM 1838 O O . VAL A 1 230 ? -20.469 0.278 10.105 1.00 88.62 230 VAL A O 1
ATOM 1841 N N . SER A 1 231 ? -20.420 1.230 8.084 1.00 84.06 231 SER A N 1
ATOM 1842 C CA . SER A 1 231 ? -20.026 2.561 8.579 1.00 84.06 231 SER A CA 1
ATOM 1843 C C . SER A 1 231 ? -21.041 3.167 9.554 1.00 84.06 231 SER A C 1
ATOM 1845 O O . SER A 1 231 ? -20.666 3.911 10.458 1.00 84.06 231 SER A O 1
ATOM 1847 N N . LYS A 1 232 ? -22.331 2.857 9.371 1.00 84.25 232 LYS A N 1
ATOM 1848 C CA . LYS A 1 232 ? -23.427 3.283 10.256 1.00 84.25 232 LYS A CA 1
ATOM 1849 C C . LYS A 1 232 ? -23.766 2.248 11.336 1.00 84.25 232 LYS A C 1
ATOM 1851 O O . LYS A 1 232 ? -24.573 2.555 12.207 1.00 84.25 232 LYS A O 1
ATOM 1856 N N . GLY A 1 233 ? -23.183 1.049 11.279 1.00 85.69 233 GLY A N 1
ATOM 1857 C CA . GLY A 1 233 ? -23.475 -0.053 12.200 1.00 85.69 233 GLY A CA 1
ATOM 1858 C C . GLY A 1 233 ? -24.911 -0.580 12.105 1.00 85.69 233 GLY A C 1
ATOM 1859 O O . GLY A 1 233 ? -25.457 -1.048 13.100 1.00 85.69 233 GLY A O 1
ATOM 1860 N N . VAL A 1 234 ? -25.554 -0.473 10.937 1.00 90.56 234 VAL A N 1
ATOM 1861 C CA . VAL A 1 234 ? -26.940 -0.928 10.744 1.00 90.56 234 VAL A CA 1
ATOM 1862 C C . VAL A 1 234 ? -26.928 -2.405 10.371 1.00 90.56 234 VAL A C 1
ATOM 1864 O O . VAL A 1 234 ? -26.425 -2.757 9.305 1.00 90.56 234 VAL A O 1
ATOM 1867 N N . LEU A 1 235 ? -27.481 -3.252 11.238 1.00 92.31 235 LEU A N 1
ATOM 1868 C CA . LEU A 1 235 ? -27.601 -4.697 11.019 1.00 92.31 235 LEU A CA 1
ATOM 1869 C C . LEU A 1 235 ? -28.633 -5.018 9.933 1.00 92.31 235 LEU A C 1
ATOM 1871 O O . LEU A 1 235 ? -29.658 -4.340 9.820 1.00 92.31 235 LEU A O 1
ATOM 1875 N N . ALA A 1 236 ? -28.370 -6.068 9.155 1.00 93.56 236 ALA A N 1
ATOM 1876 C CA . ALA A 1 236 ? -29.341 -6.593 8.204 1.00 93.56 236 ALA A CA 1
ATOM 1877 C C . ALA A 1 236 ? -30.476 -7.323 8.941 1.00 93.56 236 ALA A C 1
ATOM 1879 O O . ALA A 1 236 ? -30.248 -8.014 9.933 1.00 93.56 236 ALA A O 1
ATOM 1880 N N . LYS A 1 237 ? -31.717 -7.176 8.465 1.00 93.69 237 LYS A N 1
ATOM 1881 C CA . LYS A 1 237 ? -32.869 -7.878 9.049 1.00 93.69 237 LYS A CA 1
ATOM 1882 C C . LYS A 1 237 ? -32.880 -9.332 8.576 1.00 93.69 237 LYS A C 1
ATOM 1884 O O . LYS A 1 237 ? -32.737 -9.573 7.381 1.00 93.69 237 LYS A O 1
ATOM 1889 N N . SER A 1 238 ? -33.190 -10.279 9.462 1.00 91.50 238 SER A N 1
ATOM 1890 C CA . SER A 1 238 ? -33.315 -11.708 9.109 1.00 91.50 238 SER A CA 1
ATOM 1891 C C . SER A 1 238 ? -34.292 -11.974 7.958 1.00 91.50 238 SER A C 1
ATOM 1893 O O . SER A 1 238 ? -34.044 -12.831 7.119 1.00 91.50 238 SER A O 1
ATOM 1895 N N . LYS A 1 239 ? -35.373 -11.185 7.841 1.00 92.56 239 LYS A N 1
ATOM 1896 C CA . LYS A 1 239 ? -36.315 -11.275 6.707 1.00 92.56 239 LYS A CA 1
ATOM 1897 C C . LYS A 1 239 ? -35.638 -11.002 5.359 1.00 92.56 239 LYS A C 1
ATOM 1899 O O . LYS A 1 239 ? -35.910 -11.697 4.386 1.00 92.56 239 LYS A O 1
ATOM 1904 N N . ASP A 1 240 ? -34.751 -10.011 5.322 1.00 92.50 240 ASP A N 1
ATOM 1905 C CA . ASP A 1 240 ? -34.033 -9.613 4.110 1.00 92.50 240 ASP A CA 1
ATOM 1906 C C . ASP A 1 240 ? -32.914 -10.614 3.785 1.00 92.50 240 ASP A C 1
ATOM 1908 O O . ASP A 1 240 ? -32.654 -10.883 2.613 1.00 92.50 240 ASP A O 1
ATOM 1912 N N . LEU A 1 241 ? -32.287 -11.198 4.815 1.00 91.94 241 LEU A N 1
ATOM 1913 C CA . LEU A 1 241 ? -31.294 -12.266 4.669 1.00 91.94 241 LEU A CA 1
ATOM 1914 C C . LEU A 1 241 ? -31.924 -13.537 4.083 1.00 91.94 241 LEU A C 1
ATOM 1916 O O . LEU A 1 241 ? -31.428 -14.053 3.084 1.00 91.94 241 LEU A O 1
ATOM 1920 N N . LEU A 1 242 ? -33.067 -13.976 4.618 1.00 92.81 242 LEU A N 1
ATOM 1921 C CA . LEU A 1 242 ? -33.816 -15.124 4.098 1.00 92.81 242 LEU A CA 1
ATOM 1922 C C . LEU A 1 242 ? -34.277 -14.905 2.652 1.00 92.81 242 LEU A C 1
ATOM 1924 O O . LEU A 1 242 ? -34.131 -15.804 1.829 1.00 92.81 242 LEU A O 1
ATOM 1928 N N . ALA A 1 243 ? -34.774 -13.712 2.314 1.00 91.81 243 ALA A N 1
ATOM 1929 C CA . ALA A 1 243 ? -35.194 -13.399 0.947 1.00 91.81 243 ALA A CA 1
ATOM 1930 C C . ALA A 1 243 ? -34.019 -13.379 -0.049 1.00 91.81 243 ALA A C 1
ATOM 1932 O O . ALA A 1 243 ? -34.168 -13.803 -1.192 1.00 91.81 243 ALA A O 1
ATOM 1933 N N . ALA A 1 244 ? -32.845 -12.894 0.367 1.00 91.56 244 ALA A N 1
ATOM 1934 C CA . ALA A 1 244 ? -31.693 -12.764 -0.521 1.00 91.56 244 ALA A CA 1
ATOM 1935 C C . ALA A 1 244 ? -30.843 -14.041 -0.625 1.00 91.56 244 ALA A C 1
ATOM 1937 O O . ALA A 1 244 ? -30.329 -14.341 -1.705 1.00 91.56 244 ALA A O 1
ATOM 1938 N N . PHE A 1 245 ? -30.659 -14.767 0.478 1.00 90.88 245 PHE A N 1
ATOM 1939 C CA . PHE A 1 245 ? -29.727 -15.892 0.595 1.00 90.88 245 PHE A CA 1
ATOM 1940 C C . PHE A 1 245 ? -30.418 -17.241 0.829 1.00 90.88 245 PHE A C 1
ATOM 1942 O O . PHE A 1 245 ? -29.764 -18.272 0.716 1.00 90.88 245 PHE A O 1
ATOM 1949 N N . GLY A 1 246 ? -31.719 -17.265 1.143 1.00 90.75 246 GLY A N 1
ATOM 1950 C CA . GLY A 1 246 ? -32.453 -18.499 1.454 1.00 90.75 246 GLY A CA 1
ATOM 1951 C C . GLY A 1 246 ? -32.069 -19.136 2.795 1.00 90.75 246 GLY A C 1
ATOM 1952 O O . GLY A 1 246 ? -32.538 -20.223 3.116 1.00 90.75 246 GLY A O 1
ATOM 1953 N N . THR A 1 247 ? -31.219 -18.471 3.580 1.00 92.69 247 THR A N 1
ATOM 1954 C CA . THR A 1 247 ? -30.729 -18.917 4.888 1.00 92.69 247 THR A CA 1
ATOM 1955 C C . THR A 1 247 ? -30.645 -17.724 5.844 1.00 92.69 247 THR A C 1
ATOM 1957 O O . THR A 1 247 ? -30.479 -16.590 5.396 1.00 92.69 247 THR A O 1
ATOM 1960 N N . ASP A 1 248 ? -30.766 -17.980 7.148 1.00 89.06 248 ASP A N 1
ATOM 1961 C CA . ASP A 1 248 ? -30.551 -16.996 8.230 1.00 89.06 248 ASP A CA 1
ATOM 1962 C C . ASP A 1 248 ? -29.204 -17.222 8.953 1.00 89.06 248 ASP A C 1
ATOM 1964 O O . ASP A 1 248 ? -28.843 -16.510 9.886 1.00 89.06 248 ASP A O 1
ATOM 1968 N N . ASP A 1 249 ? -28.430 -18.222 8.517 1.00 92.56 249 ASP A N 1
ATOM 1969 C CA . ASP A 1 249 ? -27.108 -18.514 9.071 1.00 92.56 249 ASP A CA 1
ATOM 1970 C C . ASP A 1 249 ? -26.083 -17.470 8.603 1.00 92.56 249 ASP A C 1
ATOM 1972 O O . ASP A 1 249 ? -25.595 -17.510 7.468 1.00 92.56 249 ASP A O 1
ATOM 1976 N N . GLN A 1 250 ? -25.757 -16.530 9.493 1.00 89.19 250 GLN A N 1
ATOM 1977 C CA . GLN A 1 250 ? -24.875 -15.398 9.200 1.00 89.19 250 GLN A CA 1
ATOM 1978 C C . GLN A 1 250 ? -23.485 -15.841 8.726 1.00 89.19 250 GLN A C 1
ATOM 1980 O O . GLN A 1 250 ? -22.925 -15.208 7.835 1.00 89.19 250 GLN A O 1
ATOM 1985 N N . THR A 1 251 ? -22.954 -16.959 9.229 1.00 91.31 251 THR A N 1
ATOM 1986 C CA . THR A 1 251 ? -21.615 -17.446 8.858 1.00 91.31 251 THR A CA 1
ATOM 1987 C C . THR A 1 251 ? -21.557 -17.874 7.391 1.00 91.31 251 THR A C 1
ATOM 1989 O O . THR A 1 251 ? -20.636 -17.501 6.663 1.00 91.31 251 THR A O 1
ATOM 1992 N N . LYS A 1 252 ? -22.578 -18.597 6.915 1.00 91.56 252 LYS A N 1
ATOM 1993 C CA . LYS A 1 252 ? -22.688 -19.002 5.500 1.00 91.56 252 LYS A CA 1
ATOM 1994 C C . LYS A 1 252 ? -22.895 -17.805 4.580 1.00 91.56 252 LYS A C 1
ATOM 1996 O O . LYS A 1 252 ? -22.351 -17.768 3.479 1.00 91.56 252 LYS A O 1
ATOM 2001 N N . ILE A 1 253 ? -23.651 -16.813 5.042 1.00 93.38 253 ILE A N 1
ATOM 2002 C CA . ILE A 1 253 ? -23.874 -15.578 4.289 1.00 93.38 253 ILE A CA 1
ATOM 2003 C C . ILE A 1 253 ? -22.566 -14.788 4.165 1.00 93.38 253 ILE A C 1
ATOM 2005 O O . ILE A 1 253 ? -22.245 -14.315 3.076 1.00 93.38 253 ILE A O 1
ATOM 2009 N N . CYS A 1 254 ? -21.773 -14.692 5.235 1.00 92.69 254 CYS A N 1
ATOM 2010 C CA . CYS A 1 254 ? -20.455 -14.057 5.197 1.00 92.69 254 CYS A CA 1
ATOM 2011 C C . CYS A 1 254 ? -19.520 -14.720 4.174 1.00 92.69 254 CYS A C 1
ATOM 2013 O O . CYS A 1 254 ? -18.842 -14.005 3.439 1.00 92.69 254 CYS A O 1
ATOM 2015 N N . LEU A 1 255 ? -19.527 -16.055 4.070 1.00 91.44 255 LEU A N 1
ATOM 2016 C CA . LEU A 1 255 ? -18.767 -16.785 3.047 1.00 91.44 255 LEU A CA 1
ATOM 2017 C C . LEU A 1 255 ? -19.184 -16.399 1.622 1.00 91.44 255 LEU A C 1
ATOM 2019 O O . LEU A 1 255 ? -18.329 -16.062 0.803 1.00 91.44 255 LEU A O 1
ATOM 2023 N N . GLU A 1 256 ? -20.489 -16.381 1.330 1.00 92.31 256 GLU A N 1
ATOM 2024 C CA . GLU A 1 256 ? -20.979 -15.993 -0.000 1.00 92.31 256 GLU A CA 1
ATOM 2025 C C . GLU A 1 256 ? -20.636 -14.527 -0.326 1.00 92.31 256 GLU A C 1
ATOM 2027 O O . GLU A 1 256 ? -20.286 -14.206 -1.466 1.00 92.31 256 GLU A O 1
ATOM 2032 N N . ILE A 1 257 ? -20.694 -13.631 0.668 1.00 93.50 257 ILE A N 1
ATOM 2033 C CA . ILE A 1 257 ? -20.320 -12.219 0.502 1.00 93.50 257 ILE A CA 1
ATOM 2034 C C . ILE A 1 257 ? -18.808 -12.062 0.282 1.00 93.50 257 ILE A C 1
ATOM 2036 O O . ILE A 1 257 ? -18.415 -11.235 -0.537 1.00 93.50 257 ILE A O 1
ATOM 2040 N N . LEU A 1 258 ? -17.952 -12.840 0.951 1.00 91.50 258 LEU A N 1
ATOM 2041 C CA . LEU A 1 258 ? -16.499 -12.798 0.729 1.00 91.50 258 LEU A CA 1
ATOM 2042 C C . LEU A 1 258 ? -16.120 -13.214 -0.700 1.00 91.50 258 LEU A C 1
ATOM 2044 O O . LEU A 1 258 ? -15.251 -12.586 -1.317 1.00 91.50 258 LEU A O 1
ATOM 2048 N N . GLU A 1 259 ? -16.787 -14.246 -1.225 1.00 89.56 259 GLU A N 1
ATOM 2049 C CA . GLU A 1 259 ? -16.504 -14.812 -2.546 1.00 89.56 259 GLU A CA 1
ATOM 2050 C C . GLU A 1 259 ? -17.058 -13.950 -3.689 1.00 89.56 259 GLU A C 1
ATOM 2052 O O . GLU A 1 259 ? -16.331 -13.637 -4.631 1.00 89.56 259 GLU A O 1
ATOM 2057 N N . LYS A 1 260 ? -18.324 -13.521 -3.603 1.00 90.69 260 LYS A N 1
ATOM 2058 C CA . LYS A 1 260 ? -19.006 -12.787 -4.690 1.00 90.69 260 LYS A CA 1
ATOM 2059 C C . LYS A 1 260 ? -19.030 -11.271 -4.507 1.00 90.69 260 LYS A C 1
ATOM 2061 O O . LYS A 1 260 ? -19.392 -10.552 -5.434 1.00 90.69 260 LYS A O 1
ATOM 2066 N N . GLY A 1 261 ? -18.742 -10.775 -3.307 1.00 90.50 261 GLY A N 1
ATOM 2067 C CA . GLY A 1 261 ? -18.811 -9.352 -2.993 1.00 90.50 261 GLY A CA 1
ATOM 2068 C C . GLY A 1 261 ? -17.646 -8.553 -3.570 1.00 90.50 261 GLY A C 1
ATOM 2069 O O . GLY A 1 261 ? -16.595 -9.079 -3.924 1.00 90.50 261 GLY A O 1
ATOM 2070 N N . GLU A 1 262 ? -17.806 -7.239 -3.629 1.00 89.62 262 GLU A N 1
ATOM 2071 C CA . GLU A 1 262 ? -16.761 -6.299 -4.022 1.00 89.62 262 GLU A CA 1
ATOM 2072 C C . GLU A 1 262 ? -16.095 -5.709 -2.776 1.00 89.62 262 GLU A C 1
ATOM 2074 O O . GLU A 1 262 ? -16.772 -5.203 -1.874 1.00 89.62 262 GLU A O 1
ATOM 2079 N N . LEU A 1 263 ? -14.761 -5.748 -2.724 1.00 89.12 263 LEU A N 1
ATOM 2080 C CA . LEU A 1 263 ? -13.993 -5.102 -1.663 1.00 89.12 263 LEU A CA 1
ATOM 2081 C C . LEU A 1 263 ? -14.017 -3.582 -1.876 1.00 89.12 263 LEU A C 1
ATOM 2083 O O . LEU A 1 263 ? -13.532 -3.073 -2.884 1.00 89.12 263 LEU A O 1
ATOM 2087 N N . GLN A 1 264 ? -14.576 -2.850 -0.916 1.00 84.69 264 GLN A N 1
ATOM 2088 C CA . GLN A 1 264 ? -14.552 -1.393 -0.900 1.00 84.69 264 GLN A CA 1
ATOM 2089 C C . GLN A 1 264 ? -13.212 -0.928 -0.331 1.00 84.69 264 GLN A C 1
ATOM 2091 O O . GLN A 1 264 ? -12.976 -0.955 0.878 1.00 84.69 264 GLN A O 1
ATOM 2096 N N . VAL A 1 265 ? -12.336 -0.496 -1.229 1.00 80.19 265 VAL A N 1
ATOM 2097 C CA . VAL A 1 265 ? -11.035 0.078 -0.889 1.00 80.19 265 VAL A CA 1
ATOM 2098 C C . VAL A 1 265 ? -11.218 1.555 -0.518 1.00 80.19 265 VAL A C 1
ATOM 2100 O O . VAL A 1 265 ? -12.011 2.271 -1.135 1.00 80.19 265 VAL A O 1
ATOM 2103 N N . ALA A 1 266 ? -10.506 2.028 0.505 1.00 80.00 266 ALA A N 1
ATOM 2104 C CA . ALA A 1 266 ? -10.536 3.441 0.884 1.00 80.00 266 ALA A CA 1
ATOM 2105 C C . ALA A 1 266 ? -9.930 4.323 -0.226 1.00 80.00 266 ALA A C 1
ATOM 2107 O O . ALA A 1 266 ? -9.021 3.886 -0.925 1.00 80.00 266 ALA A O 1
ATOM 2108 N N . GLY A 1 267 ? -10.369 5.584 -0.348 1.00 81.50 267 GLY A N 1
ATOM 2109 C CA . GLY A 1 267 ? -9.923 6.487 -1.426 1.00 81.50 267 GLY A CA 1
ATOM 2110 C C . GLY A 1 267 ? -8.397 6.587 -1.567 1.00 81.50 267 GLY A C 1
ATOM 2111 O O . GLY A 1 267 ? -7.867 6.317 -2.637 1.00 81.50 267 GLY A O 1
ATOM 2112 N N . LYS A 1 268 ? -7.686 6.831 -0.458 1.00 83.06 268 LYS A N 1
ATOM 2113 C CA . LYS A 1 268 ? -6.210 6.892 -0.438 1.00 83.06 268 LYS A CA 1
ATOM 2114 C C . LYS A 1 268 ? -5.531 5.586 -0.864 1.00 83.06 268 LYS A C 1
ATOM 2116 O O . LYS A 1 268 ? -4.466 5.596 -1.463 1.00 83.06 268 LYS A O 1
ATOM 2121 N N . GLU A 1 269 ? -6.129 4.454 -0.511 1.00 81.38 269 GLU A N 1
ATOM 2122 C CA . GLU A 1 269 ? -5.578 3.132 -0.814 1.00 81.38 269 GLU A CA 1
ATOM 2123 C C . GLU A 1 269 ? -5.812 2.778 -2.289 1.00 81.38 269 GLU A C 1
ATOM 2125 O O . GLU A 1 269 ? -4.914 2.257 -2.939 1.00 81.38 269 GLU A O 1
ATOM 2130 N N . ARG A 1 270 ? -6.960 3.174 -2.854 1.00 85.25 270 ARG A N 1
ATOM 2131 C CA . ARG A 1 270 ? -7.228 3.090 -4.295 1.00 85.25 270 ARG A CA 1
ATOM 2132 C C . ARG A 1 270 ? -6.254 3.955 -5.099 1.00 85.25 270 ARG A C 1
ATOM 2134 O O . ARG A 1 270 ? -5.740 3.491 -6.109 1.00 85.25 270 ARG A O 1
ATOM 2141 N N . GLU A 1 271 ? -5.991 5.183 -4.654 1.00 88.94 271 GLU A N 1
ATOM 2142 C CA . GLU A 1 271 ? -4.997 6.072 -5.275 1.00 88.94 271 GLU A CA 1
ATOM 2143 C C . GLU A 1 271 ? -3.593 5.462 -5.227 1.00 88.94 271 GLU A C 1
ATOM 2145 O O . GLU A 1 271 ? -2.897 5.453 -6.238 1.00 88.94 271 GLU A O 1
ATOM 2150 N N . SER A 1 272 ? -3.202 4.877 -4.091 1.00 88.56 272 SER A N 1
ATOM 2151 C CA . SER A 1 272 ? -1.920 4.178 -3.970 1.00 88.56 272 SER A CA 1
ATOM 2152 C C . SER A 1 272 ? -1.835 2.951 -4.881 1.00 88.56 272 SER A C 1
ATOM 2154 O O . SER A 1 272 ? -0.813 2.770 -5.533 1.00 88.56 272 SER A O 1
ATOM 2156 N N . GLN A 1 273 ? -2.891 2.135 -4.978 1.00 86.75 273 GLN A N 1
ATOM 2157 C CA . GLN A 1 273 ? -2.926 0.983 -5.888 1.00 86.75 273 GLN A CA 1
ATOM 2158 C C . GLN A 1 273 ? -2.800 1.413 -7.353 1.00 86.75 273 GLN A C 1
ATOM 2160 O O . GLN A 1 273 ? -2.005 0.832 -8.087 1.00 86.75 273 GLN A O 1
ATOM 2165 N N . LEU A 1 274 ? -3.534 2.452 -7.759 1.00 90.69 274 LEU A N 1
ATOM 2166 C CA . LEU A 1 274 ? -3.456 3.011 -9.110 1.00 90.69 274 LEU A CA 1
ATOM 2167 C C . LEU A 1 274 ? -2.071 3.590 -9.405 1.00 90.69 274 LEU A C 1
ATOM 2169 O O . LEU A 1 274 ? -1.516 3.318 -10.463 1.00 90.69 274 LEU A O 1
ATOM 2173 N N . SER A 1 275 ? -1.491 4.344 -8.468 1.00 91.25 275 SER A N 1
ATOM 2174 C CA . SER A 1 275 ? -0.147 4.911 -8.619 1.00 91.25 275 SER A CA 1
ATOM 2175 C C . SER A 1 275 ? 0.926 3.827 -8.709 1.00 91.25 275 SER A C 1
ATOM 2177 O O . SER A 1 275 ? 1.856 3.962 -9.500 1.00 91.25 275 SER A O 1
ATOM 2179 N N . ASN A 1 276 ? 0.800 2.752 -7.926 1.00 92.50 276 ASN A N 1
ATOM 2180 C CA . ASN A 1 276 ? 1.723 1.622 -7.979 1.00 92.50 276 ASN A CA 1
ATOM 2181 C C . ASN A 1 276 ? 1.604 0.892 -9.319 1.00 92.50 276 ASN A C 1
ATOM 2183 O O . ASN A 1 276 ? 2.610 0.721 -9.994 1.00 92.50 276 ASN A O 1
ATOM 2187 N N . GLN A 1 277 ? 0.384 0.560 -9.758 1.00 92.12 277 GLN A N 1
ATOM 2188 C CA . GLN A 1 277 ? 0.165 -0.068 -11.064 1.00 92.12 277 GLN A CA 1
ATOM 2189 C C . GLN A 1 277 ? 0.655 0.810 -12.219 1.00 92.12 277 GLN A C 1
ATOM 2191 O O . GLN A 1 277 ? 1.265 0.296 -13.151 1.00 92.12 277 GLN A O 1
ATOM 2196 N N . PHE A 1 278 ? 0.428 2.124 -12.161 1.00 95.00 278 PHE A N 1
ATOM 2197 C CA . PHE A 1 278 ? 0.923 3.069 -13.162 1.00 95.00 278 PHE A CA 1
ATOM 2198 C C . PHE A 1 278 ? 2.451 3.026 -13.262 1.00 95.00 278 PHE A C 1
ATOM 2200 O O . PHE A 1 278 ? 2.992 2.901 -14.361 1.00 95.00 278 PHE A O 1
ATOM 2207 N N . ARG A 1 279 ? 3.142 3.047 -12.115 1.00 94.06 279 ARG A N 1
ATOM 2208 C CA . ARG A 1 279 ? 4.602 2.937 -12.063 1.00 94.06 279 ARG A CA 1
ATOM 2209 C C . ARG A 1 279 ? 5.087 1.576 -12.561 1.00 94.06 279 ARG A C 1
ATOM 2211 O O . ARG A 1 279 ? 6.010 1.535 -13.365 1.00 94.06 279 ARG A O 1
ATOM 2218 N N . ASP A 1 280 ? 4.432 0.485 -12.167 1.00 94.38 280 ASP A N 1
ATOM 2219 C CA . ASP A 1 280 ? 4.767 -0.868 -12.629 1.00 94.38 280 ASP A CA 1
ATOM 2220 C C . ASP A 1 280 ? 4.636 -0.984 -14.154 1.00 94.38 280 ASP A C 1
ATOM 2222 O O . ASP A 1 280 ? 5.498 -1.557 -14.822 1.00 94.38 280 ASP A O 1
ATOM 2226 N N . ILE A 1 281 ? 3.572 -0.411 -14.729 1.00 94.94 281 ILE A N 1
ATOM 2227 C CA . ILE A 1 281 ? 3.377 -0.344 -16.179 1.00 94.94 281 ILE A CA 1
ATOM 2228 C C . ILE A 1 281 ? 4.520 0.451 -16.817 1.00 94.94 281 ILE A C 1
ATOM 2230 O O . ILE A 1 281 ? 5.141 -0.050 -17.754 1.00 94.94 281 ILE A O 1
ATOM 2234 N N . ALA A 1 282 ? 4.851 1.635 -16.293 1.00 94.56 282 ALA A N 1
ATOM 2235 C CA . ALA A 1 282 ? 5.948 2.454 -16.805 1.00 94.56 282 ALA A CA 1
ATOM 2236 C C . ALA A 1 282 ? 7.298 1.715 -16.754 1.00 94.56 282 ALA A C 1
ATOM 2238 O O . ALA A 1 282 ? 8.051 1.741 -17.728 1.00 94.56 282 ALA A O 1
ATOM 2239 N N . THR A 1 283 ? 7.583 0.983 -15.673 1.00 93.94 283 THR A N 1
ATOM 2240 C CA . THR A 1 283 ? 8.786 0.148 -15.537 1.00 93.94 283 THR A CA 1
ATOM 2241 C C . THR A 1 283 ? 8.821 -0.979 -16.570 1.00 93.94 283 THR A C 1
ATOM 2243 O O . THR A 1 283 ? 9.856 -1.202 -17.200 1.00 93.94 283 THR A O 1
ATOM 2246 N N . ILE A 1 284 ? 7.701 -1.669 -16.809 1.00 91.88 284 ILE A N 1
ATOM 2247 C CA . ILE A 1 284 ? 7.633 -2.720 -17.838 1.00 91.88 284 ILE A CA 1
ATOM 2248 C C . ILE A 1 284 ? 7.864 -2.118 -19.230 1.00 91.88 284 ILE A C 1
ATOM 2250 O O . ILE A 1 284 ? 8.609 -2.680 -20.034 1.00 91.88 284 ILE A O 1
ATOM 2254 N N . VAL A 1 285 ? 7.245 -0.972 -19.525 1.00 92.25 285 VAL A N 1
ATOM 2255 C CA . VAL A 1 285 ? 7.417 -0.271 -20.805 1.00 92.25 285 VAL A CA 1
ATOM 2256 C C . VAL A 1 285 ? 8.872 0.159 -20.984 1.00 92.25 285 VAL A C 1
ATOM 2258 O O . VAL A 1 285 ? 9.433 -0.062 -22.056 1.00 92.25 285 VAL A O 1
ATOM 2261 N N . MET A 1 286 ? 9.511 0.677 -19.934 1.00 91.75 286 MET A N 1
ATOM 2262 C CA . MET A 1 286 ? 10.925 1.058 -19.926 1.00 91.75 286 MET A CA 1
ATOM 2263 C C . MET A 1 286 ? 11.819 -0.104 -20.331 1.00 91.75 286 MET A C 1
ATOM 2265 O O . MET A 1 286 ? 12.581 0.001 -21.285 1.00 91.75 286 MET A O 1
ATOM 2269 N N . GLN A 1 287 ? 11.673 -1.241 -19.656 1.00 88.25 287 GLN A N 1
ATOM 2270 C CA . GLN A 1 287 ? 12.486 -2.423 -19.927 1.00 88.25 287 GLN A CA 1
ATOM 2271 C C . GLN A 1 287 ? 12.266 -2.970 -21.343 1.00 88.25 287 GLN A C 1
ATOM 2273 O O . GLN A 1 287 ? 13.145 -3.615 -21.903 1.00 88.25 287 GLN A O 1
ATOM 2278 N N . LYS A 1 288 ? 11.080 -2.769 -21.927 1.00 87.50 288 LYS A N 1
ATOM 2279 C CA . LYS A 1 288 ? 10.691 -3.371 -23.210 1.00 87.50 288 LYS A CA 1
ATOM 2280 C C . LYS A 1 288 ? 10.820 -2.437 -24.404 1.00 87.50 288 LYS A C 1
ATOM 2282 O O . LYS A 1 288 ? 10.550 -2.877 -25.525 1.00 87.50 288 LYS A O 1
ATOM 2287 N N . THR A 1 289 ? 11.231 -1.188 -24.210 1.00 88.62 289 THR A N 1
ATOM 2288 C CA . THR A 1 289 ? 11.294 -0.193 -25.283 1.00 88.62 289 THR A CA 1
ATOM 2289 C C . THR A 1 289 ? 12.646 0.502 -25.368 1.00 88.62 289 THR A C 1
ATOM 2291 O O . THR A 1 289 ? 13.369 0.630 -24.388 1.00 88.62 289 THR A O 1
ATOM 2294 N N . ILE A 1 290 ? 12.994 0.930 -26.579 1.00 89.94 290 ILE A N 1
ATOM 2295 C CA . ILE A 1 290 ? 14.213 1.671 -26.894 1.00 89.94 290 ILE A CA 1
ATOM 2296 C C . ILE A 1 290 ? 13.903 2.787 -27.887 1.00 89.94 290 ILE A C 1
ATOM 2298 O O . ILE A 1 290 ? 12.959 2.696 -28.683 1.00 89.94 290 ILE A O 1
ATOM 2302 N N . ASN A 1 291 ? 14.733 3.823 -27.868 1.00 89.31 291 ASN A N 1
ATOM 2303 C CA . ASN A 1 291 ? 14.750 4.825 -28.922 1.00 89.31 291 ASN A CA 1
ATOM 2304 C C . ASN A 1 291 ? 15.452 4.236 -30.171 1.00 89.31 291 ASN A C 1
ATOM 2306 O O . ASN A 1 291 ? 16.578 3.749 -30.051 1.00 89.31 291 ASN A O 1
ATOM 2310 N N . PRO A 1 292 ? 14.830 4.256 -31.365 1.00 85.38 292 PRO A N 1
ATOM 2311 C CA . PRO A 1 292 ? 15.417 3.714 -32.588 1.00 85.38 292 PRO A CA 1
ATOM 2312 C C . PRO A 1 292 ? 16.670 4.469 -33.056 1.00 85.38 292 PRO A C 1
ATOM 2314 O O . PRO A 1 292 ? 17.511 3.861 -33.713 1.00 85.38 292 PRO A O 1
ATOM 2317 N N . GLU A 1 293 ? 16.814 5.752 -32.721 1.00 85.00 293 GLU A N 1
ATOM 2318 C CA . GLU A 1 293 ? 17.955 6.576 -33.136 1.00 85.00 293 GLU A CA 1
ATOM 2319 C C . GLU A 1 293 ? 19.164 6.367 -32.223 1.00 85.00 293 GLU A C 1
ATOM 2321 O O . GLU A 1 293 ? 20.280 6.182 -32.699 1.00 85.00 293 GLU A O 1
ATOM 2326 N N . THR A 1 294 ? 18.947 6.361 -30.905 1.00 85.31 294 THR A N 1
ATOM 2327 C CA . THR A 1 294 ? 20.041 6.263 -29.925 1.00 85.31 294 THR A CA 1
ATOM 2328 C C . THR A 1 294 ? 20.312 4.839 -29.448 1.00 85.31 294 THR A C 1
ATOM 2330 O O . THR A 1 294 ? 21.340 4.606 -28.820 1.00 85.31 294 THR A O 1
ATOM 2333 N N . GLN A 1 295 ? 19.401 3.891 -29.709 1.00 80.81 295 GLN A N 1
ATOM 2334 C CA . GLN A 1 295 ? 19.429 2.510 -29.196 1.00 80.81 295 GLN A CA 1
ATOM 2335 C C . GLN A 1 295 ? 19.505 2.416 -27.659 1.00 80.81 295 GLN A C 1
ATOM 2337 O O . GLN A 1 295 ? 19.866 1.376 -27.104 1.00 80.81 295 GLN A O 1
ATOM 2342 N N . ARG A 1 296 ? 19.141 3.500 -26.960 1.00 83.94 296 ARG A N 1
ATOM 2343 C CA . ARG A 1 296 ? 19.103 3.578 -25.495 1.00 83.94 296 ARG A CA 1
ATOM 2344 C C . ARG A 1 296 ? 17.667 3.444 -24.977 1.00 83.94 296 ARG A C 1
ATOM 2346 O O . ARG A 1 296 ? 16.735 3.892 -25.660 1.00 83.94 296 ARG A O 1
ATOM 2353 N N . PRO A 1 297 ? 17.470 2.843 -23.792 1.00 85.25 297 PRO A N 1
ATOM 2354 C CA . PRO A 1 297 ? 16.168 2.825 -23.141 1.00 85.25 297 PRO A CA 1
ATOM 2355 C C . PRO A 1 297 ? 15.772 4.238 -22.696 1.00 85.25 297 PRO A C 1
ATOM 2357 O O . PRO A 1 297 ? 16.618 5.080 -22.384 1.00 85.25 297 PRO A O 1
ATOM 2360 N N . TYR A 1 298 ? 14.469 4.505 -22.669 1.00 89.19 298 TYR A N 1
ATOM 2361 C CA . TYR A 1 298 ? 13.937 5.712 -22.035 1.00 89.19 298 TYR A CA 1
ATOM 2362 C C . TYR A 1 298 ? 14.025 5.579 -20.514 1.00 89.19 298 TYR A C 1
ATOM 2364 O O . TYR A 1 298 ? 14.035 4.469 -19.997 1.00 89.19 298 TYR A O 1
ATOM 2372 N N . THR A 1 299 ? 14.062 6.688 -19.778 1.00 91.25 299 THR A N 1
ATOM 2373 C CA . THR A 1 299 ? 13.960 6.637 -18.311 1.00 91.25 299 THR A CA 1
ATOM 2374 C C . THR A 1 299 ? 12.502 6.467 -17.874 1.00 91.25 299 THR A C 1
ATOM 2376 O O . THR A 1 299 ? 11.581 6.851 -18.602 1.00 91.25 299 THR A O 1
ATOM 2379 N N . ILE A 1 300 ? 12.278 5.939 -16.663 1.00 92.88 300 ILE A N 1
ATOM 2380 C CA . ILE A 1 300 ? 10.926 5.751 -16.097 1.00 92.88 300 ILE A CA 1
ATOM 2381 C C . ILE A 1 300 ? 10.145 7.069 -16.133 1.00 92.88 300 ILE A C 1
ATOM 2383 O O . ILE A 1 300 ? 9.045 7.113 -16.672 1.00 92.88 300 ILE A O 1
ATOM 2387 N N . SER A 1 301 ? 10.748 8.167 -15.668 1.00 94.00 301 SER A N 1
ATOM 2388 C CA . SER A 1 301 ? 10.090 9.479 -15.618 1.00 94.00 301 SER A CA 1
ATOM 2389 C C . SER A 1 301 ? 9.730 10.042 -16.997 1.00 94.00 301 SER A C 1
ATOM 2391 O O . SER A 1 301 ? 8.762 10.791 -17.121 1.00 94.00 301 SER A O 1
ATOM 2393 N N . MET A 1 302 ? 10.485 9.703 -18.051 1.00 92.38 302 MET A N 1
ATOM 2394 C CA . MET A 1 302 ? 10.099 10.066 -19.420 1.00 92.38 302 MET A CA 1
ATOM 2395 C C . MET A 1 302 ? 8.864 9.283 -19.855 1.00 92.38 302 MET A C 1
ATOM 2397 O O . MET A 1 302 ? 7.949 9.875 -20.412 1.00 92.38 302 MET A O 1
ATOM 2401 N N . ILE A 1 303 ? 8.806 7.984 -19.565 1.00 93.94 303 ILE A N 1
ATOM 2402 C CA . ILE A 1 303 ? 7.652 7.148 -19.910 1.00 93.94 303 ILE A CA 1
ATOM 2403 C C . ILE A 1 303 ? 6.413 7.558 -19.120 1.00 93.94 303 ILE A C 1
ATOM 2405 O O . ILE A 1 303 ? 5.347 7.663 -19.713 1.00 93.94 303 ILE A O 1
ATOM 2409 N N . GLU A 1 304 ? 6.540 7.867 -17.829 1.00 93.94 304 GLU A N 1
ATOM 2410 C CA . GLU A 1 304 ? 5.435 8.396 -17.019 1.00 93.94 304 GLU A CA 1
ATOM 2411 C C . GLU A 1 304 ? 4.861 9.679 -17.632 1.00 93.94 304 GLU A C 1
ATOM 2413 O O . GLU A 1 304 ? 3.645 9.814 -17.775 1.00 93.94 304 GLU A O 1
ATOM 2418 N N . ARG A 1 305 ? 5.730 10.601 -18.071 1.00 93.88 305 ARG A N 1
ATOM 2419 C CA . ARG A 1 305 ? 5.305 11.819 -18.772 1.00 93.88 305 ARG A CA 1
ATOM 2420 C C . ARG A 1 305 ? 4.579 11.495 -20.075 1.00 93.88 305 ARG A C 1
ATOM 2422 O O . ARG A 1 305 ? 3.487 11.999 -20.294 1.00 93.88 305 ARG A O 1
ATOM 2429 N N . LEU A 1 306 ? 5.139 10.605 -20.893 1.00 92.81 306 LEU A N 1
ATOM 2430 C CA . LEU A 1 306 ? 4.525 10.194 -22.157 1.00 92.81 306 LEU A CA 1
ATOM 2431 C C . LEU A 1 306 ? 3.168 9.507 -21.943 1.00 92.81 306 LEU A C 1
ATOM 2433 O O . LEU A 1 306 ? 2.244 9.732 -22.718 1.00 92.81 306 LEU A O 1
ATOM 2437 N N . MET A 1 307 ? 3.024 8.712 -20.879 1.00 92.88 307 MET A N 1
ATOM 2438 C CA . MET A 1 307 ? 1.757 8.099 -20.470 1.00 92.88 307 MET A CA 1
ATOM 2439 C C . MET A 1 307 ? 0.721 9.150 -20.042 1.00 92.88 307 MET A C 1
ATOM 2441 O O . MET A 1 307 ? -0.466 9.001 -20.338 1.00 92.88 307 MET A O 1
ATOM 2445 N N . HIS A 1 308 ? 1.155 10.228 -19.382 1.00 92.94 308 HIS A N 1
ATOM 2446 C CA . HIS A 1 308 ? 0.291 11.365 -19.068 1.00 92.94 308 HIS A CA 1
ATOM 2447 C C . HIS A 1 308 ? -0.102 12.172 -20.309 1.00 92.94 308 HIS A C 1
ATOM 2449 O O . HIS A 1 308 ? -1.259 12.584 -20.390 1.00 92.94 308 HIS A O 1
ATOM 2455 N N . ASP A 1 309 ? 0.806 12.346 -21.271 1.00 92.19 309 ASP A N 1
ATOM 2456 C CA . ASP A 1 309 ? 0.565 13.088 -22.517 1.00 92.19 309 ASP A CA 1
ATOM 2457 C C . ASP A 1 309 ? -0.469 12.389 -23.411 1.00 92.19 309 ASP A C 1
ATOM 2459 O O . ASP A 1 309 ? -1.314 13.046 -24.017 1.00 92.19 309 ASP A O 1
ATOM 2463 N N . ILE A 1 310 ? -0.457 11.051 -23.452 1.00 91.62 310 ILE A N 1
ATOM 2464 C CA . ILE A 1 310 ? -1.493 10.257 -24.139 1.00 91.62 310 ILE A CA 1
ATOM 2465 C C . ILE A 1 310 ? -2.782 10.108 -23.315 1.00 91.62 310 ILE A C 1
ATOM 2467 O O . ILE A 1 310 ? -3.745 9.513 -23.793 1.00 91.62 310 ILE A O 1
ATOM 2471 N N . HIS A 1 311 ? -2.810 10.634 -22.084 1.00 90.62 311 HIS A N 1
ATOM 2472 C CA . HIS A 1 311 ? -3.917 10.500 -21.134 1.00 90.62 311 HIS A CA 1
ATOM 2473 C C . HIS A 1 311 ? -4.361 9.042 -20.910 1.00 90.62 311 HIS A C 1
ATOM 2475 O O . HIS A 1 311 ? -5.557 8.744 -20.870 1.00 90.62 311 HIS A O 1
ATOM 2481 N N . PHE A 1 312 ? -3.398 8.130 -20.739 1.00 90.12 312 PHE A N 1
ATOM 2482 C CA . PHE A 1 312 ? -3.692 6.714 -20.521 1.00 90.12 312 PHE A CA 1
ATOM 2483 C C . PHE A 1 312 ? -4.387 6.486 -19.170 1.00 90.12 312 PHE A C 1
ATOM 2485 O O . PHE A 1 312 ? -3.877 6.875 -18.115 1.00 90.12 312 PHE A O 1
ATOM 2492 N N . ALA A 1 313 ? -5.546 5.824 -19.195 1.00 90.06 313 ALA A N 1
ATOM 2493 C CA . ALA A 1 313 ? -6.302 5.470 -17.999 1.00 90.06 313 ALA A CA 1
ATOM 2494 C C . ALA A 1 313 ? -5.970 4.036 -17.557 1.00 90.06 313 ALA A C 1
ATOM 2496 O O . ALA A 1 313 ? -6.249 3.081 -18.276 1.00 90.06 313 ALA A O 1
ATOM 2497 N N . VAL A 1 314 ? -5.392 3.888 -16.360 1.00 91.38 314 VAL A N 1
ATOM 2498 C CA . VAL A 1 314 ? -5.038 2.579 -15.786 1.00 91.38 314 VAL A CA 1
ATOM 2499 C C . VAL A 1 314 ? -6.274 1.870 -15.243 1.00 91.38 314 VAL A C 1
ATOM 2501 O O . VAL A 1 314 ? -7.018 2.425 -14.429 1.00 91.38 314 VAL A O 1
ATOM 2504 N N . ASP A 1 315 ? -6.433 0.607 -15.629 1.00 89.12 315 ASP A N 1
ATOM 2505 C CA . ASP A 1 315 ? -7.522 -0.257 -15.181 1.00 89.12 315 ASP A CA 1
ATOM 2506 C C . ASP A 1 315 ? -7.094 -1.137 -13.990 1.00 89.12 315 ASP A C 1
ATOM 2508 O O . ASP A 1 315 ? -6.261 -2.025 -14.161 1.00 89.12 315 ASP A O 1
ATOM 2512 N N . PRO A 1 316 ? -7.714 -1.025 -12.798 1.00 85.62 316 PRO A N 1
ATOM 2513 C CA . PRO A 1 316 ? -7.328 -1.819 -11.624 1.00 85.62 316 PRO A CA 1
ATOM 2514 C C . PRO A 1 316 ? -7.459 -3.336 -11.786 1.00 85.62 316 PRO A C 1
ATOM 2516 O O . PRO A 1 316 ? -6.802 -4.102 -11.082 1.00 85.62 316 PRO A O 1
ATOM 2519 N N . HIS A 1 317 ? -8.367 -3.771 -12.661 1.00 84.44 317 HIS A N 1
ATOM 2520 C CA . HIS A 1 317 ? -8.748 -5.174 -12.814 1.00 84.44 317 HIS A CA 1
ATOM 2521 C C . HIS A 1 317 ? -7.902 -5.928 -13.839 1.00 84.44 317 HIS A C 1
ATOM 2523 O O . HIS A 1 317 ? -7.963 -7.157 -13.891 1.00 84.44 317 HIS A O 1
ATOM 2529 N N . SER A 1 318 ? -7.145 -5.221 -14.678 1.00 88.12 318 SER A N 1
ATOM 2530 C CA . SER A 1 318 ? -6.310 -5.845 -15.696 1.00 88.12 318 SER A CA 1
ATOM 2531 C C . SER A 1 318 ? -4.856 -5.890 -15.233 1.00 88.12 318 SER A C 1
ATOM 2533 O O . SER A 1 318 ? -4.392 -5.045 -14.474 1.00 88.12 318 SER A O 1
ATOM 2535 N N . SER A 1 319 ? -4.121 -6.916 -15.661 1.00 91.06 319 SER A N 1
ATOM 2536 C CA . SER A 1 319 ? -2.730 -7.078 -15.244 1.00 91.06 319 SER A CA 1
ATOM 2537 C C . SER A 1 319 ? -1.831 -6.001 -15.855 1.00 91.06 319 SER A C 1
ATOM 2539 O O . SER A 1 319 ? -1.983 -5.647 -17.029 1.00 91.06 319 SER A O 1
ATOM 2541 N N . SER A 1 320 ? -0.823 -5.555 -15.098 1.00 93.06 320 SER A N 1
ATOM 2542 C CA . SER A 1 320 ? 0.144 -4.539 -15.543 1.00 93.06 320 SER A CA 1
ATOM 2543 C C . SER A 1 320 ? 0.839 -4.931 -16.854 1.00 93.06 320 SER A C 1
ATOM 2545 O O . SER A 1 320 ? 1.072 -4.091 -17.714 1.00 93.06 320 SER A O 1
ATOM 2547 N N . LYS A 1 321 ? 1.092 -6.232 -17.075 1.00 91.19 321 LYS A N 1
ATOM 2548 C CA . LYS A 1 321 ? 1.683 -6.754 -18.323 1.00 91.19 321 LYS A CA 1
ATOM 2549 C C . LYS A 1 321 ? 0.776 -6.560 -19.541 1.00 91.19 321 LYS A C 1
ATOM 2551 O O . LYS A 1 321 ? 1.264 -6.210 -20.614 1.00 91.19 321 LYS A O 1
ATOM 2556 N N . LYS A 1 322 ? -0.533 -6.802 -19.396 1.00 92.75 322 LYS A N 1
ATOM 2557 C CA . LYS A 1 322 ? -1.498 -6.616 -20.489 1.00 92.75 322 LYS A CA 1
ATOM 2558 C C . LYS A 1 322 ? -1.614 -5.134 -20.839 1.00 92.75 322 LYS A C 1
ATOM 2560 O O . LYS A 1 322 ? -1.527 -4.794 -22.015 1.00 92.75 322 LYS A O 1
ATOM 2565 N N . GLN A 1 323 ? -1.735 -4.282 -19.822 1.00 93.38 323 GLN A N 1
ATOM 2566 C CA . GLN A 1 323 ? -1.807 -2.831 -20.000 1.00 93.38 323 GLN A CA 1
ATOM 2567 C C . GLN A 1 323 ? -0.526 -2.271 -20.624 1.00 93.38 323 GLN A C 1
ATOM 2569 O O . GLN A 1 323 ? -0.600 -1.487 -21.560 1.00 93.38 323 GLN A O 1
ATOM 2574 N N . ALA A 1 324 ? 0.655 -2.743 -20.216 1.00 93.50 324 ALA A N 1
ATOM 2575 C CA . ALA A 1 324 ? 1.918 -2.306 -20.812 1.00 93.50 324 ALA A CA 1
ATOM 2576 C C . ALA A 1 324 ? 1.988 -2.564 -22.328 1.00 93.50 324 ALA A C 1
ATOM 2578 O O . ALA A 1 324 ? 2.496 -1.732 -23.076 1.00 93.50 324 ALA A O 1
ATOM 2579 N N . LEU A 1 325 ? 1.448 -3.686 -22.818 1.00 91.12 325 LEU A N 1
ATOM 2580 C CA . LEU A 1 325 ? 1.400 -3.965 -24.260 1.00 91.12 325 LEU A CA 1
ATOM 2581 C C . LEU A 1 325 ? 0.478 -3.007 -25.023 1.00 91.12 325 LEU A C 1
ATOM 2583 O O . LEU A 1 325 ? 0.748 -2.712 -26.189 1.00 91.12 325 LEU A O 1
ATOM 2587 N N . GLU A 1 326 ? -0.602 -2.559 -24.391 1.00 91.19 326 GLU A N 1
ATOM 2588 C CA . GLU A 1 326 ? -1.529 -1.568 -24.936 1.00 91.19 326 GLU A CA 1
ATOM 2589 C C . GLU A 1 326 ? -0.882 -0.183 -24.968 1.00 91.19 326 GLU A C 1
ATOM 2591 O O . GLU A 1 326 ? -0.792 0.414 -26.041 1.00 91.19 326 GLU A O 1
ATOM 2596 N N . VAL A 1 327 ? -0.276 0.233 -23.853 1.00 93.38 327 VAL A N 1
ATOM 2597 C CA . VAL A 1 327 ? 0.490 1.482 -23.740 1.00 93.38 327 VAL A CA 1
ATOM 2598 C C . VAL A 1 327 ? 1.589 1.555 -24.799 1.00 93.38 327 VAL A C 1
ATOM 2600 O O . VAL A 1 327 ? 1.706 2.560 -25.490 1.00 93.38 327 VAL A O 1
ATOM 2603 N N . ILE A 1 328 ? 2.358 0.479 -25.014 1.00 91.75 328 ILE A N 1
ATOM 2604 C CA . ILE A 1 328 ? 3.403 0.455 -26.054 1.00 91.75 328 ILE A CA 1
ATOM 2605 C C . ILE A 1 328 ? 2.812 0.710 -27.446 1.00 91.75 328 ILE A C 1
ATOM 2607 O O . ILE A 1 328 ? 3.418 1.428 -28.238 1.00 91.75 328 ILE A O 1
ATOM 2611 N N . ARG A 1 329 ? 1.643 0.138 -27.766 1.00 90.69 329 ARG A N 1
ATOM 2612 C CA . ARG A 1 329 ? 0.995 0.332 -29.075 1.00 90.69 329 ARG A CA 1
ATOM 2613 C C . ARG A 1 329 ? 0.484 1.756 -29.259 1.00 90.69 329 ARG A C 1
ATOM 2615 O O . ARG A 1 329 ? 0.483 2.246 -30.383 1.00 90.69 329 ARG A O 1
ATOM 2622 N N . GLU A 1 330 ? 0.018 2.396 -28.194 1.00 91.88 330 GLU A N 1
ATOM 2623 C CA . GLU A 1 330 ? -0.431 3.789 -28.239 1.00 91.88 330 GLU A CA 1
ATOM 2624 C C . GLU A 1 330 ? 0.746 4.753 -28.353 1.00 91.88 330 GLU A C 1
ATOM 2626 O O . GLU A 1 330 ? 0.763 5.602 -29.244 1.00 91.88 330 GLU A O 1
ATOM 2631 N N . LEU A 1 331 ? 1.779 4.549 -27.537 1.00 91.06 331 LEU A N 1
ATOM 2632 C CA . LEU A 1 331 ? 3.015 5.324 -27.577 1.00 91.06 331 LEU A CA 1
ATOM 2633 C C . LEU A 1 331 ? 3.701 5.246 -28.948 1.00 91.06 331 LEU A C 1
ATOM 2635 O O . LEU A 1 331 ? 4.180 6.260 -29.449 1.00 91.06 331 LEU A O 1
ATOM 2639 N N . GLN A 1 332 ? 3.668 4.079 -29.598 1.00 90.81 332 GLN A N 1
ATOM 2640 C CA . GLN A 1 332 ? 4.198 3.866 -30.950 1.00 90.81 332 GLN A CA 1
ATOM 2641 C C . GLN A 1 332 ? 3.539 4.716 -32.043 1.00 90.81 332 GLN A C 1
ATOM 2643 O O . GLN A 1 332 ? 4.144 4.918 -33.092 1.00 90.81 332 GLN A O 1
ATOM 2648 N N . LYS A 1 333 ? 2.306 5.196 -31.837 1.00 89.94 333 LYS A N 1
ATOM 2649 C CA . LYS A 1 333 ? 1.603 6.032 -32.826 1.00 89.94 333 LYS A CA 1
ATOM 2650 C C . LYS A 1 333 ? 2.071 7.484 -32.793 1.00 89.94 333 LYS A C 1
ATOM 2652 O O . LYS A 1 333 ? 2.040 8.149 -33.823 1.00 89.94 333 LYS A O 1
ATOM 2657 N N . HIS A 1 334 ? 2.458 7.972 -31.615 1.00 86.75 334 HIS A N 1
ATOM 2658 C CA . HIS A 1 334 ? 2.753 9.386 -31.375 1.00 86.75 334 HIS A CA 1
ATOM 2659 C C . HIS A 1 334 ? 4.249 9.676 -31.229 1.00 86.75 334 HIS A C 1
ATOM 2661 O O . HIS A 1 334 ? 4.682 10.787 -31.523 1.00 86.75 334 HIS A O 1
ATOM 2667 N N . PHE A 1 335 ? 5.039 8.688 -30.808 1.00 87.88 335 PHE A N 1
ATOM 2668 C CA . PHE A 1 335 ? 6.453 8.851 -30.489 1.00 87.88 335 PHE A CA 1
ATOM 2669 C C . PHE A 1 335 ? 7.306 7.787 -31.189 1.00 87.88 335 PHE A C 1
ATOM 2671 O O . PHE A 1 335 ? 6.829 6.672 -31.424 1.00 87.88 335 PHE A O 1
ATOM 2678 N N . PRO A 1 336 ? 8.586 8.083 -31.491 1.00 87.00 336 PRO A N 1
ATOM 2679 C CA . PRO A 1 336 ? 9.507 7.131 -32.105 1.00 87.00 336 PRO A CA 1
ATOM 2680 C C . PRO A 1 336 ? 9.973 6.094 -31.072 1.00 87.00 336 PRO A C 1
ATOM 2682 O O . PRO A 1 336 ? 11.130 6.068 -30.680 1.00 87.00 336 PRO A O 1
ATOM 2685 N N . ILE A 1 337 ? 9.070 5.244 -30.588 1.00 89.00 337 ILE A N 1
ATOM 2686 C CA . ILE A 1 337 ? 9.362 4.220 -29.579 1.00 89.00 337 ILE A CA 1
ATOM 2687 C C . ILE A 1 337 ? 9.341 2.854 -30.254 1.00 89.00 337 ILE A C 1
ATOM 2689 O O . ILE A 1 337 ? 8.334 2.439 -30.823 1.00 89.00 337 ILE A O 1
ATOM 2693 N N . ARG A 1 338 ? 10.443 2.105 -30.180 1.00 86.12 338 ARG A N 1
ATOM 2694 C CA . ARG A 1 338 ? 10.520 0.741 -30.723 1.00 86.12 338 ARG A CA 1
ATOM 2695 C C . ARG A 1 338 ? 10.609 -0.267 -29.585 1.00 86.12 338 ARG A C 1
ATOM 2697 O O . ARG A 1 338 ? 11.159 0.024 -28.530 1.00 86.12 338 ARG A O 1
ATOM 2704 N N . ARG A 1 339 ? 10.073 -1.473 -29.789 1.00 85.88 339 ARG A N 1
ATOM 2705 C CA . ARG A 1 339 ? 10.316 -2.579 -28.854 1.00 85.88 339 ARG A CA 1
ATOM 2706 C C . ARG A 1 339 ? 11.784 -2.993 -28.910 1.00 85.88 339 ARG A C 1
ATOM 2708 O O . ARG A 1 339 ? 12.341 -3.089 -30.005 1.00 85.88 339 ARG A O 1
ATOM 2715 N N . SER A 1 340 ? 12.372 -3.245 -27.744 1.00 83.00 340 SER A N 1
ATOM 2716 C CA . SER A 1 340 ? 13.741 -3.749 -27.637 1.00 83.00 340 SER A CA 1
ATOM 2717 C C . SER A 1 340 ? 13.843 -5.122 -28.319 1.00 83.00 340 SER A C 1
ATOM 2719 O O . SER A 1 340 ? 12.973 -5.970 -28.089 1.00 83.00 340 SER A O 1
ATOM 2721 N N . PRO A 1 341 ? 14.841 -5.347 -29.194 1.00 80.62 341 PRO A N 1
ATOM 2722 C CA . PRO A 1 341 ? 15.101 -6.667 -29.740 1.00 80.62 341 PRO A CA 1
ATOM 2723 C C . PRO A 1 341 ? 15.732 -7.576 -28.682 1.00 80.62 341 PRO A C 1
ATOM 2725 O O . PRO A 1 341 ? 16.397 -7.121 -27.757 1.00 80.62 341 PRO A O 1
ATOM 2728 N N . MET A 1 342 ? 15.524 -8.875 -28.844 1.00 79.75 342 MET A N 1
ATOM 2729 C CA . MET A 1 342 ? 16.170 -9.944 -28.097 1.00 79.75 342 MET A CA 1
ATOM 2730 C C . MET A 1 342 ? 17.402 -10.417 -28.868 1.00 79.75 342 MET A C 1
ATOM 2732 O O . MET A 1 342 ? 17.298 -10.664 -30.071 1.00 79.75 342 MET A O 1
ATOM 2736 N N . ARG A 1 343 ? 18.535 -10.596 -28.180 1.00 79.75 343 ARG A N 1
ATOM 2737 C CA . ARG A 1 343 ? 19.753 -11.173 -28.758 1.00 79.75 343 ARG A CA 1
ATOM 2738 C C . ARG A 1 343 ? 19.766 -12.674 -28.574 1.00 79.75 343 ARG A C 1
ATOM 2740 O O . ARG A 1 343 ? 19.748 -13.181 -27.451 1.00 79.75 343 ARG A O 1
ATOM 2747 N N . LEU A 1 344 ? 19.853 -13.375 -29.689 1.00 80.38 344 LEU A N 1
ATOM 2748 C CA . LEU A 1 344 ? 19.917 -14.822 -29.774 1.00 80.38 344 LEU A CA 1
ATOM 2749 C C . LEU A 1 344 ? 21.270 -15.236 -30.344 1.00 80.38 344 LEU A C 1
ATOM 2751 O O . LEU A 1 344 ? 21.769 -14.620 -31.287 1.00 80.38 344 LEU A O 1
ATOM 2755 N N . ARG A 1 345 ? 21.841 -16.308 -29.799 1.00 80.56 345 ARG A N 1
ATOM 2756 C CA . ARG A 1 345 ? 22.954 -17.040 -30.396 1.00 80.56 345 ARG A CA 1
ATOM 2757 C C . ARG A 1 345 ? 22.441 -18.372 -30.892 1.00 80.56 345 ARG A C 1
ATOM 2759 O O . ARG A 1 345 ? 21.888 -19.162 -30.133 1.00 80.56 345 ARG A O 1
ATOM 2766 N N . LEU A 1 346 ? 22.653 -18.625 -32.168 1.00 76.69 346 LEU A N 1
ATOM 2767 C CA . LEU A 1 346 ? 22.250 -19.858 -32.809 1.00 76.69 346 LEU A CA 1
ATOM 2768 C C . LEU A 1 346 ? 23.499 -20.612 -33.264 1.00 76.69 346 LEU A C 1
ATOM 2770 O O . LEU A 1 346 ? 24.271 -20.086 -34.064 1.00 76.69 346 LEU A O 1
ATOM 2774 N N . THR A 1 347 ? 23.689 -21.829 -32.762 1.00 77.69 347 THR A N 1
ATOM 2775 C CA . THR A 1 347 ? 24.822 -22.701 -33.096 1.00 77.69 347 THR A CA 1
ATOM 2776 C C . THR A 1 347 ? 24.331 -23.846 -33.971 1.00 77.69 347 THR A C 1
ATOM 2778 O O . THR A 1 347 ? 23.546 -24.673 -33.503 1.00 77.69 347 THR A O 1
ATOM 2781 N N . ILE A 1 348 ? 24.766 -23.895 -35.234 1.00 78.31 348 ILE A N 1
ATOM 2782 C CA . ILE A 1 348 ? 24.282 -24.865 -36.235 1.00 78.31 348 ILE A CA 1
ATOM 2783 C C . ILE A 1 348 ? 25.460 -25.490 -37.007 1.00 78.31 348 ILE A C 1
ATOM 2785 O O . ILE A 1 348 ? 26.463 -24.808 -37.246 1.00 78.31 348 ILE A O 1
ATOM 2789 N N . PRO A 1 349 ? 25.352 -26.772 -37.415 1.00 75.12 349 PRO A N 1
ATOM 2790 C CA . PRO A 1 349 ? 26.242 -27.395 -38.395 1.00 75.12 349 PRO A CA 1
ATOM 2791 C C . PRO A 1 349 ? 26.239 -26.674 -39.751 1.00 75.12 349 PRO A C 1
ATOM 2793 O O . PRO A 1 349 ? 25.225 -26.125 -40.180 1.00 75.12 349 PRO A O 1
ATOM 2796 N N . GLU A 1 350 ? 27.364 -26.726 -40.461 1.00 70.69 350 GLU A N 1
ATOM 2797 C CA . GLU A 1 350 ? 27.603 -25.973 -41.701 1.00 70.69 350 GLU A CA 1
ATOM 2798 C C . GLU A 1 350 ? 26.569 -26.233 -42.817 1.00 70.69 350 GLU A C 1
ATOM 2800 O O . GLU A 1 350 ? 26.189 -25.314 -43.542 1.00 70.69 350 GLU A O 1
ATOM 2805 N N . GLU A 1 351 ? 26.040 -27.456 -42.888 1.00 70.38 351 GLU A N 1
ATOM 2806 C CA . GLU A 1 351 ? 25.111 -27.923 -43.927 1.00 70.38 351 GLU A CA 1
ATOM 2807 C C . GLU A 1 351 ? 23.756 -27.188 -43.934 1.00 70.38 351 GLU A C 1
ATOM 2809 O O . GLU A 1 351 ? 23.112 -27.076 -44.974 1.00 70.38 351 GLU A O 1
ATOM 2814 N N . ASN A 1 352 ? 23.327 -26.642 -42.791 1.00 71.56 352 ASN A N 1
ATOM 2815 C CA . ASN A 1 352 ? 21.973 -26.103 -42.601 1.00 71.56 352 ASN A CA 1
ATOM 2816 C C . ASN A 1 352 ? 21.908 -24.565 -42.542 1.00 71.56 352 ASN A C 1
ATOM 2818 O O . ASN A 1 352 ? 20.868 -23.994 -42.206 1.00 71.56 352 ASN A O 1
ATOM 2822 N N . ILE A 1 353 ? 23.004 -23.870 -42.858 1.00 69.81 353 ILE A N 1
ATOM 2823 C CA . ILE A 1 353 ? 23.122 -22.416 -42.660 1.00 69.81 353 ILE A CA 1
ATOM 2824 C C . ILE A 1 353 ? 22.446 -21.610 -43.772 1.00 69.81 353 ILE A C 1
ATOM 2826 O O . ILE A 1 353 ? 21.762 -20.629 -43.482 1.00 69.81 353 ILE A O 1
ATOM 2830 N N . SER A 1 354 ? 22.599 -22.008 -45.036 1.00 73.88 354 SER A N 1
ATOM 2831 C CA . SER A 1 354 ? 21.974 -21.312 -46.169 1.00 73.88 354 SER A CA 1
ATOM 2832 C C . SER A 1 354 ? 20.437 -21.255 -46.086 1.00 73.88 354 SER A C 1
ATOM 2834 O O . SER A 1 354 ? 19.911 -20.142 -46.134 1.00 73.88 354 SER A O 1
ATOM 2836 N N . PRO A 1 355 ? 19.688 -22.358 -45.846 1.00 76.06 355 PRO A N 1
ATOM 2837 C CA . PRO A 1 355 ? 18.225 -22.290 -45.751 1.00 76.06 355 PRO A CA 1
ATOM 2838 C C . PRO A 1 355 ? 17.741 -21.547 -44.500 1.00 76.06 355 PRO A C 1
ATOM 2840 O O . PRO A 1 355 ? 16.598 -21.091 -44.438 1.00 76.06 355 PRO A O 1
ATOM 2843 N N . LEU A 1 356 ? 18.584 -21.456 -43.474 1.00 71.69 356 LEU A N 1
ATOM 2844 C CA . LEU A 1 356 ? 18.292 -20.710 -42.264 1.00 71.69 356 LEU A CA 1
ATOM 2845 C C . LEU A 1 356 ? 18.412 -19.201 -42.502 1.00 71.69 356 LEU A C 1
ATOM 2847 O O . LEU A 1 356 ? 17.537 -18.461 -42.065 1.00 71.69 356 LEU A O 1
ATOM 2851 N N . LEU A 1 357 ? 19.449 -18.742 -43.205 1.00 72.00 357 LEU A N 1
ATOM 2852 C CA . LEU A 1 357 ? 19.631 -17.322 -43.519 1.00 72.0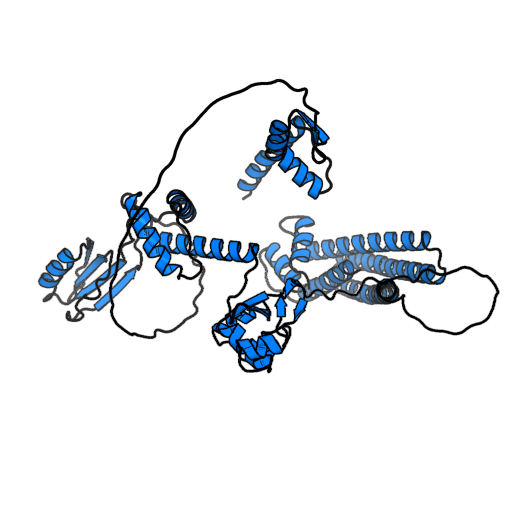0 357 LEU A CA 1
ATOM 2853 C C . LEU A 1 357 ? 18.453 -16.763 -44.328 1.00 72.00 357 LEU A C 1
ATOM 2855 O O . LEU A 1 357 ? 17.966 -15.676 -44.020 1.00 72.00 357 LEU A O 1
ATOM 2859 N N . ASP A 1 358 ? 17.925 -17.540 -45.274 1.00 72.75 358 ASP A N 1
ATOM 2860 C CA . ASP A 1 358 ? 16.733 -17.157 -46.040 1.00 72.75 358 ASP A CA 1
ATOM 2861 C C . ASP A 1 358 ? 15.488 -17.022 -45.144 1.00 72.75 358 ASP A C 1
ATOM 2863 O O . ASP A 1 358 ? 14.701 -16.085 -45.293 1.00 72.75 358 ASP A O 1
ATOM 2867 N N . LYS A 1 359 ? 15.333 -17.908 -44.150 1.00 72.69 359 LYS A N 1
ATOM 2868 C CA . LYS A 1 359 ? 14.240 -17.838 -43.160 1.00 72.69 359 LYS A CA 1
ATOM 2869 C C . LYS A 1 359 ? 14.403 -16.671 -42.184 1.00 72.69 359 LYS A C 1
ATOM 2871 O O . LYS A 1 359 ? 13.416 -16.028 -41.841 1.00 72.69 359 LYS A O 1
ATOM 2876 N N . ILE A 1 360 ? 15.634 -16.390 -41.768 1.00 70.81 360 ILE A N 1
ATOM 2877 C CA . ILE A 1 360 ? 15.998 -15.293 -40.863 1.00 70.81 360 ILE A CA 1
ATOM 2878 C C . ILE A 1 360 ? 15.711 -13.941 -41.519 1.00 70.81 360 ILE A C 1
ATOM 2880 O O . ILE A 1 360 ? 15.066 -13.088 -40.911 1.00 70.81 360 ILE A O 1
ATOM 2884 N N . ASN A 1 361 ? 16.082 -13.769 -42.790 1.00 69.31 361 ASN A N 1
ATOM 2885 C CA . ASN A 1 361 ? 15.761 -12.560 -43.551 1.00 69.31 361 ASN A CA 1
ATOM 2886 C C . ASN A 1 361 ? 14.241 -12.323 -43.651 1.00 69.31 361 ASN A C 1
ATOM 2888 O O . ASN A 1 361 ? 13.795 -11.177 -43.648 1.00 69.31 361 ASN A O 1
ATOM 2892 N N . GLY A 1 362 ? 13.433 -13.389 -43.650 1.00 70.25 362 GLY A N 1
ATOM 2893 C CA . GLY A 1 362 ? 11.971 -13.304 -43.580 1.00 70.25 362 GLY A CA 1
ATOM 2894 C C . GLY A 1 362 ? 11.404 -12.839 -42.227 1.00 70.25 362 GLY A C 1
ATOM 2895 O O . GLY A 1 362 ? 10.239 -12.451 -42.162 1.00 70.25 362 GLY A O 1
ATOM 2896 N N . TRP A 1 363 ? 12.188 -12.850 -41.143 1.00 66.44 363 TRP A N 1
ATOM 2897 C CA . TRP A 1 363 ? 11.738 -12.527 -39.778 1.00 66.44 363 TRP A CA 1
ATOM 2898 C C . TRP A 1 363 ? 12.048 -11.090 -39.321 1.00 66.44 363 TRP A C 1
ATOM 2900 O O . TRP A 1 363 ? 11.849 -10.775 -38.146 1.00 66.44 363 TRP A O 1
ATOM 2910 N N . ASN A 1 364 ? 12.478 -10.193 -40.223 1.00 62.28 364 ASN A N 1
ATOM 2911 C CA . ASN A 1 364 ? 12.893 -8.815 -39.899 1.00 62.28 364 ASN A CA 1
ATOM 2912 C C . ASN A 1 364 ? 13.967 -8.753 -38.789 1.00 62.28 364 ASN A C 1
ATOM 2914 O O . ASN A 1 364 ? 13.923 -7.885 -37.912 1.00 62.28 364 ASN A O 1
ATOM 2918 N N . SER A 1 365 ? 14.908 -9.699 -38.800 1.00 63.81 365 SER A N 1
ATOM 2919 C CA . SER A 1 365 ? 16.008 -9.795 -37.834 1.00 63.81 365 SER A CA 1
ATOM 2920 C C . SER A 1 365 ? 17.288 -9.143 -38.351 1.00 63.81 365 SER A C 1
ATOM 2922 O O . SER A 1 365 ? 17.608 -9.280 -39.533 1.00 63.81 365 SER A O 1
ATOM 2924 N N . THR A 1 366 ? 18.066 -8.530 -37.462 1.00 67.00 366 THR A N 1
ATOM 2925 C CA . THR A 1 366 ? 19.394 -7.994 -37.797 1.00 67.00 366 THR A CA 1
ATOM 2926 C C . THR A 1 366 ? 20.472 -9.000 -37.393 1.00 67.00 366 THR A C 1
ATOM 2928 O O . THR A 1 366 ? 20.512 -9.433 -36.242 1.00 67.00 366 THR A O 1
ATOM 2931 N N . ILE A 1 367 ? 21.353 -9.373 -38.325 1.00 69.44 367 ILE A N 1
ATOM 2932 C CA . ILE A 1 367 ? 22.515 -10.232 -38.047 1.00 69.44 367 ILE A CA 1
ATOM 2933 C C . ILE A 1 367 ? 23.669 -9.335 -37.584 1.00 69.44 367 ILE A C 1
ATOM 2935 O O . ILE A 1 367 ? 24.046 -8.418 -38.310 1.00 69.44 367 ILE A O 1
ATOM 2939 N N . ILE A 1 368 ? 24.216 -9.581 -36.391 1.00 66.06 368 ILE A N 1
ATOM 2940 C CA . ILE A 1 368 ? 25.261 -8.726 -35.791 1.00 66.06 368 ILE A CA 1
ATOM 2941 C C . ILE A 1 368 ? 26.661 -9.213 -36.155 1.00 66.06 368 ILE A C 1
ATOM 2943 O O . ILE A 1 368 ? 27.510 -8.429 -36.567 1.00 66.06 368 ILE A O 1
ATOM 2947 N N . SER A 1 369 ? 26.911 -10.510 -36.000 1.00 62.62 369 SER A N 1
ATOM 2948 C CA . SER A 1 369 ? 28.217 -11.112 -36.254 1.00 62.62 369 SER A CA 1
ATOM 2949 C C . SER A 1 369 ? 28.076 -12.585 -36.631 1.00 62.62 369 SER A C 1
ATOM 2951 O O . SER A 1 369 ? 27.027 -13.212 -36.434 1.00 62.62 369 SER A O 1
ATOM 2953 N N . ARG A 1 370 ? 29.141 -13.123 -37.228 1.00 63.50 370 ARG A N 1
ATOM 2954 C CA . ARG A 1 370 ? 29.334 -14.543 -37.523 1.00 63.50 370 ARG A CA 1
ATOM 2955 C C . ARG A 1 370 ? 30.752 -14.892 -37.102 1.00 63.50 370 ARG A C 1
ATOM 2957 O O . ARG A 1 370 ? 31.677 -14.234 -37.560 1.00 63.50 370 ARG A O 1
ATOM 2964 N N . ASP A 1 371 ? 30.888 -15.932 -36.296 1.00 63.44 371 ASP A N 1
ATOM 2965 C CA . ASP A 1 371 ? 32.176 -16.453 -35.860 1.00 63.44 371 ASP A CA 1
ATOM 2966 C C . ASP A 1 371 ? 32.284 -17.879 -36.358 1.00 63.44 371 ASP A C 1
ATOM 2968 O O . ASP A 1 371 ? 31.353 -18.691 -36.271 1.00 63.44 371 ASP A O 1
ATOM 2972 N N . GLU A 1 372 ? 33.467 -18.167 -36.868 1.00 61.94 372 GLU A N 1
ATOM 2973 C CA . GLU A 1 372 ? 33.843 -19.450 -37.424 1.00 61.94 372 GLU A CA 1
ATOM 2974 C C . GLU A 1 372 ? 34.741 -20.150 -36.402 1.00 61.94 372 GLU A C 1
ATOM 2976 O O . GLU A 1 372 ? 35.965 -20.114 -36.480 1.00 61.94 372 GLU A O 1
ATOM 2981 N N . SER A 1 373 ? 34.126 -20.750 -35.381 1.00 55.06 373 SER A N 1
ATOM 2982 C CA . SER A 1 373 ? 34.839 -21.538 -34.370 1.00 55.06 373 SER A CA 1
ATOM 2983 C C . SER A 1 373 ? 34.764 -23.035 -34.706 1.00 55.06 373 SER A C 1
ATOM 2985 O O . SER A 1 373 ? 34.003 -23.786 -34.101 1.00 55.06 373 SER A O 1
ATOM 2987 N N . GLY A 1 374 ? 35.561 -23.491 -35.678 1.00 60.50 374 GLY A N 1
ATOM 2988 C CA . GLY A 1 374 ? 35.688 -24.918 -36.028 1.00 60.50 374 GLY A CA 1
ATOM 2989 C C . GLY A 1 374 ? 34.438 -25.539 -36.683 1.00 60.50 374 GLY A C 1
ATOM 2990 O O . GLY A 1 374 ? 33.747 -24.882 -37.452 1.00 60.50 374 GLY A O 1
ATOM 2991 N N . SER A 1 375 ? 34.148 -26.822 -36.402 1.00 60.44 375 SER A N 1
ATOM 2992 C CA . SER A 1 375 ? 33.070 -27.624 -37.044 1.00 60.44 375 SER A CA 1
ATOM 2993 C C . SER A 1 375 ? 31.621 -27.148 -36.801 1.00 60.44 375 SER A C 1
ATOM 2995 O O . SER A 1 375 ? 30.672 -27.774 -37.274 1.00 60.44 375 SER A O 1
ATOM 2997 N N . GLN A 1 376 ? 31.430 -26.064 -36.046 1.00 62.81 376 GLN A N 1
ATOM 2998 C CA . GLN A 1 376 ? 30.131 -25.460 -35.759 1.00 62.81 376 GLN A CA 1
ATOM 2999 C C . GLN A 1 376 ? 30.214 -23.954 -36.002 1.00 62.81 376 GLN A C 1
ATOM 3001 O O . GLN A 1 376 ? 31.193 -23.315 -35.620 1.00 62.81 376 GLN A O 1
ATOM 3006 N N . ARG A 1 377 ? 29.174 -23.371 -36.612 1.00 69.50 377 ARG A N 1
ATOM 3007 C CA . ARG A 1 377 ? 29.087 -21.916 -36.792 1.00 69.50 377 ARG A CA 1
ATOM 3008 C C . ARG A 1 377 ? 28.078 -21.327 -35.817 1.00 69.50 377 ARG A C 1
ATOM 3010 O O . ARG A 1 377 ? 26.979 -21.866 -35.659 1.00 69.50 377 ARG A O 1
ATOM 3017 N N . SER A 1 378 ? 28.442 -20.209 -35.197 1.00 73.12 378 SER A N 1
ATOM 3018 C CA . SER A 1 378 ? 27.550 -19.423 -34.343 1.00 73.12 378 SER A CA 1
ATOM 3019 C C . SER A 1 378 ? 27.128 -18.135 -35.046 1.00 73.12 378 SER A C 1
ATOM 3021 O O . SER A 1 378 ? 27.960 -17.404 -35.586 1.00 73.12 378 SER A O 1
ATOM 3023 N N . ILE A 1 379 ? 25.823 -17.861 -35.045 1.00 74.56 379 ILE A N 1
ATOM 3024 C CA . ILE A 1 379 ? 25.222 -16.648 -35.612 1.00 74.56 379 ILE A CA 1
ATOM 3025 C C . ILE A 1 379 ? 24.557 -15.864 -34.480 1.00 74.56 379 ILE A C 1
ATOM 3027 O O . ILE A 1 379 ? 23.755 -16.425 -33.729 1.00 74.56 379 ILE A O 1
ATOM 3031 N N . TRP A 1 380 ? 24.867 -14.569 -34.383 1.00 77.56 380 TRP A N 1
ATOM 3032 C CA . TRP A 1 380 ? 24.220 -13.639 -33.456 1.00 77.56 380 TRP A CA 1
ATOM 3033 C C . TRP A 1 380 ? 23.113 -12.869 -34.169 1.00 77.56 380 TRP A C 1
ATOM 3035 O O . TRP A 1 380 ? 23.345 -12.249 -35.211 1.00 77.56 380 TRP A O 1
ATOM 3045 N N . LEU A 1 381 ? 21.911 -12.909 -33.598 1.00 74.62 381 LEU A N 1
ATOM 3046 C CA . LEU A 1 381 ? 20.687 -12.374 -34.187 1.00 74.62 381 LEU A CA 1
ATOM 3047 C C . LEU A 1 381 ? 19.972 -11.475 -33.184 1.00 74.62 381 LEU A C 1
ATOM 3049 O O . LEU A 1 381 ? 19.693 -11.914 -32.072 1.00 74.62 381 LEU A O 1
ATOM 3053 N N . ASP A 1 382 ? 19.600 -10.271 -33.607 1.00 74.94 382 ASP A N 1
ATOM 3054 C CA . ASP A 1 382 ? 18.684 -9.406 -32.865 1.00 74.94 382 ASP A CA 1
ATOM 3055 C C . ASP A 1 382 ? 17.271 -9.520 -33.474 1.00 74.94 382 ASP A C 1
ATOM 3057 O O . ASP A 1 382 ? 17.049 -9.191 -34.644 1.00 74.94 382 ASP A O 1
ATOM 3061 N N . ILE A 1 383 ? 16.302 -10.006 -32.686 1.00 73.94 383 ILE A N 1
ATOM 3062 C CA . ILE A 1 383 ? 14.907 -10.250 -33.099 1.00 73.94 383 ILE A CA 1
ATOM 3063 C C . ILE A 1 383 ? 13.924 -9.497 -32.197 1.00 73.94 383 ILE A C 1
ATOM 3065 O O . ILE A 1 383 ? 13.938 -9.638 -30.982 1.00 73.94 383 ILE A O 1
ATOM 3069 N N . VAL A 1 384 ? 13.002 -8.732 -32.789 1.00 65.38 384 VAL A N 1
ATOM 3070 C CA . VAL A 1 384 ? 12.005 -7.922 -32.050 1.00 65.38 384 VAL A CA 1
ATOM 3071 C C . VAL A 1 384 ? 10.802 -8.739 -31.556 1.00 65.38 384 VAL A C 1
ATOM 3073 O O . VAL A 1 384 ? 10.096 -8.340 -30.628 1.00 65.38 384 VAL A O 1
ATOM 3076 N N . SER A 1 385 ? 10.513 -9.884 -32.166 1.00 59.88 385 SER A N 1
ATOM 3077 C CA . SER A 1 385 ? 9.449 -10.781 -31.709 1.00 59.88 385 SER A CA 1
ATOM 3078 C C . SER A 1 385 ? 9.793 -12.215 -32.059 1.00 59.88 385 SER A C 1
ATOM 3080 O O . SER A 1 385 ? 9.981 -12.540 -33.229 1.00 59.88 385 SER A O 1
ATOM 3082 N N . LEU A 1 386 ? 9.849 -13.074 -31.038 1.00 54.09 386 LEU A N 1
ATOM 3083 C CA . LEU A 1 386 ? 9.866 -14.512 -31.255 1.00 54.09 386 LEU A CA 1
ATOM 3084 C C . LEU A 1 386 ? 8.520 -14.897 -31.864 1.00 54.09 386 LEU A C 1
ATOM 3086 O O . LEU A 1 386 ? 7.492 -14.907 -31.184 1.00 54.09 386 LEU A O 1
ATOM 3090 N N . TYR A 1 387 ? 8.517 -15.206 -33.155 1.00 53.47 387 TYR A N 1
ATOM 3091 C CA . TYR A 1 387 ? 7.419 -15.971 -33.713 1.00 53.47 387 TYR A CA 1
ATOM 3092 C C . TYR A 1 387 ? 7.445 -17.357 -33.048 1.00 53.47 387 TYR A C 1
ATOM 3094 O O . TYR A 1 387 ? 8.514 -17.967 -32.987 1.00 53.47 387 TYR A O 1
ATOM 3102 N N . PRO A 1 388 ? 6.302 -17.903 -32.591 1.00 47.16 388 PRO A N 1
ATOM 3103 C CA . PRO A 1 388 ? 6.211 -19.253 -32.011 1.00 47.16 388 PRO A CA 1
ATOM 3104 C C . PRO A 1 388 ? 6.549 -20.387 -33.006 1.00 47.16 388 PRO A C 1
ATOM 3106 O O . PRO A 1 388 ? 6.349 -21.557 -32.711 1.00 47.16 388 PRO A O 1
ATOM 3109 N N . PHE A 1 389 ? 7.072 -20.037 -34.183 1.00 45.47 389 PHE A N 1
ATOM 3110 C CA . PHE A 1 389 ? 7.422 -20.905 -35.298 1.00 45.47 389 PHE A CA 1
ATOM 3111 C C . PHE A 1 389 ? 8.922 -20.864 -35.628 1.00 45.47 389 PHE A C 1
ATOM 3113 O O . PHE A 1 389 ? 9.287 -21.100 -36.779 1.00 45.47 389 PHE A O 1
ATOM 3120 N N . LEU A 1 390 ? 9.812 -20.578 -34.665 1.00 53.75 390 LEU A N 1
ATOM 3121 C CA . LEU A 1 390 ? 11.218 -20.959 -34.851 1.00 53.75 390 LEU A CA 1
ATOM 3122 C C . LEU A 1 390 ? 11.247 -22.492 -34.974 1.00 53.75 390 LEU A C 1
ATOM 3124 O O . LEU A 1 390 ? 10.895 -23.171 -34.009 1.00 53.75 390 LEU A O 1
ATOM 3128 N N . PRO A 1 391 ? 11.589 -23.075 -36.138 1.00 47.38 391 PRO A N 1
ATOM 3129 C CA . PRO A 1 391 ? 11.512 -24.514 -36.294 1.00 47.38 391 PRO A CA 1
ATOM 3130 C C . PRO A 1 391 ? 12.578 -25.150 -35.401 1.00 47.38 391 PRO A C 1
ATOM 3132 O O . PRO A 1 391 ? 13.766 -25.028 -35.688 1.00 47.38 391 PRO A O 1
ATOM 3135 N N . TRP A 1 392 ? 12.161 -25.913 -34.388 1.00 52.16 392 TRP A N 1
ATOM 3136 C CA . TRP A 1 392 ? 13.020 -26.868 -33.665 1.00 52.16 392 TRP A CA 1
ATOM 3137 C C . TRP A 1 392 ? 13.615 -27.964 -34.579 1.00 52.16 392 TRP A C 1
ATOM 3139 O O . TRP A 1 392 ? 14.339 -28.837 -34.118 1.00 52.16 392 TRP A O 1
ATOM 3149 N N . ASN A 1 393 ? 13.327 -27.914 -35.883 1.00 51.84 393 ASN A N 1
ATOM 3150 C CA . ASN A 1 393 ? 13.743 -28.878 -36.900 1.00 51.84 393 ASN A CA 1
ATOM 3151 C C . ASN A 1 393 ? 15.149 -28.631 -37.470 1.00 51.84 393 ASN A C 1
ATOM 3153 O O . ASN A 1 393 ? 15.517 -29.257 -38.458 1.00 51.84 393 ASN A O 1
ATOM 3157 N N . LEU A 1 394 ? 15.928 -27.713 -36.903 1.00 53.72 394 LEU A N 1
ATOM 3158 C CA . LEU A 1 394 ? 17.346 -27.572 -37.226 1.00 53.72 394 LEU A CA 1
ATOM 3159 C C . LEU A 1 394 ? 18.126 -28.263 -36.105 1.00 53.72 394 LEU A C 1
ATOM 3161 O O . LEU A 1 394 ? 17.904 -27.918 -34.949 1.00 53.72 394 LEU A O 1
ATOM 3165 N N . GLN A 1 395 ? 19.010 -29.223 -36.419 1.00 56.12 395 GLN A N 1
ATOM 3166 C CA . GLN A 1 395 ? 19.962 -29.834 -35.468 1.00 56.12 395 GLN A CA 1
ATOM 3167 C C . GLN A 1 395 ? 20.960 -28.787 -34.920 1.00 56.12 395 GLN A C 1
ATOM 3169 O O . GLN A 1 395 ? 22.161 -28.854 -35.160 1.00 56.12 395 GLN A O 1
ATOM 3174 N N . GLY A 1 396 ? 20.461 -27.780 -34.213 1.00 61.72 396 GLY A N 1
ATOM 3175 C CA . GLY A 1 396 ? 21.203 -26.638 -33.714 1.00 61.72 396 GLY A CA 1
ATOM 3176 C C . GLY A 1 396 ? 20.721 -26.221 -32.332 1.00 61.72 396 GLY A C 1
ATOM 3177 O O . GLY A 1 396 ? 19.576 -26.460 -31.951 1.00 61.72 396 GLY A O 1
ATOM 3178 N N . ARG A 1 397 ? 21.620 -25.605 -31.565 1.00 68.94 397 ARG A N 1
ATOM 3179 C CA . ARG A 1 397 ? 21.336 -25.075 -30.228 1.00 68.94 397 ARG A CA 1
ATOM 3180 C C . ARG A 1 397 ? 20.991 -23.589 -30.338 1.00 68.94 397 ARG A C 1
ATOM 3182 O O . ARG A 1 397 ? 21.728 -22.841 -30.976 1.00 68.94 397 ARG A O 1
ATOM 3189 N N . LEU A 1 398 ? 19.889 -23.173 -29.715 1.00 69.50 398 LEU A N 1
ATOM 3190 C CA . LEU A 1 398 ? 19.505 -21.769 -29.565 1.00 69.50 398 LEU A CA 1
ATOM 3191 C C . LEU A 1 398 ? 19.752 -21.337 -28.119 1.00 69.50 398 LEU A C 1
ATOM 3193 O O . LEU A 1 398 ? 19.100 -21.849 -27.212 1.00 69.50 398 LEU A O 1
ATOM 3197 N N . ASP A 1 399 ? 20.636 -20.366 -27.928 1.00 73.75 399 ASP A N 1
ATOM 3198 C CA . ASP A 1 399 ? 20.889 -19.731 -26.640 1.00 73.75 399 ASP A CA 1
ATOM 3199 C C . ASP A 1 399 ? 20.347 -18.293 -26.672 1.00 73.75 399 ASP A C 1
ATOM 3201 O O . ASP A 1 399 ? 20.684 -17.505 -27.560 1.00 73.75 399 ASP A O 1
ATOM 3205 N N . ILE A 1 400 ? 19.503 -17.924 -25.707 1.00 74.75 400 ILE A N 1
ATOM 3206 C CA . ILE A 1 400 ? 19.060 -16.534 -25.528 1.00 74.75 400 ILE A CA 1
ATOM 3207 C C . ILE A 1 400 ? 20.153 -15.812 -24.740 1.00 74.75 400 ILE A C 1
ATOM 3209 O O . ILE A 1 400 ? 20.371 -16.126 -23.574 1.00 74.75 400 ILE A O 1
ATOM 3213 N N . LEU A 1 401 ? 20.851 -14.867 -25.373 1.00 71.69 401 LEU A N 1
ATOM 3214 C CA . LEU A 1 401 ? 21.943 -14.125 -24.733 1.00 71.69 401 LEU A CA 1
ATOM 3215 C C . LEU A 1 401 ? 21.438 -12.899 -23.967 1.00 71.69 401 LEU A C 1
ATOM 3217 O O . LEU A 1 401 ? 21.964 -12.588 -22.906 1.00 71.69 401 LEU A O 1
ATOM 3221 N N . ALA A 1 402 ? 20.428 -12.202 -24.495 1.00 69.12 402 ALA A N 1
ATOM 3222 C CA . ALA A 1 402 ? 19.809 -11.063 -23.820 1.00 69.12 402 ALA A CA 1
ATOM 3223 C C . ALA A 1 402 ? 18.344 -10.919 -24.233 1.00 69.12 402 ALA A C 1
ATOM 3225 O O . ALA A 1 402 ? 18.027 -10.905 -25.421 1.00 69.12 402 ALA A O 1
ATOM 3226 N N . VAL A 1 403 ? 17.445 -10.779 -23.256 1.00 63.41 403 VAL A N 1
ATOM 3227 C CA . VAL A 1 403 ? 15.997 -10.621 -23.490 1.00 63.41 403 VAL A CA 1
ATOM 3228 C C . VAL A 1 403 ? 15.651 -9.223 -24.014 1.00 63.41 403 VAL A C 1
ATOM 3230 O O . VAL A 1 403 ? 14.687 -9.084 -24.764 1.00 63.41 403 VAL A O 1
ATOM 3233 N N . ASN A 1 404 ? 16.449 -8.219 -23.645 1.00 66.94 404 ASN A N 1
ATOM 3234 C CA . ASN A 1 404 ? 16.373 -6.849 -24.136 1.00 66.94 404 ASN A CA 1
ATOM 3235 C C . ASN A 1 404 ? 17.801 -6.393 -24.464 1.00 66.94 404 ASN A C 1
ATOM 3237 O O . ASN A 1 404 ? 18.688 -6.495 -23.618 1.00 66.94 404 ASN A O 1
ATOM 3241 N N . VAL A 1 405 ? 18.033 -5.929 -25.686 1.00 65.25 405 VAL A N 1
ATOM 3242 C CA . VAL A 1 405 ? 19.338 -5.440 -26.134 1.00 65.25 405 VAL A CA 1
ATOM 3243 C C . VAL A 1 405 ? 19.354 -3.924 -26.074 1.00 65.25 405 VAL A C 1
ATOM 3245 O O . VAL A 1 405 ? 18.492 -3.256 -26.659 1.00 65.25 405 VAL A O 1
ATOM 3248 N N . HIS A 1 406 ? 20.358 -3.396 -25.385 1.00 69.31 406 HIS A N 1
ATOM 3249 C CA . HIS A 1 406 ? 20.674 -1.977 -25.298 1.00 69.31 406 HIS A CA 1
ATOM 3250 C C . HIS A 1 406 ? 22.154 -1.795 -25.652 1.00 69.31 406 HIS A C 1
ATOM 3252 O O . HIS A 1 406 ? 22.964 -2.702 -25.449 1.00 69.31 406 HIS A O 1
ATOM 3258 N N . LEU A 1 407 ? 22.505 -0.657 -26.251 1.00 49.84 407 LEU A N 1
ATOM 3259 C CA . LEU A 1 407 ? 23.901 -0.329 -26.532 1.00 49.84 407 LEU A CA 1
ATOM 3260 C C . LEU A 1 407 ? 24.545 0.211 -25.243 1.00 49.84 407 LEU A C 1
ATOM 3262 O O . LEU A 1 407 ? 24.518 1.418 -25.003 1.00 49.84 407 LEU A O 1
ATOM 3266 N N . ASP A 1 408 ? 25.080 -0.676 -24.404 1.00 45.78 408 ASP A N 1
ATOM 3267 C CA . ASP A 1 408 ? 25.757 -0.277 -23.168 1.00 45.78 408 ASP A CA 1
ATOM 3268 C C . ASP A 1 408 ? 27.190 0.189 -23.460 1.00 45.78 408 ASP A C 1
ATOM 3270 O O . ASP A 1 408 ? 28.045 -0.570 -23.915 1.00 45.78 408 ASP A O 1
ATOM 3274 N N . SER A 1 409 ? 27.448 1.466 -23.183 1.00 29.05 409 SER A N 1
ATOM 3275 C CA . SER A 1 409 ? 28.753 1.925 -22.711 1.00 29.05 409 SER A CA 1
ATOM 3276 C C . SER A 1 409 ? 28.652 1.998 -21.189 1.00 29.05 409 SER A C 1
ATOM 3278 O O . SER A 1 409 ? 27.843 2.788 -20.698 1.00 29.05 409 SER A O 1
ATOM 3280 N N . ASP A 1 410 ? 29.417 1.157 -20.493 1.00 30.66 410 ASP A N 1
ATOM 3281 C CA . ASP A 1 410 ? 29.550 1.031 -19.036 1.00 30.66 410 ASP A CA 1
ATOM 3282 C C . ASP A 1 410 ? 28.981 2.205 -18.222 1.00 30.66 410 ASP A C 1
ATOM 3284 O O . ASP A 1 410 ? 29.598 3.259 -18.074 1.00 30.66 410 ASP A O 1
ATOM 3288 N N . THR A 1 411 ? 27.804 1.999 -17.635 1.00 28.92 411 THR A N 1
ATOM 3289 C CA . THR A 1 411 ? 27.422 2.681 -16.396 1.00 28.92 411 THR A CA 1
ATOM 3290 C C . THR A 1 411 ? 26.926 1.611 -15.444 1.00 28.92 411 THR A C 1
ATOM 3292 O O . THR A 1 411 ? 25.950 0.919 -15.712 1.00 28.92 411 THR A O 1
ATOM 3295 N N . HIS A 1 412 ? 27.688 1.439 -14.370 1.00 31.84 412 HIS A N 1
ATOM 3296 C CA . HIS A 1 412 ? 27.429 0.549 -13.251 1.00 31.84 412 HIS A CA 1
ATOM 3297 C C . HIS A 1 412 ? 25.999 0.760 -12.738 1.00 31.84 412 HIS A C 1
ATOM 3299 O O . HIS A 1 412 ? 25.705 1.761 -12.086 1.00 31.84 412 HIS A O 1
ATOM 3305 N N . VAL A 1 413 ? 25.102 -0.163 -13.075 1.00 31.34 413 VAL A N 1
ATOM 3306 C CA . VAL A 1 413 ? 23.820 -0.315 -12.395 1.00 31.34 413 VAL A CA 1
ATOM 3307 C C . VAL A 1 413 ? 24.042 -1.439 -11.404 1.00 31.34 413 VAL A C 1
ATOM 3309 O O . VAL A 1 413 ? 24.177 -2.595 -11.797 1.00 31.34 413 VAL A O 1
ATOM 3312 N N . ASP A 1 414 ? 24.148 -1.076 -10.131 1.00 26.41 414 ASP A N 1
ATOM 3313 C CA . ASP A 1 414 ? 24.142 -2.029 -9.033 1.00 26.41 414 ASP A CA 1
ATOM 3314 C C . ASP A 1 414 ? 22.925 -2.950 -9.171 1.00 26.41 414 ASP A C 1
ATOM 3316 O O . ASP A 1 414 ? 21.771 -2.523 -9.051 1.00 26.41 414 ASP A O 1
ATOM 3320 N N . ASN A 1 415 ? 23.205 -4.219 -9.465 1.00 29.05 415 ASN A N 1
ATOM 3321 C CA . ASN A 1 415 ? 22.252 -5.308 -9.358 1.00 29.05 415 ASN A CA 1
ATOM 3322 C C . ASN A 1 415 ? 21.758 -5.356 -7.908 1.00 29.05 415 ASN A C 1
ATOM 3324 O O . ASN A 1 415 ? 22.503 -5.715 -6.999 1.00 29.05 415 ASN A O 1
ATOM 3328 N N . TYR A 1 416 ? 20.485 -5.038 -7.699 1.00 30.83 416 TYR A N 1
ATOM 3329 C CA . TYR A 1 416 ? 19.755 -5.632 -6.590 1.00 30.83 416 TYR A CA 1
ATOM 3330 C C . TYR A 1 416 ? 19.468 -7.084 -6.978 1.00 30.83 416 TYR A C 1
ATOM 3332 O O . TYR A 1 416 ? 18.593 -7.352 -7.802 1.00 30.83 416 TYR A O 1
ATOM 3340 N N . ASP A 1 417 ? 20.259 -7.997 -6.418 1.00 30.45 417 ASP A N 1
ATOM 3341 C CA . ASP A 1 417 ? 19.932 -9.416 -6.356 1.00 30.45 417 ASP A CA 1
ATOM 3342 C C . ASP A 1 417 ? 18.632 -9.586 -5.559 1.00 30.45 417 ASP A C 1
ATOM 3344 O O . ASP A 1 417 ? 18.570 -9.240 -4.380 1.00 30.45 417 ASP A O 1
ATOM 3348 N N . ASP A 1 418 ? 17.606 -10.138 -6.201 1.00 27.02 418 ASP A N 1
ATOM 3349 C CA . ASP A 1 418 ? 16.517 -10.830 -5.512 1.00 27.02 418 ASP A CA 1
ATOM 3350 C C . ASP A 1 418 ? 16.145 -12.056 -6.357 1.00 27.02 418 ASP A C 1
ATOM 3352 O O . ASP A 1 418 ? 15.365 -12.002 -7.313 1.00 27.02 418 ASP A O 1
ATOM 3356 N N . LEU A 1 419 ? 16.843 -13.154 -6.065 1.00 36.16 419 LEU A N 1
ATOM 3357 C CA . LEU A 1 419 ? 16.528 -14.496 -6.531 1.00 36.16 419 LEU A CA 1
ATOM 3358 C C . LEU A 1 419 ? 15.546 -15.109 -5.532 1.00 36.16 419 LEU A C 1
ATOM 3360 O O . LEU A 1 419 ? 15.968 -15.556 -4.470 1.00 36.16 419 LEU A O 1
ATOM 3364 N N . GLU A 1 420 ? 14.276 -15.220 -5.909 1.00 28.27 420 GLU A N 1
ATOM 3365 C CA . GLU A 1 420 ? 13.459 -16.349 -5.467 1.00 28.27 420 GLU A CA 1
ATOM 3366 C C . GLU A 1 420 ? 12.773 -16.996 -6.677 1.00 28.27 420 GLU A C 1
ATOM 3368 O O . GLU A 1 420 ? 12.114 -16.349 -7.496 1.00 28.27 420 GLU A O 1
ATOM 3373 N N . ASP A 1 421 ? 13.027 -18.298 -6.792 1.00 25.72 421 ASP A N 1
ATOM 3374 C CA . ASP A 1 421 ? 12.478 -19.249 -7.747 1.00 25.72 421 ASP A CA 1
ATOM 3375 C C . ASP A 1 421 ? 10.943 -19.300 -7.701 1.00 25.72 421 ASP A C 1
ATOM 3377 O O . ASP A 1 421 ? 10.363 -19.409 -6.629 1.00 25.72 421 ASP A O 1
ATOM 3381 N N . GLU A 1 422 ? 10.279 -19.377 -8.860 1.00 22.17 422 GLU A N 1
ATOM 3382 C CA . GLU A 1 422 ? 8.962 -20.026 -8.962 1.00 22.17 422 GLU A CA 1
ATOM 3383 C C . GLU A 1 422 ? 8.831 -20.776 -10.308 1.00 22.17 422 GLU A C 1
ATOM 3385 O O . GLU A 1 422 ? 9.280 -20.268 -11.346 1.00 22.17 422 GLU A O 1
ATOM 3390 N N . PRO A 1 423 ? 8.236 -21.989 -10.342 1.00 23.84 423 PRO A N 1
ATOM 3391 C CA . PRO A 1 423 ? 8.295 -22.880 -11.490 1.00 23.84 423 PRO A CA 1
ATOM 3392 C C . PRO A 1 423 ? 7.189 -22.645 -12.528 1.00 23.84 423 PRO A C 1
ATOM 3394 O O . PRO A 1 423 ? 6.074 -22.199 -12.261 1.00 23.84 423 PRO A O 1
ATOM 3397 N N . LEU A 1 424 ? 7.516 -23.059 -13.753 1.00 22.83 424 LEU A N 1
ATOM 3398 C CA . LEU A 1 424 ? 6.644 -23.185 -14.919 1.00 22.83 424 LEU A CA 1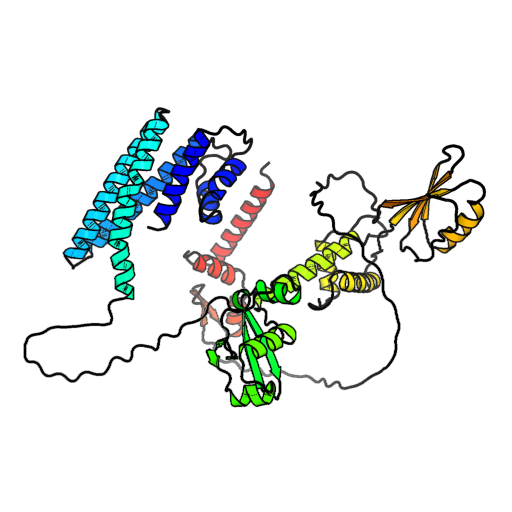
ATOM 3399 C C . LEU A 1 424 ? 5.394 -24.045 -14.648 1.00 22.83 424 LEU A C 1
ATOM 3401 O O . LEU A 1 424 ? 5.498 -25.167 -14.156 1.00 22.83 424 LEU A O 1
ATOM 3405 N N . SER A 1 425 ? 4.231 -23.607 -15.145 1.00 22.41 425 SER A N 1
ATOM 3406 C CA . SER A 1 425 ? 3.171 -24.533 -15.567 1.00 22.41 425 SER A CA 1
ATOM 3407 C C . SER A 1 425 ? 2.448 -24.058 -16.833 1.00 22.41 425 SER A C 1
ATOM 3409 O O . SER A 1 425 ? 2.364 -22.868 -17.138 1.00 22.41 425 SER A O 1
ATOM 3411 N N . MET A 1 426 ? 2.013 -25.050 -17.607 1.00 18.08 426 MET A N 1
ATOM 3412 C CA . MET A 1 426 ? 1.585 -24.993 -19.001 1.00 18.08 426 MET A CA 1
ATOM 3413 C C . MET A 1 426 ? 0.071 -24.786 -19.200 1.00 18.08 426 MET A C 1
ATOM 3415 O O . MET A 1 426 ? -0.733 -25.261 -18.411 1.00 18.08 426 MET A O 1
ATOM 3419 N N . GLN A 1 427 ? -0.254 -24.177 -20.353 1.00 22.05 427 GLN A N 1
ATOM 3420 C CA . GLN A 1 427 ? -1.387 -24.408 -21.279 1.00 22.05 427 GLN A CA 1
ATOM 3421 C C . GLN A 1 427 ? -2.846 -24.475 -20.771 1.00 22.05 427 GLN A C 1
ATOM 3423 O O . GLN A 1 427 ? -3.219 -25.394 -20.049 1.00 22.05 427 GLN A O 1
ATOM 3428 N N . LYS A 1 428 ? -3.730 -23.667 -21.396 1.00 21.91 428 LYS A N 1
ATOM 3429 C CA . LYS A 1 428 ? -4.789 -24.193 -22.294 1.00 21.91 428 LYS A CA 1
ATOM 3430 C C . LYS A 1 428 ? -5.469 -23.133 -23.177 1.00 21.91 428 LYS A C 1
ATOM 3432 O O . LYS A 1 428 ? -5.532 -21.956 -22.838 1.00 21.91 428 LYS A O 1
ATOM 3437 N N . ASP A 1 429 ? -5.961 -23.628 -24.308 1.00 19.17 429 ASP A N 1
ATOM 3438 C CA . ASP A 1 429 ? -6.425 -22.968 -25.530 1.00 19.17 429 ASP A CA 1
ATOM 3439 C C . ASP A 1 429 ? -7.856 -22.378 -25.543 1.00 19.17 429 ASP A C 1
ATOM 3441 O O . ASP A 1 429 ? -8.737 -22.798 -24.797 1.00 19.17 429 ASP A O 1
ATOM 3445 N N . SER A 1 430 ? -8.079 -21.552 -26.584 1.00 21.48 430 SER A N 1
ATOM 3446 C CA . SER A 1 430 ? -9.208 -21.553 -27.554 1.00 21.48 430 SER A CA 1
ATOM 3447 C C . SER A 1 430 ? -10.349 -20.498 -27.494 1.00 21.48 430 SER A C 1
ATOM 3449 O O . SER A 1 430 ? -11.172 -20.487 -26.590 1.00 21.48 430 SER A O 1
ATOM 3451 N N . VAL A 1 431 ? -10.352 -19.631 -28.537 1.00 21.56 431 VAL A N 1
ATOM 3452 C CA . VAL A 1 431 ? -11.423 -19.216 -29.507 1.00 21.56 431 VAL A CA 1
ATOM 3453 C C . VAL A 1 431 ? -12.857 -18.970 -28.966 1.00 21.56 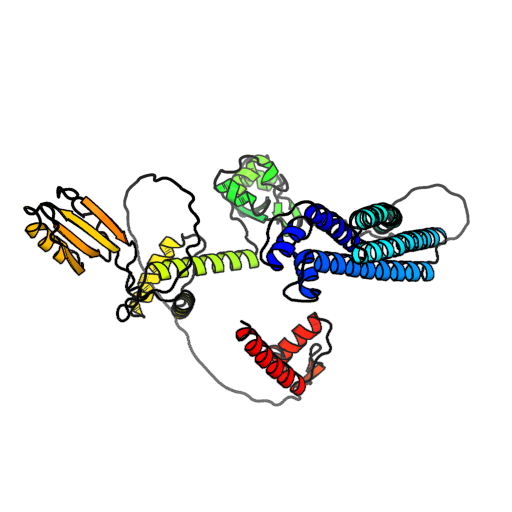431 VAL A C 1
ATOM 3455 O O . VAL A 1 431 ? -13.471 -19.910 -28.490 1.00 21.56 431 VAL A O 1
ATOM 3458 N N . GLY A 1 432 ? -13.469 -17.763 -28.975 1.00 21.02 432 GLY A N 1
ATOM 3459 C CA . GLY A 1 432 ? -14.046 -16.941 -30.086 1.00 21.02 432 GLY A CA 1
ATOM 3460 C C . GLY A 1 432 ? -15.613 -16.952 -30.026 1.00 21.02 432 GLY A C 1
ATOM 3461 O O . GLY A 1 432 ? -16.121 -17.817 -29.321 1.00 21.02 432 GLY A O 1
ATOM 3462 N N . PRO A 1 433 ? -16.435 -16.150 -30.765 1.00 33.72 433 PRO A N 1
ATOM 3463 C CA . PRO A 1 433 ? -16.227 -14.827 -31.390 1.00 33.72 433 PRO A CA 1
ATOM 3464 C C . PRO A 1 433 ? -17.470 -13.838 -31.385 1.00 33.72 433 PRO A C 1
ATOM 3466 O O . PRO A 1 433 ? -18.588 -14.219 -31.062 1.00 33.72 433 PRO A O 1
ATOM 3469 N N . VAL A 1 434 ? -17.231 -12.593 -31.852 1.00 23.73 434 VAL A N 1
ATOM 3470 C CA . VAL A 1 434 ? -18.102 -11.559 -32.521 1.00 23.73 434 VAL A CA 1
ATOM 3471 C C . VAL A 1 434 ? -19.215 -10.748 -31.794 1.00 23.73 434 VAL A C 1
ATOM 3473 O O . VAL A 1 434 ? -20.044 -11.269 -31.058 1.00 23.73 434 VAL A O 1
ATOM 3476 N N . SER A 1 435 ? -19.235 -9.456 -32.192 1.00 23.98 435 SER A N 1
ATOM 3477 C CA . SER A 1 435 ? -20.360 -8.528 -32.490 1.00 23.98 435 SER A CA 1
ATOM 3478 C C . SER A 1 435 ? -20.602 -7.401 -31.486 1.00 23.98 435 SER A C 1
ATOM 3480 O O . SER A 1 435 ? -20.680 -7.637 -30.291 1.00 23.98 435 SER A O 1
ATOM 3482 N N . GLU A 1 436 ? -20.848 -6.146 -31.867 1.00 22.08 436 GLU A N 1
ATOM 3483 C CA . GLU A 1 436 ? -20.691 -5.317 -33.080 1.00 22.08 436 GLU A CA 1
ATOM 3484 C C . GLU A 1 436 ? -21.315 -3.955 -32.694 1.00 22.08 436 GLU A C 1
ATOM 3486 O O . GLU A 1 436 ? -22.296 -3.955 -31.960 1.00 22.08 436 GLU A O 1
ATOM 3491 N N . LEU A 1 437 ? -20.730 -2.842 -33.170 1.00 22.91 437 LEU A N 1
ATOM 3492 C CA . LEU A 1 437 ? -21.377 -1.613 -33.697 1.00 22.91 437 LEU A CA 1
ATOM 3493 C C . LEU A 1 437 ? -22.602 -1.018 -32.939 1.00 22.91 437 LEU A C 1
ATOM 3495 O O . LEU A 1 437 ? -23.570 -1.696 -32.647 1.00 22.91 437 LEU A O 1
ATOM 3499 N N . SER A 1 438 ? -22.784 0.283 -32.696 1.00 23.53 438 SER A N 1
ATOM 3500 C CA . SER A 1 438 ? -22.261 1.528 -33.276 1.00 23.53 438 SER A CA 1
ATOM 3501 C C . SER A 1 438 ? -23.161 2.681 -32.775 1.00 23.53 438 SER A C 1
ATOM 3503 O O . SER A 1 438 ? -24.327 2.418 -32.512 1.00 23.53 438 SER A O 1
ATOM 3505 N N . GLU A 1 439 ? -22.639 3.922 -32.767 1.00 22.86 439 GLU A N 1
ATOM 3506 C CA . GLU A 1 439 ? -23.330 5.180 -33.171 1.00 22.86 439 GLU A CA 1
ATOM 3507 C C . GLU A 1 439 ? -24.633 5.622 -32.433 1.00 22.86 439 GLU A C 1
ATOM 3509 O O . GLU A 1 439 ? -25.526 4.837 -32.175 1.00 22.86 439 GLU A O 1
ATOM 3514 N N . LYS A 1 440 ? -24.934 6.891 -32.111 1.00 24.89 440 LYS A N 1
ATOM 3515 C CA . LYS A 1 440 ? -24.562 8.211 -32.654 1.00 24.89 440 LYS A CA 1
ATOM 3516 C C . LYS A 1 440 ? -25.244 9.315 -31.802 1.00 24.89 440 LYS A C 1
ATOM 3518 O O . LYS A 1 440 ? -26.316 9.073 -31.262 1.00 24.89 440 LYS A O 1
ATOM 3523 N N . LEU A 1 441 ? -24.702 10.542 -31.896 1.00 23.19 441 LEU A N 1
ATOM 3524 C CA . LEU A 1 441 ? -25.367 11.867 -31.764 1.00 23.19 441 LEU A CA 1
ATOM 3525 C C . LEU A 1 441 ? -25.793 12.300 -30.334 1.00 23.19 441 LEU A C 1
ATOM 3527 O O . LEU A 1 441 ? -26.276 11.506 -29.552 1.00 23.19 441 LEU A O 1
ATOM 3531 N N . GLN A 1 442 ? -25.642 13.560 -29.900 1.00 25.86 442 GLN A N 1
ATOM 3532 C CA . GLN A 1 442 ? -25.778 14.808 -30.654 1.00 25.86 442 GLN A CA 1
ATOM 3533 C C . GLN A 1 442 ? -25.115 16.001 -29.930 1.00 25.86 442 GLN A C 1
ATOM 3535 O O . GLN A 1 442 ? -25.142 16.108 -28.708 1.00 25.86 442 GLN A O 1
ATOM 3540 N N . LYS A 1 443 ? -24.547 16.917 -30.725 1.00 26.42 443 LYS A N 1
ATOM 3541 C CA . LYS A 1 443 ? -24.070 18.255 -30.334 1.00 26.42 443 LYS A CA 1
ATOM 3542 C C . LYS A 1 443 ? -25.233 19.160 -29.912 1.00 26.42 443 LYS A C 1
ATOM 3544 O O . LYS A 1 443 ? -26.277 19.106 -30.553 1.00 26.42 443 LYS A O 1
ATOM 3549 N N . GLN A 1 444 ? -24.967 20.123 -29.028 1.00 25.66 444 GLN A N 1
ATOM 3550 C CA . GLN A 1 444 ? -25.478 21.495 -29.161 1.00 25.66 444 GLN A CA 1
ATOM 3551 C C . GLN A 1 444 ? -24.512 22.496 -28.505 1.00 25.66 444 GLN A C 1
ATOM 3553 O O . GLN A 1 444 ? -24.045 22.298 -27.388 1.00 25.66 444 GLN A O 1
ATOM 3558 N N . ALA A 1 445 ? -24.190 23.541 -29.265 1.00 22.52 445 ALA A N 1
ATOM 3559 C CA . ALA A 1 445 ? -23.420 24.723 -28.887 1.00 22.52 445 ALA A CA 1
ATOM 3560 C C . ALA A 1 445 ? -24.344 25.960 -28.864 1.00 22.52 445 ALA A C 1
ATOM 3562 O O . ALA A 1 445 ? -25.483 25.840 -29.315 1.00 22.52 445 ALA A O 1
ATOM 3563 N N . ILE A 1 446 ? -23.780 27.110 -28.434 1.00 24.69 446 ILE A N 1
ATOM 3564 C CA . ILE A 1 446 ? -24.193 28.549 -28.507 1.00 24.69 446 ILE A CA 1
ATOM 3565 C C . ILE A 1 446 ? -24.186 29.144 -27.065 1.00 24.69 446 ILE A C 1
ATOM 3567 O O . ILE A 1 446 ? -24.925 28.654 -26.224 1.00 24.69 446 ILE A O 1
ATOM 3571 N N . SER A 1 447 ? -23.225 29.981 -26.605 1.00 21.67 447 SER A N 1
ATOM 3572 C CA . SER A 1 447 ? -22.857 31.402 -26.909 1.00 21.67 447 SER A CA 1
ATOM 3573 C C . SER A 1 447 ? -24.031 32.388 -26.665 1.00 21.67 447 SER A C 1
ATOM 3575 O O . SER A 1 447 ? -25.117 32.108 -27.131 1.00 21.67 447 SER A O 1
ATOM 3577 N N . ALA A 1 448 ? -24.007 33.546 -25.988 1.00 23.92 448 ALA A N 1
ATOM 3578 C CA . ALA A 1 448 ? -22.989 34.529 -25.619 1.00 23.92 448 ALA A CA 1
ATOM 3579 C C . ALA A 1 448 ? -23.561 35.563 -24.597 1.00 23.92 448 ALA A C 1
ATOM 3581 O O . ALA A 1 448 ? -24.777 35.661 -24.442 1.00 23.92 448 ALA A O 1
ATOM 3582 N N . LYS A 1 449 ? -22.660 36.436 -24.106 1.00 22.77 449 LYS A N 1
ATOM 3583 C CA . LYS A 1 449 ? -22.787 37.892 -23.821 1.00 22.77 449 LYS A CA 1
ATOM 3584 C C . LYS A 1 449 ? -22.985 38.454 -22.398 1.00 22.77 449 LYS A C 1
ATOM 3586 O O . LYS A 1 449 ? -23.791 37.999 -21.598 1.00 22.77 449 LYS A O 1
ATOM 3591 N N . ASP A 1 450 ? -22.199 39.521 -22.214 1.00 23.08 450 ASP A N 1
ATOM 3592 C CA . ASP A 1 450 ? -21.947 40.424 -21.089 1.00 23.08 450 ASP A CA 1
ATOM 3593 C C . ASP A 1 450 ? -23.148 41.172 -20.500 1.00 23.08 450 ASP A C 1
ATOM 3595 O O . ASP A 1 450 ? -24.079 41.565 -21.203 1.00 23.08 450 ASP A O 1
ATOM 3599 N N . GLY A 1 451 ? -22.988 41.528 -19.222 1.00 23.75 451 GLY A N 1
ATOM 3600 C CA . GLY A 1 451 ? -23.652 42.648 -18.561 1.00 23.75 451 GLY A CA 1
ATOM 3601 C C . GLY A 1 451 ? -22.892 43.034 -17.287 1.00 23.75 451 GLY A C 1
ATOM 3602 O O . GLY A 1 451 ? -22.865 42.270 -16.327 1.00 23.75 451 GLY A O 1
ATOM 3603 N N . SER A 1 452 ? -22.251 44.205 -17.296 1.00 23.98 452 SER A N 1
ATOM 3604 C CA . SER A 1 452 ? -21.598 44.828 -16.138 1.00 23.98 452 SER A CA 1
ATOM 3605 C C . SER A 1 452 ? -22.623 45.576 -15.282 1.00 23.98 452 SER A C 1
ATOM 3607 O O . SER A 1 452 ? -23.419 46.349 -15.812 1.00 23.98 452 SER A O 1
ATOM 3609 N N . SER A 1 453 ? -22.558 45.402 -13.961 1.00 26.02 453 SER A N 1
ATOM 3610 C CA . SER A 1 453 ? -23.103 46.352 -12.987 1.00 26.02 453 SER A CA 1
ATOM 3611 C C . SER A 1 453 ? -22.239 46.336 -11.725 1.00 26.02 453 SER A C 1
ATOM 3613 O O . SER A 1 453 ? -22.095 45.299 -11.077 1.00 26.02 453 SER A O 1
ATOM 3615 N N . GLN A 1 454 ? -21.657 47.495 -11.416 1.00 29.47 454 GLN A N 1
ATOM 3616 C CA . GLN A 1 454 ? -20.869 47.792 -10.222 1.00 29.47 454 GLN A CA 1
ATOM 3617 C C . GLN A 1 454 ? -21.674 47.540 -8.936 1.00 29.47 454 GLN A C 1
ATOM 3619 O O . GLN A 1 454 ? -22.833 47.938 -8.839 1.00 29.47 454 GLN A O 1
ATOM 3624 N N . GLY A 1 455 ? -21.033 46.927 -7.939 1.00 28.62 455 GLY A N 1
ATOM 3625 C CA . GLY A 1 455 ? -21.537 46.798 -6.574 1.00 28.62 455 GLY A CA 1
ATOM 3626 C C . GLY A 1 455 ? -20.363 46.710 -5.599 1.00 28.62 455 GLY A C 1
ATOM 3627 O O . GLY A 1 455 ? -19.474 45.887 -5.785 1.00 28.62 455 GLY A O 1
ATOM 3628 N N . GLU A 1 456 ? -20.348 47.596 -4.607 1.00 34.53 456 GLU A N 1
ATOM 3629 C CA . GLU A 1 456 ? -19.299 47.776 -3.596 1.00 34.53 456 GLU A CA 1
ATOM 3630 C C . GLU A 1 456 ? -18.922 46.455 -2.890 1.00 34.53 456 GLU A C 1
ATOM 3632 O O . GLU A 1 456 ? -19.736 45.827 -2.206 1.00 34.53 456 GLU A O 1
ATOM 3637 N N . GLY A 1 457 ? -17.671 46.021 -3.072 1.00 37.41 457 GLY A N 1
ATOM 3638 C CA . GLY A 1 457 ? -17.145 44.755 -2.562 1.00 37.41 457 GLY A CA 1
ATOM 3639 C C . GLY A 1 457 ? -16.819 44.796 -1.066 1.00 37.41 457 GLY A C 1
ATOM 3640 O O . GLY A 1 457 ? -15.975 45.566 -0.608 1.00 37.41 457 GLY A O 1
ATOM 3641 N N . LYS A 1 458 ? -17.460 43.919 -0.282 1.00 46.22 458 LYS A N 1
ATOM 3642 C CA . LYS A 1 458 ? -17.059 43.609 1.100 1.00 46.22 458 LYS A CA 1
ATOM 3643 C C . LYS A 1 458 ? -15.687 42.923 1.089 1.00 46.22 458 LYS A C 1
ATOM 3645 O O . LYS A 1 458 ? -15.612 41.754 0.721 1.00 46.22 458 LYS A O 1
ATOM 3650 N N . GLN A 1 459 ? -14.644 43.613 1.553 1.00 56.75 459 GLN A N 1
ATOM 3651 C CA . GLN A 1 459 ? -13.313 43.029 1.768 1.00 56.75 459 GLN A CA 1
ATOM 3652 C C . GLN A 1 459 ? -13.394 41.819 2.717 1.00 56.75 459 GLN A C 1
ATOM 3654 O O . GLN A 1 459 ? -13.933 41.913 3.824 1.00 56.75 459 GLN A O 1
ATOM 3659 N N . GLN A 1 460 ? -12.865 40.671 2.292 1.00 61.34 460 GLN A N 1
ATOM 3660 C CA . GLN A 1 460 ? -12.846 39.419 3.055 1.00 61.34 460 GLN A CA 1
ATOM 3661 C C . GLN A 1 460 ? -11.453 39.203 3.667 1.00 61.34 460 GLN A C 1
ATOM 3663 O O . GLN A 1 460 ? -10.446 39.159 2.959 1.00 61.34 460 GLN A O 1
ATOM 3668 N N . LYS A 1 461 ? -11.373 39.031 4.994 1.00 70.94 461 LYS A N 1
ATOM 3669 C CA . LYS A 1 461 ? -10.102 38.750 5.685 1.00 70.94 461 LYS A CA 1
ATOM 3670 C C . LYS A 1 461 ? -9.798 37.248 5.692 1.00 70.94 461 LYS A C 1
ATOM 3672 O O . LYS A 1 461 ? -10.647 36.431 6.048 1.00 70.94 461 LYS A O 1
ATOM 3677 N N . CYS A 1 462 ? -8.579 36.865 5.327 1.00 72.62 462 CYS A N 1
ATOM 3678 C CA . CYS A 1 462 ? -8.110 35.482 5.399 1.00 72.62 462 CYS A CA 1
ATOM 3679 C C . CYS A 1 462 ? -7.602 35.136 6.810 1.00 72.62 462 CYS A C 1
ATOM 3681 O O . CYS A 1 462 ? -6.638 35.724 7.283 1.00 72.62 462 CYS A O 1
ATOM 3683 N N . SER A 1 463 ? -8.171 34.116 7.460 1.00 68.00 463 SER A N 1
ATOM 3684 C CA . SER A 1 463 ? -7.788 33.673 8.819 1.00 68.00 463 SER A CA 1
ATOM 3685 C C . SER A 1 463 ? -6.430 32.956 8.920 1.00 68.00 463 SER A C 1
ATOM 3687 O O . SER A 1 463 ? -6.013 32.540 10.005 1.00 68.00 463 SER A O 1
ATOM 3689 N N . THR A 1 464 ? -5.783 32.687 7.786 1.00 69.50 464 THR A N 1
ATOM 3690 C CA . THR A 1 464 ? -4.505 31.953 7.717 1.00 69.50 464 THR A CA 1
ATOM 3691 C C . THR A 1 464 ? -3.332 32.879 7.418 1.00 69.50 464 THR A C 1
ATOM 3693 O O . THR A 1 464 ? -2.225 32.606 7.867 1.00 69.50 464 THR A O 1
ATOM 3696 N N . CYS A 1 465 ? -3.577 33.970 6.693 1.00 68.69 465 CYS A N 1
ATOM 3697 C CA . CYS A 1 465 ? -2.547 34.922 6.271 1.00 68.69 465 CYS A CA 1
ATOM 3698 C C . CYS A 1 465 ? -2.770 36.328 6.843 1.00 68.69 465 CYS A C 1
ATOM 3700 O O . CYS A 1 465 ? -2.018 37.231 6.506 1.00 68.69 465 CYS A O 1
ATOM 3702 N N . ASP A 1 466 ? -3.849 36.526 7.614 1.00 65.06 466 ASP A N 1
ATOM 3703 C CA . ASP A 1 466 ? -4.350 37.820 8.108 1.00 65.06 466 ASP A CA 1
ATOM 3704 C C . ASP A 1 466 ? -4.488 38.919 7.035 1.00 65.06 466 ASP A C 1
ATOM 3706 O O . ASP A 1 466 ? -4.636 40.102 7.337 1.00 65.06 466 ASP A O 1
ATOM 3710 N N . ALA A 1 467 ? -4.531 38.501 5.770 1.00 71.31 467 ALA A N 1
ATOM 3711 C CA . ALA A 1 467 ? -4.613 39.341 4.590 1.00 71.31 467 ALA A CA 1
ATOM 3712 C C . ALA A 1 467 ? -6.035 39.853 4.367 1.00 71.31 467 ALA A C 1
ATOM 3714 O O . ALA A 1 467 ? -6.985 39.062 4.398 1.00 71.31 467 ALA A O 1
ATOM 3715 N N . PHE A 1 468 ? -6.179 41.142 4.067 1.00 68.31 468 PHE A N 1
ATOM 3716 C CA . PHE A 1 468 ? -7.415 41.688 3.513 1.00 68.31 468 PHE A CA 1
ATOM 3717 C C . PHE A 1 468 ? -7.391 41.474 2.003 1.00 68.31 468 PHE A C 1
ATOM 3719 O O . PHE A 1 468 ? -6.583 42.077 1.303 1.00 68.31 468 PHE A O 1
ATOM 3726 N N . VAL A 1 469 ? -8.243 40.579 1.512 1.00 68.12 469 VAL A N 1
ATOM 3727 C CA . VAL A 1 469 ? -8.377 40.306 0.079 1.00 68.12 469 VAL A CA 1
ATOM 3728 C C . VAL A 1 469 ? -9.736 40.844 -0.354 1.00 68.12 469 VAL A C 1
ATOM 3730 O O . VAL A 1 469 ? -10.713 40.674 0.375 1.00 68.12 469 VAL A O 1
ATOM 3733 N N . GLY A 1 470 ? -9.778 41.559 -1.477 1.00 72.56 470 GLY A N 1
ATOM 3734 C CA . GLY A 1 470 ? -10.949 42.298 -1.945 1.00 72.56 470 GLY A CA 1
ATOM 3735 C C . GLY A 1 470 ? -12.122 41.395 -2.325 1.00 72.56 470 GLY A C 1
ATOM 3736 O O . GLY A 1 470 ? -12.817 40.851 -1.466 1.00 72.56 470 GLY A O 1
ATOM 3737 N N . ASP A 1 471 ? -12.378 41.264 -3.622 1.00 69.62 471 ASP A N 1
ATOM 3738 C CA . ASP A 1 471 ? -13.583 40.600 -4.121 1.00 69.62 471 ASP A CA 1
ATOM 3739 C C . ASP A 1 471 ? -13.546 39.070 -3.960 1.00 69.62 471 ASP A C 1
ATOM 3741 O O . ASP A 1 471 ? -12.497 38.429 -3.894 1.00 69.62 471 ASP A O 1
ATOM 3745 N N . ALA A 1 472 ? -14.717 38.422 -3.980 1.00 69.06 472 ALA A N 1
ATOM 3746 C CA . ALA A 1 472 ? -14.846 36.963 -3.831 1.00 69.06 472 ALA A CA 1
ATOM 3747 C C . ALA A 1 472 ? -14.111 36.140 -4.916 1.00 69.06 472 ALA A C 1
ATOM 3749 O O . ALA A 1 472 ? -13.943 34.921 -4.779 1.00 69.06 472 ALA A O 1
ATOM 3750 N N . LYS A 1 473 ? -13.710 36.770 -6.027 1.00 73.06 473 LYS A N 1
ATOM 3751 C CA . LYS A 1 473 ? -12.845 36.167 -7.051 1.00 73.06 473 LYS A CA 1
ATOM 3752 C C . LYS A 1 473 ? -11.376 36.205 -6.614 1.00 73.06 473 LYS A C 1
ATOM 3754 O O . LYS A 1 473 ? -10.732 35.160 -6.610 1.00 73.06 473 LYS A O 1
ATOM 3759 N N . GLU A 1 474 ? -10.908 37.351 -6.134 1.00 70.50 474 GLU A N 1
ATOM 3760 C CA . GLU A 1 474 ? -9.554 37.550 -5.603 1.00 70.50 474 GLU A CA 1
ATOM 3761 C C . GLU A 1 474 ? -9.319 36.717 -4.338 1.00 70.50 474 GLU A C 1
ATOM 3763 O O . GLU A 1 474 ? -8.266 36.107 -4.177 1.00 70.50 474 GLU A O 1
ATOM 3768 N N . TYR A 1 475 ? -10.336 36.578 -3.478 1.00 73.19 475 TYR A N 1
ATOM 3769 C CA . TYR A 1 475 ? -10.280 35.693 -2.311 1.00 73.19 475 TYR A CA 1
ATOM 3770 C C . TYR A 1 475 ? -10.014 34.239 -2.725 1.00 73.19 475 TYR A C 1
ATOM 3772 O O . TYR A 1 475 ? -9.179 33.570 -2.126 1.00 73.19 475 TYR A O 1
ATOM 3780 N N . ARG A 1 476 ? -10.654 33.751 -3.799 1.00 73.19 476 ARG A N 1
ATOM 3781 C CA . ARG A 1 476 ? -10.430 32.392 -4.330 1.00 73.19 476 ARG A CA 1
ATOM 3782 C C . ARG A 1 476 ? -9.058 32.220 -4.981 1.00 73.19 476 ARG A C 1
ATOM 3784 O O . ARG A 1 476 ? -8.502 31.124 -4.916 1.00 73.19 476 ARG A O 1
ATOM 3791 N N . GLU A 1 477 ? -8.515 33.267 -5.592 1.00 75.19 477 GLU A N 1
ATOM 3792 C CA . GLU A 1 477 ? -7.156 33.261 -6.145 1.00 75.19 477 GLU A CA 1
ATOM 3793 C C . GLU A 1 477 ? -6.093 33.304 -5.038 1.00 75.19 477 GLU A C 1
ATOM 3795 O O . GLU A 1 477 ? -5.107 32.571 -5.114 1.00 75.19 477 GLU A O 1
ATOM 3800 N N . HIS A 1 478 ? -6.344 34.021 -3.939 1.00 80.31 478 HIS A N 1
ATOM 3801 C CA . HIS A 1 478 ? -5.471 34.031 -2.765 1.00 80.31 478 HIS A CA 1
ATOM 3802 C C . HIS A 1 478 ? -5.252 32.624 -2.180 1.00 80.31 478 HIS A C 1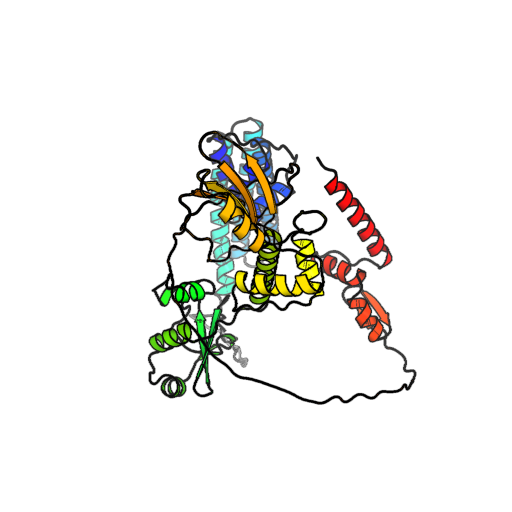
ATOM 3804 O O . HIS A 1 478 ? -4.105 32.268 -1.919 1.00 80.31 478 HIS A O 1
ATOM 3810 N N . PHE A 1 479 ? -6.282 31.772 -2.063 1.00 74.81 479 PHE A N 1
ATOM 3811 C CA . PHE A 1 479 ? -6.101 30.375 -1.606 1.00 74.81 479 PHE A CA 1
ATOM 3812 C C . PHE A 1 479 ? -5.198 29.532 -2.518 1.00 74.81 479 PHE A C 1
ATOM 3814 O O . PHE A 1 479 ? -4.651 28.521 -2.074 1.00 74.81 479 PHE A O 1
ATOM 3821 N N . LYS A 1 480 ? -5.045 29.919 -3.790 1.00 75.25 480 LYS A N 1
ATOM 3822 C CA . LYS A 1 480 ? -4.180 29.224 -4.753 1.00 75.25 480 LYS A CA 1
ATOM 3823 C C . LYS A 1 480 ? -2.748 29.761 -4.763 1.00 75.25 480 LYS A C 1
ATOM 3825 O O . LYS A 1 480 ? -1.881 29.078 -5.304 1.00 75.25 480 LYS A O 1
ATOM 3830 N N . SER A 1 481 ? -2.506 30.930 -4.166 1.00 79.50 481 SER A N 1
ATOM 3831 C CA . SER A 1 481 ? -1.189 31.573 -4.120 1.00 79.50 481 SER A CA 1
ATOM 3832 C C . SER A 1 481 ? -0.173 30.772 -3.296 1.00 79.50 481 SER A C 1
ATOM 3834 O O . SER A 1 481 ? -0.515 30.148 -2.285 1.00 79.50 481 SER A O 1
ATOM 3836 N N . GLU A 1 482 ? 1.096 30.817 -3.708 1.00 73.12 482 GLU A N 1
ATOM 3837 C CA . GLU A 1 482 ? 2.200 30.179 -2.977 1.00 73.12 482 GLU A CA 1
ATOM 3838 C C . GLU A 1 482 ? 2.384 30.780 -1.578 1.00 73.12 482 GLU A C 1
ATOM 3840 O O . GLU A 1 482 ? 2.636 30.048 -0.623 1.00 73.12 482 GLU A O 1
ATOM 3845 N N . TRP A 1 483 ? 2.104 32.077 -1.416 1.00 80.69 483 TRP A N 1
ATOM 3846 C CA . TRP A 1 483 ? 2.082 32.748 -0.116 1.00 80.69 483 TRP A CA 1
ATOM 3847 C C . TRP A 1 483 ? 1.082 32.115 0.867 1.00 80.69 483 TRP A C 1
ATOM 3849 O O . TRP A 1 483 ? 1.424 31.828 2.018 1.00 80.69 483 TRP A O 1
ATOM 3859 N N . HIS A 1 484 ? -0.145 31.822 0.416 1.00 79.88 484 HIS A N 1
ATOM 3860 C CA . HIS A 1 484 ? -1.153 31.179 1.262 1.00 79.88 484 HIS A CA 1
ATOM 3861 C C . HIS A 1 484 ? -0.748 29.754 1.654 1.00 79.88 484 HIS A C 1
ATOM 3863 O O . HIS A 1 484 ? -0.866 29.366 2.820 1.00 79.88 484 HIS A O 1
ATOM 3869 N N . LYS A 1 485 ? -0.220 28.975 0.703 1.00 81.06 485 LYS A N 1
ATOM 3870 C CA . LYS A 1 485 ? 0.266 27.611 0.963 1.00 81.06 485 LYS A CA 1
ATOM 3871 C C . LYS A 1 485 ? 1.449 27.608 1.932 1.00 81.06 485 LYS A C 1
ATOM 3873 O O . LYS A 1 485 ? 1.496 26.763 2.828 1.00 81.06 485 LYS A O 1
ATOM 3878 N N . HIS A 1 486 ? 2.376 28.552 1.788 1.00 78.56 486 HIS A N 1
ATOM 3879 C CA . HIS A 1 486 ? 3.541 28.693 2.657 1.00 78.56 486 HIS A CA 1
ATOM 3880 C C . HIS A 1 486 ? 3.121 29.027 4.098 1.00 78.56 486 HIS A C 1
ATOM 3882 O O . HIS A 1 486 ? 3.495 28.319 5.037 1.00 78.56 486 HIS A O 1
ATOM 3888 N N . ASN A 1 487 ? 2.239 30.012 4.287 1.00 78.81 487 ASN A N 1
ATOM 3889 C CA . ASN A 1 487 ? 1.708 30.357 5.608 1.00 78.81 487 ASN A CA 1
ATOM 3890 C C . ASN A 1 487 ? 0.852 29.249 6.235 1.00 78.81 487 ASN A C 1
ATOM 3892 O O . ASN A 1 487 ? 0.914 29.034 7.446 1.00 78.81 487 ASN A O 1
ATOM 3896 N N . LEU A 1 488 ? 0.115 28.477 5.433 1.00 79.31 488 LEU A N 1
ATOM 3897 C CA . LEU A 1 488 ? -0.619 27.307 5.921 1.00 79.31 488 LEU A CA 1
ATOM 3898 C C . LEU A 1 488 ? 0.332 26.212 6.448 1.00 79.31 488 LEU A C 1
ATOM 3900 O O . LEU A 1 488 ? 0.075 25.614 7.500 1.00 79.31 488 LEU A O 1
ATOM 3904 N N . ARG A 1 489 ? 1.467 25.983 5.770 1.00 74.94 489 ARG A N 1
ATOM 3905 C CA . ARG A 1 489 ? 2.525 25.068 6.240 1.00 74.94 489 ARG A CA 1
ATOM 3906 C C . ARG A 1 489 ? 3.174 25.572 7.534 1.00 74.94 489 ARG A C 1
ATOM 3908 O O . ARG A 1 489 ? 3.376 24.771 8.447 1.00 74.94 489 ARG A O 1
ATOM 3915 N N . ARG A 1 490 ? 3.435 26.880 7.657 1.00 80.25 490 ARG A N 1
ATOM 3916 C CA . ARG A 1 490 ? 3.959 27.505 8.892 1.00 80.25 490 ARG A CA 1
ATOM 3917 C C . ARG A 1 490 ? 2.982 27.385 10.062 1.00 80.25 490 ARG A C 1
ATOM 3919 O O . ARG A 1 490 ? 3.379 26.938 11.134 1.00 80.25 490 ARG A O 1
ATOM 3926 N N . LYS A 1 491 ? 1.691 27.649 9.833 1.00 74.00 491 LYS A N 1
ATOM 3927 C CA . LYS A 1 491 ? 0.628 27.511 10.844 1.00 74.00 491 LYS A CA 1
ATOM 3928 C C . LYS A 1 491 ? 0.488 26.072 11.350 1.00 74.00 491 LYS A C 1
ATOM 3930 O O . LYS A 1 491 ? 0.308 25.853 12.543 1.00 74.00 491 LYS A O 1
ATOM 3935 N N . THR A 1 492 ? 0.651 25.084 10.467 1.00 71.94 492 THR A N 1
ATOM 3936 C CA . THR A 1 492 ? 0.667 23.654 10.842 1.00 71.94 492 THR A CA 1
ATOM 3937 C C . THR A 1 492 ? 1.859 23.302 11.745 1.00 71.94 492 THR A C 1
ATOM 3939 O O . THR A 1 492 ? 1.769 22.394 12.566 1.00 71.94 492 THR A O 1
ATOM 3942 N N . ARG A 1 493 ? 2.960 24.056 11.642 1.00 76.06 493 ARG A N 1
ATOM 3943 C CA . ARG A 1 493 ? 4.157 23.953 12.494 1.00 76.06 493 ARG A CA 1
ATOM 3944 C C . ARG A 1 493 ? 4.132 24.912 13.697 1.00 76.06 493 ARG A C 1
ATOM 3946 O O . ARG A 1 493 ? 5.155 25.064 14.351 1.00 76.06 493 ARG A O 1
ATOM 3953 N N . GLN A 1 494 ? 2.987 25.543 13.985 1.00 71.38 494 GLN A N 1
ATOM 3954 C CA . GLN A 1 494 ? 2.799 26.544 15.050 1.00 71.38 494 GLN A CA 1
ATOM 3955 C C . GLN A 1 494 ? 3.714 27.780 14.938 1.00 71.38 494 GLN A C 1
ATOM 3957 O O . GLN A 1 494 ? 3.999 28.440 15.933 1.00 71.38 494 GLN A O 1
ATOM 3962 N N . LEU A 1 495 ? 4.162 28.117 13.727 1.00 71.25 495 LEU A N 1
ATOM 3963 C CA . LEU A 1 495 ? 4.953 29.318 13.455 1.00 71.25 495 LEU A CA 1
ATOM 3964 C C . LEU A 1 495 ? 4.047 30.477 13.020 1.00 71.25 495 LEU A C 1
ATOM 3966 O O . LEU A 1 495 ? 2.998 30.259 12.408 1.00 71.25 495 LEU A O 1
ATOM 3970 N N . LEU A 1 496 ? 4.474 31.708 13.320 1.00 66.75 496 LEU A N 1
ATOM 3971 C CA . LEU A 1 496 ? 3.776 32.934 12.920 1.00 66.75 496 LEU A CA 1
ATOM 3972 C C . LEU A 1 496 ? 3.688 33.046 11.387 1.00 66.75 496 LEU A C 1
ATOM 3974 O O . LEU A 1 496 ? 4.606 32.636 10.662 1.00 66.75 496 LEU A O 1
ATOM 3978 N N . SER A 1 497 ? 2.565 33.587 10.908 1.00 70.75 497 SER A N 1
ATOM 3979 C CA . SER A 1 497 ? 2.334 33.873 9.491 1.00 70.75 497 SER A CA 1
ATOM 3980 C C . SER A 1 497 ? 3.210 35.035 9.034 1.00 70.75 497 SER A C 1
ATOM 3982 O O . SER A 1 497 ? 3.263 36.060 9.707 1.00 70.75 497 SER A O 1
ATOM 3984 N N . LEU A 1 498 ? 3.850 34.874 7.882 1.00 76.12 498 LEU A N 1
ATOM 3985 C CA . LEU A 1 498 ? 4.695 35.879 7.250 1.00 76.12 498 LEU A CA 1
ATOM 3986 C C . LEU A 1 498 ? 3.894 36.777 6.308 1.00 76.12 498 LEU A C 1
ATOM 3988 O O . LEU A 1 498 ? 2.916 36.343 5.685 1.00 76.12 498 LEU A O 1
ATOM 3992 N N . THR A 1 499 ? 4.344 38.015 6.152 1.00 76.81 499 THR A N 1
ATOM 3993 C CA . THR A 1 499 ? 3.855 38.918 5.103 1.00 76.81 499 THR A CA 1
ATOM 3994 C C . THR A 1 499 ? 4.267 38.418 3.709 1.00 76.81 499 THR A C 1
ATOM 3996 O O . THR A 1 499 ? 5.060 37.483 3.575 1.00 76.81 499 THR A O 1
ATOM 3999 N N . ALA A 1 500 ? 3.683 38.980 2.646 1.00 72.31 500 ALA A N 1
ATOM 4000 C CA . ALA A 1 500 ? 3.985 38.548 1.278 1.00 72.31 500 ALA A CA 1
ATOM 4001 C C . ALA A 1 500 ? 5.466 38.770 0.908 1.00 72.31 500 ALA A C 1
ATOM 4003 O O . ALA A 1 500 ? 6.062 37.920 0.254 1.00 72.31 500 ALA A O 1
ATOM 4004 N N . GLU A 1 501 ? 6.066 39.864 1.382 1.00 71.88 501 GLU A N 1
ATOM 4005 C CA . GLU A 1 501 ? 7.472 40.216 1.137 1.00 71.88 501 GLU A CA 1
ATOM 4006 C C . GLU A 1 501 ? 8.433 39.281 1.885 1.00 71.88 501 GLU A C 1
ATOM 4008 O O . GLU A 1 501 ? 9.359 38.732 1.291 1.00 71.88 501 GLU A O 1
ATOM 4013 N N . GLU A 1 502 ? 8.157 38.996 3.160 1.00 73.81 502 GLU A N 1
ATOM 4014 C CA . GLU A 1 502 ? 8.946 38.051 3.962 1.00 73.81 502 GLU A CA 1
ATOM 4015 C C . GLU A 1 502 ? 8.858 36.615 3.426 1.00 73.81 502 GLU A C 1
ATOM 4017 O O . GLU A 1 502 ? 9.823 35.860 3.504 1.00 73.81 502 GLU A O 1
ATOM 4022 N N . CYS A 1 503 ? 7.711 36.225 2.860 1.00 77.19 503 CYS A N 1
ATOM 4023 C CA . CYS A 1 503 ? 7.527 34.901 2.271 1.00 77.19 503 CYS A CA 1
ATOM 4024 C C . CYS A 1 503 ? 8.375 34.692 1.011 1.00 77.19 503 CYS A C 1
ATOM 4026 O O . CYS A 1 503 ? 8.826 33.574 0.777 1.00 77.19 503 CYS A O 1
ATOM 4028 N N . MET A 1 504 ? 8.577 35.730 0.194 1.00 72.56 504 MET A N 1
ATOM 4029 C CA . MET A 1 504 ? 9.451 35.631 -0.980 1.00 72.56 504 MET A CA 1
ATOM 4030 C C . MET A 1 504 ? 10.912 35.468 -0.552 1.00 72.56 504 MET A C 1
ATOM 4032 O O . MET A 1 504 ? 11.584 34.563 -1.038 1.00 72.56 504 MET A O 1
ATOM 4036 N N . ALA A 1 505 ? 11.359 36.241 0.443 1.00 73.50 505 ALA A N 1
ATOM 4037 C CA . ALA A 1 505 ? 12.710 36.119 0.992 1.00 73.50 505 ALA A CA 1
ATOM 4038 C C . ALA A 1 505 ? 12.975 34.733 1.624 1.00 73.50 505 ALA A C 1
ATOM 4040 O O . ALA A 1 505 ? 14.049 34.161 1.447 1.00 73.50 505 ALA A O 1
ATOM 4041 N N . ASP A 1 506 ? 11.993 34.156 2.328 1.00 71.38 506 ASP A N 1
ATOM 4042 C CA . ASP A 1 506 ? 12.126 32.829 2.958 1.00 71.38 506 ASP A CA 1
ATOM 4043 C C . ASP A 1 506 ? 12.158 31.685 1.921 1.00 71.38 506 ASP A C 1
ATOM 4045 O O . ASP A 1 506 ? 12.756 30.636 2.165 1.00 71.38 506 ASP A O 1
ATOM 4049 N N . LEU A 1 507 ? 11.536 31.877 0.750 1.00 72.69 507 LEU A N 1
ATOM 4050 C CA . LEU A 1 507 ? 11.601 30.929 -0.369 1.00 72.69 507 LEU A CA 1
ATOM 4051 C C . LEU A 1 507 ? 12.968 30.980 -1.072 1.00 72.69 507 LEU A C 1
ATOM 4053 O O . LEU A 1 507 ? 13.553 29.926 -1.309 1.00 72.69 507 LEU A O 1
ATOM 4057 N N . GLU A 1 508 ? 13.524 32.172 -1.303 1.00 70.31 508 GLU A N 1
ATOM 4058 C CA . GLU A 1 508 ? 14.864 32.348 -1.897 1.00 70.31 508 GLU A CA 1
ATOM 4059 C C . GLU A 1 508 ? 15.989 31.771 -1.008 1.00 70.31 508 GLU A C 1
ATOM 4061 O O . GLU A 1 508 ? 16.950 31.162 -1.494 1.00 70.31 508 GLU A O 1
ATOM 4066 N N . LEU A 1 509 ? 15.852 31.881 0.319 1.00 65.38 509 LEU A N 1
ATOM 4067 C CA . LEU A 1 509 ? 16.762 31.238 1.281 1.00 65.38 509 LEU A CA 1
ATOM 4068 C C . LEU A 1 509 ? 16.587 29.709 1.351 1.00 65.38 509 LEU A C 1
ATOM 4070 O O . LEU A 1 509 ? 17.504 28.987 1.750 1.00 65.38 509 LEU A O 1
ATOM 4074 N N . GLY A 1 510 ? 15.406 29.202 0.990 1.00 57.50 510 GLY A N 1
ATOM 4075 C CA . GLY A 1 510 ? 15.112 27.773 0.915 1.00 57.50 510 GLY A CA 1
ATOM 4076 C C . GLY A 1 510 ? 15.791 27.093 -0.273 1.00 57.50 510 GLY A C 1
ATOM 4077 O O . GLY A 1 510 ? 16.394 26.034 -0.088 1.00 57.50 510 GLY A O 1
ATOM 4078 N N . ASP A 1 511 ? 15.739 27.721 -1.449 1.00 55.03 511 ASP A N 1
ATOM 4079 C CA . ASP A 1 511 ? 16.333 27.193 -2.685 1.00 55.03 511 ASP A CA 1
ATOM 4080 C C . ASP A 1 511 ? 17.868 27.176 -2.604 1.00 55.03 511 ASP A C 1
ATOM 4082 O O . ASP A 1 511 ? 18.493 26.143 -2.830 1.00 55.03 511 ASP A O 1
ATOM 4086 N N . SER A 1 512 ? 18.480 28.248 -2.094 1.00 52.16 512 SER A N 1
ATOM 4087 C CA . SER A 1 512 ? 19.935 28.299 -1.862 1.00 52.16 512 SER A CA 1
ATOM 4088 C C . SER A 1 512 ? 20.439 27.256 -0.847 1.00 52.16 512 SER A C 1
ATOM 4090 O O . SER A 1 512 ? 21.579 26.795 -0.924 1.00 52.16 512 SER A O 1
ATOM 4092 N N . ARG A 1 513 ? 19.590 26.826 0.098 1.00 51.88 513 ARG A N 1
ATOM 4093 C CA . ARG A 1 513 ? 19.900 25.746 1.052 1.00 51.88 513 ARG A CA 1
ATOM 4094 C C . ARG A 1 513 ? 19.686 24.345 0.462 1.00 51.88 513 ARG A C 1
ATOM 4096 O O . ARG A 1 513 ? 20.254 23.388 0.994 1.00 51.88 513 ARG A O 1
ATOM 4103 N N . ALA A 1 514 ? 18.871 24.210 -0.584 1.00 49.62 514 ALA A N 1
ATOM 4104 C CA . ALA A 1 514 ? 18.721 22.971 -1.342 1.00 49.62 514 ALA A CA 1
ATOM 4105 C C . ALA A 1 514 ? 19.947 22.738 -2.239 1.00 49.62 514 ALA A C 1
ATOM 4107 O O . ALA A 1 514 ? 20.524 21.656 -2.181 1.00 49.62 514 ALA A O 1
ATOM 4108 N N . ASP A 1 515 ? 20.434 23.786 -2.909 1.00 48.50 515 ASP A N 1
ATOM 4109 C CA . ASP A 1 515 ? 21.626 23.724 -3.769 1.00 48.50 515 ASP A CA 1
ATOM 4110 C C . ASP A 1 515 ? 22.906 23.348 -2.995 1.00 48.50 515 ASP A C 1
ATOM 4112 O O . ASP A 1 515 ? 23.785 22.658 -3.506 1.00 48.50 515 ASP A O 1
ATOM 4116 N N . LEU A 1 516 ? 23.008 23.734 -1.716 1.00 49.41 516 LEU A N 1
ATOM 4117 C CA . LEU A 1 516 ? 24.130 23.361 -0.841 1.00 49.41 516 LEU A CA 1
ATOM 4118 C C . LEU A 1 516 ? 24.106 21.892 -0.385 1.00 49.41 516 LEU A C 1
ATOM 4120 O O . LEU A 1 516 ? 25.142 21.373 0.029 1.00 49.41 516 LEU A O 1
ATOM 4124 N N . LYS A 1 517 ? 22.951 21.213 -0.434 1.00 47.88 517 LYS A N 1
ATOM 4125 C CA . LYS A 1 517 ? 22.864 19.777 -0.113 1.00 47.88 517 LYS A CA 1
ATOM 4126 C C . LYS A 1 517 ? 23.341 18.891 -1.258 1.00 47.88 517 LYS A C 1
ATOM 4128 O O . LYS A 1 517 ? 23.823 17.798 -0.979 1.00 47.88 517 LYS A O 1
ATOM 4133 N N . ASP A 1 518 ? 23.275 19.381 -2.493 1.00 45.91 518 ASP A N 1
ATOM 4134 C CA . ASP A 1 518 ? 23.706 18.642 -3.685 1.00 45.91 518 ASP A CA 1
ATOM 4135 C C . ASP A 1 518 ? 25.237 18.667 -3.894 1.00 45.91 518 ASP A C 1
ATOM 4137 O O . ASP A 1 518 ? 25.757 17.941 -4.736 1.00 45.91 518 ASP A O 1
ATOM 4141 N N . TYR A 1 519 ? 25.977 19.440 -3.084 1.00 42.22 519 TYR A N 1
ATOM 4142 C CA . TYR A 1 519 ? 27.446 19.547 -3.122 1.00 42.22 519 TYR A CA 1
ATOM 4143 C C . TYR A 1 519 ? 28.167 19.035 -1.859 1.00 42.22 519 TYR A C 1
ATOM 4145 O O . TYR A 1 519 ? 29.351 19.320 -1.664 1.00 42.22 519 TYR A O 1
ATOM 4153 N N . SER A 1 520 ? 27.498 18.266 -0.997 1.00 38.44 520 SER A N 1
ATOM 4154 C CA . SER A 1 520 ? 28.174 17.573 0.109 1.00 38.44 520 SER A CA 1
ATOM 4155 C C . SER A 1 520 ? 28.631 16.187 -0.355 1.00 38.44 520 SER A C 1
ATOM 4157 O O . SER A 1 520 ? 27.800 15.290 -0.474 1.00 38.44 520 SER A O 1
ATOM 4159 N N . PHE A 1 521 ? 29.934 16.044 -0.622 1.00 38.94 521 PHE A N 1
ATOM 4160 C CA . PHE A 1 521 ? 30.608 14.755 -0.848 1.00 38.94 521 PHE A CA 1
ATOM 4161 C C . PHE A 1 521 ? 30.481 13.806 0.346 1.00 38.94 521 PHE A C 1
ATOM 4163 O O . PHE A 1 521 ? 30.458 14.308 1.498 1.00 38.94 521 PHE A O 1
#

Organism: NCBI:txid2727404

pLDDT: mean 70.36, std 21.03, range [18.08, 95.06]

Sequence (521 aa):
MNKFSCFHLLSLFITSHLFSLSSCNSTQDLINQICRQTSDFGYCNDILNRNLPSPSTDLIGITKLTIVLTLSSAKDTKIYLENAEAAEKNATRRQLYAGCADDYNQVELKMFGATYDVDRGDYRGMVENLKACSRPVILCQNALGGLVYENHRTHRRHLQEPPYRGREMSKTLVQPIGQKRLTNVAVVRLKKHGNRFEIACYKNKVLSWRSRVEKDLDEVLQSHTVYSNVSKGVLAKSKDLLAAFGTDDQTKICLEILEKGELQVAGKERESQLSNQFRDIATIVMQKTINPETQRPYTISMIERLMHDIHFAVDPHSSSKKQALEVIRELQKHFPIRRSPMRLRLTIPEENISPLLDKINGWNSTIISRDESGSQRSIWLDIVSLYPFLPWNLQGRLDILAVNVHLDSDTHVDNYDDLEDEPLSMQKDSVGPVSELSEKLQKQAISAKDGSSQGEGKQQKCSTCDAFVGDAKEYREHFKSEWHKHNLRRKTRQLLSLTAEECMADLELGDSRADLKDYSF